Protein AF-0000000074167768 (afdb_homodimer)

Structure (mmCIF, N/CA/C/O backbone):
data_AF-0000000074167768-model_v1
#
loop_
_entity.id
_entity.type
_entity.pdbx_description
1 polymer 'Regulatory protein, putative'
#
loop_
_atom_site.group_PDB
_atom_site.id
_atom_site.type_symbol
_atom_site.label_atom_id
_atom_site.label_alt_id
_atom_site.label_comp_id
_atom_site.label_asym_id
_atom_site.label_entity_id
_atom_site.label_seq_id
_atom_site.pdbx_PDB_ins_code
_atom_site.Cartn_x
_atom_site.Cartn_y
_atom_site.Cartn_z
_atom_site.occupancy
_atom_site.B_iso_or_equiv
_atom_site.auth_seq_id
_atom_site.auth_comp_id
_atom_site.auth_asym_id
_atom_site.auth_atom_id
_atom_site.pdbx_PDB_model_num
ATOM 1 N N . MET A 1 1 ? -26.641 1.072 -14.016 1 40.47 1 MET A N 1
ATOM 2 C CA . MET A 1 1 ? -26.359 2.484 -14.25 1 40.47 1 MET A CA 1
ATOM 3 C C . MET A 1 1 ? -24.891 2.795 -13.969 1 40.47 1 MET A C 1
ATOM 5 O O . MET A 1 1 ? -24.328 2.309 -12.984 1 40.47 1 MET A O 1
ATOM 9 N N . SER A 1 2 ? -24.219 3.377 -14.977 1 53.69 2 SER A N 1
ATOM 10 C CA . SER A 1 2 ? -22.797 3.627 -14.891 1 53.69 2 SER A CA 1
ATOM 11 C C . SER A 1 2 ? -22.438 4.355 -13.602 1 53.69 2 SER A C 1
ATOM 13 O O . SER A 1 2 ? -23.109 5.305 -13.203 1 53.69 2 SER A O 1
ATOM 15 N N . THR A 1 3 ? -21.703 3.693 -12.633 1 65.12 3 THR A N 1
ATOM 16 C CA . THR A 1 3 ? -21.25 4.301 -11.383 1 65.12 3 THR A CA 1
ATOM 17 C C . THR A 1 3 ? -20.828 5.75 -11.609 1 65.12 3 THR A C 1
ATOM 19 O O . THR A 1 3 ? -20.922 6.578 -10.695 1 65.12 3 THR A O 1
ATOM 22 N N . ILE A 1 4 ? -20.641 6.055 -12.922 1 70.81 4 ILE A N 1
ATOM 23 C CA . ILE A 1 4 ? -20.234 7.422 -13.227 1 70.81 4 ILE A CA 1
ATOM 24 C C . ILE A 1 4 ? -21.438 8.359 -13.062 1 70.81 4 ILE A C 1
ATOM 26 O O . ILE A 1 4 ? -21.281 9.523 -12.688 1 70.81 4 ILE A O 1
ATOM 30 N N . LYS A 1 5 ? -22.641 7.715 -13.266 1 67 5 LYS A N 1
ATOM 31 C CA . LYS A 1 5 ? -23.875 8.484 -13.227 1 67 5 LYS A CA 1
ATOM 32 C C . LYS A 1 5 ? -24.234 8.891 -11.797 1 67 5 LYS A C 1
ATOM 34 O O . LYS A 1 5 ? -25 9.82 -11.578 1 67 5 LYS A O 1
ATOM 39 N N . ASN A 1 6 ? -23.484 8.266 -10.844 1 78.25 6 ASN A N 1
ATOM 40 C CA . ASN A 1 6 ? -23.781 8.562 -9.445 1 78.25 6 ASN A CA 1
ATOM 41 C C . ASN A 1 6 ? -22.938 9.719 -8.922 1 78.25 6 ASN A C 1
ATOM 43 O O . ASN A 1 6 ? -23.094 10.141 -7.773 1 78.25 6 ASN A O 1
ATOM 47 N N . ILE A 1 7 ? -22.172 10.406 -9.805 1 85.44 7 ILE A N 1
ATOM 48 C CA . ILE A 1 7 ? -21.344 11.539 -9.414 1 85.44 7 ILE A CA 1
ATOM 49 C C . ILE A 1 7 ? -22.062 12.844 -9.75 1 85.44 7 ILE A C 1
ATOM 51 O O . ILE A 1 7 ? -22.422 13.086 -10.906 1 85.44 7 ILE A O 1
ATOM 55 N N . ASP A 1 8 ? -22.281 13.656 -8.664 1 85.94 8 ASP A N 1
ATOM 56 C CA . ASP A 1 8 ? -23.016 14.914 -8.805 1 85.94 8 ASP A CA 1
ATOM 57 C C . ASP A 1 8 ? -22.078 16.047 -9.242 1 85.94 8 ASP A C 1
ATOM 59 O O . ASP A 1 8 ? -21.906 17.031 -8.523 1 85.94 8 ASP A O 1
ATOM 63 N N . GLY A 1 9 ? -21.312 15.938 -10.383 1 86.94 9 GLY A N 1
ATOM 64 C CA . GLY A 1 9 ? -20.484 17 -10.945 1 86.94 9 GLY A CA 1
ATOM 65 C C . GLY A 1 9 ? -19.047 16.969 -10.438 1 86.94 9 GLY A C 1
ATOM 66 O O . GLY A 1 9 ? -18.672 16.062 -9.68 1 86.94 9 GLY A O 1
ATOM 67 N N . PRO A 1 10 ? -18.219 17.953 -10.836 1 90.19 10 PRO A N 1
ATOM 68 C CA . PRO A 1 10 ? -16.797 18 -10.477 1 90.19 10 PRO A CA 1
ATOM 69 C C . PRO A 1 10 ? -16.578 18.281 -8.984 1 90.19 10 PRO A C 1
ATOM 71 O O . PRO A 1 10 ? -15.625 17.766 -8.398 1 90.19 10 PRO A O 1
ATOM 74 N N . LYS A 1 11 ? -17.438 19.047 -8.383 1 88.81 11 LYS A N 1
ATOM 75 C CA . LYS A 1 11 ? -17.297 19.359 -6.965 1 88.81 11 LYS A CA 1
ATOM 76 C C . LYS A 1 11 ? -17.5 18.125 -6.105 1 88.81 11 LYS A C 1
ATOM 78 O O . LYS A 1 11 ? -16.766 17.906 -5.133 1 88.81 11 LYS A O 1
ATOM 83 N N . ASP A 1 12 ? -18.469 17.375 -6.504 1 91.69 12 ASP A N 1
ATOM 84 C CA . ASP A 1 12 ? -18.719 16.141 -5.785 1 91.69 12 ASP A CA 1
ATOM 85 C C . ASP A 1 12 ? -17.547 15.172 -5.934 1 91.69 12 ASP A C 1
ATOM 87 O O . ASP A 1 12 ? -17.156 14.508 -4.969 1 91.69 12 ASP A O 1
ATOM 91 N N . PHE A 1 13 ? -17.016 15.125 -7.172 1 94.38 13 PHE A N 1
ATOM 92 C CA . PHE A 1 13 ? -15.867 14.273 -7.434 1 94.38 13 PHE A CA 1
ATOM 93 C C . PHE A 1 13 ? -14.688 14.672 -6.555 1 94.38 13 PHE A C 1
ATOM 95 O O . PHE A 1 13 ? -14.078 13.82 -5.898 1 94.38 13 PHE A O 1
ATOM 102 N N . VAL A 1 14 ? -14.414 15.922 -6.508 1 92.88 14 VAL A N 1
ATOM 103 C CA . VAL A 1 14 ? -13.281 16.438 -5.746 1 92.88 14 VAL A CA 1
ATOM 104 C C . VAL A 1 14 ? -13.492 16.172 -4.258 1 92.88 14 VAL A C 1
ATOM 106 O O . VAL A 1 14 ? -12.555 15.805 -3.543 1 92.88 14 VAL A O 1
ATOM 109 N N . PHE A 1 15 ? -14.688 16.312 -3.809 1 90.56 15 PHE A N 1
ATOM 110 C CA . PHE A 1 15 ? -14.992 16.094 -2.398 1 90.56 15 PHE A CA 1
ATOM 111 C C . PHE A 1 15 ? -14.773 14.633 -2.025 1 90.56 15 PHE A C 1
ATOM 113 O O . PHE A 1 15 ? -14.273 14.328 -0.943 1 90.56 15 PHE A O 1
ATOM 120 N N . ARG A 1 16 ? -15.172 13.758 -2.869 1 93.88 16 ARG A N 1
ATOM 121 C CA . ARG A 1 16 ? -14.977 12.328 -2.623 1 93.88 16 ARG A CA 1
ATOM 122 C C . ARG A 1 16 ? -13.492 11.984 -2.549 1 93.88 16 ARG A C 1
ATOM 124 O O . ARG A 1 16 ? -13.07 11.195 -1.696 1 93.88 16 ARG A O 1
ATOM 131 N N . VAL A 1 17 ? -12.789 12.609 -3.443 1 95.75 17 VAL A N 1
ATOM 132 C CA . VAL A 1 17 ? -11.352 12.398 -3.455 1 95.75 17 VAL A CA 1
ATOM 133 C C . VAL A 1 17 ? -10.75 12.883 -2.139 1 95.75 17 VAL A C 1
ATOM 135 O O . VAL A 1 17 ? -10.008 12.148 -1.476 1 95.75 17 VAL A O 1
ATOM 138 N N . LEU A 1 18 ? -11.148 14.047 -1.717 1 93.19 18 LEU A N 1
ATOM 139 C CA . LEU A 1 18 ? -10.578 14.656 -0.52 1 93.19 18 LEU A CA 1
ATOM 140 C C . LEU A 1 18 ? -11 13.898 0.731 1 93.19 18 LEU A C 1
ATOM 142 O O . LEU A 1 18 ? -10.219 13.781 1.683 1 93.19 18 LEU A O 1
ATOM 146 N N . SER A 1 19 ? -12.156 13.352 0.722 1 92.44 19 SER A N 1
ATOM 147 C CA . SER A 1 19 ? -12.648 12.578 1.857 1 92.44 19 SER A CA 1
ATOM 148 C C . SER A 1 19 ? -11.836 11.297 2.041 1 92.44 19 SER A C 1
ATOM 150 O O . SER A 1 19 ? -11.555 10.891 3.172 1 92.44 19 SER A O 1
ATOM 152 N N . GLY A 1 20 ? -11.555 10.703 0.956 1 94.81 20 GLY A N 1
ATOM 153 C CA . GLY A 1 20 ? -10.688 9.531 1.007 1 94.81 20 GLY A CA 1
ATOM 154 C C . GLY A 1 20 ? -9.289 9.844 1.513 1 94.81 20 GLY A C 1
ATOM 155 O O . GLY A 1 20 ? -8.719 9.078 2.289 1 94.81 20 GLY A O 1
ATOM 156 N N . VAL A 1 21 ? -8.805 10.984 1.097 1 94.5 21 VAL A N 1
ATOM 157 C CA . VAL A 1 21 ? -7.469 11.414 1.486 1 94.5 21 VAL A CA 1
ATOM 158 C C . VAL A 1 21 ? -7.41 11.609 3 1 94.5 21 VAL A C 1
ATOM 160 O O . VAL A 1 21 ? -6.445 11.203 3.648 1 94.5 21 VAL A O 1
ATOM 163 N N . ALA A 1 22 ? -8.453 12.172 3.576 1 91.31 22 ALA A N 1
ATOM 164 C CA . ALA A 1 22 ? -8.492 12.492 5 1 91.31 22 ALA A CA 1
ATOM 165 C C . ALA A 1 22 ? -8.336 11.234 5.852 1 91.31 22 ALA A C 1
ATOM 167 O O . ALA A 1 22 ? -7.531 11.203 6.785 1 91.31 22 ALA A O 1
ATOM 168 N N . ILE A 1 23 ? -9 10.211 5.508 1 92.31 23 ILE A N 1
ATOM 169 C CA . ILE A 1 23 ? -8.969 8.969 6.273 1 92.31 23 ILE A CA 1
ATOM 170 C C . ILE A 1 23 ? -7.609 8.297 6.098 1 92.31 23 ILE A C 1
ATOM 172 O O . ILE A 1 23 ? -7.059 7.738 7.051 1 92.31 23 ILE A O 1
ATOM 176 N N . GLY A 1 24 ? -7.137 8.352 4.879 1 94 24 GLY A N 1
ATOM 177 C CA . GLY A 1 24 ? -5.836 7.762 4.602 1 94 24 GLY A CA 1
ATOM 178 C C . GLY A 1 24 ? -4.707 8.406 5.379 1 94 24 GLY A C 1
ATOM 179 O O . GLY A 1 24 ? -3.795 7.727 5.852 1 94 24 GLY A O 1
ATOM 180 N N . ILE A 1 25 ? -4.785 9.656 5.543 1 89.62 25 ILE A N 1
ATOM 181 C CA . ILE A 1 25 ? -3.771 10.406 6.273 1 89.62 25 ILE A CA 1
ATOM 182 C C . ILE A 1 25 ? -3.801 10.016 7.746 1 89.62 25 ILE A C 1
ATOM 184 O O . ILE A 1 25 ? -2.754 9.766 8.352 1 89.62 25 ILE A O 1
ATOM 188 N N . VAL A 1 26 ? -4.957 9.922 8.273 1 88.12 26 VAL A N 1
ATOM 189 C CA . VAL A 1 26 ? -5.094 9.562 9.68 1 88.12 26 VAL A CA 1
ATOM 190 C C . VAL A 1 26 ? -4.535 8.164 9.922 1 88.12 26 VAL A C 1
ATOM 192 O O . VAL A 1 26 ? -3.75 7.953 10.852 1 88.12 26 VAL A O 1
ATOM 195 N N . ALA A 1 27 ? -4.871 7.273 9.07 1 93.31 27 ALA A N 1
ATOM 196 C CA . ALA A 1 27 ? -4.477 5.875 9.234 1 93.31 27 ALA A CA 1
ATOM 197 C C . ALA A 1 27 ? -2.971 5.707 9.062 1 93.31 27 ALA A C 1
ATOM 199 O O . ALA A 1 27 ? -2.352 4.883 9.742 1 93.31 27 ALA A O 1
ATOM 200 N N . GLY A 1 28 ? -2.395 6.488 8.219 1 94.12 28 GLY A N 1
ATOM 201 C CA . GLY A 1 28 ? -1.005 6.254 7.855 1 94.12 28 GLY A CA 1
ATOM 202 C C . GLY A 1 28 ? -0.033 7.125 8.633 1 94.12 28 GLY A C 1
ATOM 203 O O . GLY A 1 28 ? 1.09 6.703 8.922 1 94.12 28 GLY A O 1
ATOM 204 N N . LEU A 1 29 ? -0.454 8.336 9.008 1 89.25 29 LEU A N 1
ATOM 205 C CA . LEU A 1 29 ? 0.521 9.289 9.523 1 89.25 29 LEU A CA 1
ATOM 206 C C . LEU A 1 29 ? 0.394 9.438 11.039 1 89.25 29 LEU A C 1
ATOM 208 O O . LEU A 1 29 ? 1.368 9.766 11.719 1 89.25 29 LEU A O 1
ATOM 212 N N . VAL A 1 30 ? -0.682 9.141 11.617 1 87.94 30 VAL A N 1
ATOM 213 C CA . VAL A 1 30 ? -0.955 9.422 13.023 1 87.94 30 VAL A CA 1
ATOM 214 C C . VAL A 1 30 ? -0.085 8.531 13.906 1 87.94 30 VAL A C 1
ATOM 216 O O . VAL A 1 30 ? 0.467 8.984 14.906 1 87.94 30 VAL A O 1
ATOM 219 N N . PRO A 1 31 ? 0.099 7.281 13.586 1 93.19 31 PRO A N 1
ATOM 220 C CA . PRO A 1 31 ? 0.912 6.426 14.453 1 93.19 31 PRO A CA 1
ATOM 221 C C . PRO A 1 31 ? 2.318 6.977 14.68 1 93.19 31 PRO A C 1
ATOM 223 O O . PRO A 1 31 ? 2.775 7.062 15.82 1 93.19 31 PRO A O 1
ATOM 226 N N . ASN A 1 32 ? 3.01 7.348 13.633 1 91.62 32 ASN A N 1
ATOM 227 C CA . ASN A 1 32 ? 4.363 7.871 13.773 1 91.62 32 ASN A CA 1
ATOM 228 C C . ASN A 1 32 ? 4.367 9.242 14.438 1 91.62 32 ASN A C 1
ATOM 230 O O . ASN A 1 32 ? 5.297 9.578 15.172 1 91.62 32 ASN A O 1
ATOM 234 N N . ALA A 1 33 ? 3.34 9.977 14.164 1 82.88 33 ALA A N 1
ATOM 235 C CA . ALA A 1 33 ? 3.24 11.305 14.758 1 82.88 33 ALA A CA 1
ATOM 236 C C . ALA A 1 33 ? 3.135 11.219 16.281 1 82.88 33 ALA A C 1
ATOM 238 O O . ALA A 1 33 ? 3.689 12.055 17 1 82.88 33 ALA A O 1
ATOM 239 N N . ILE A 1 34 ? 2.441 10.242 16.734 1 84.31 34 ILE A N 1
ATOM 240 C CA . ILE A 1 34 ? 2.199 10.094 18.156 1 84.31 34 ILE A CA 1
ATOM 241 C C . ILE A 1 34 ? 3.363 9.352 18.812 1 84.31 34 ILE A C 1
ATOM 243 O O . ILE A 1 34 ? 3.936 9.812 19.797 1 84.31 34 ILE A O 1
ATOM 247 N N . LEU A 1 35 ? 3.75 8.234 18.219 1 90.69 35 LEU A N 1
ATOM 248 C CA . LEU A 1 35 ? 4.637 7.305 18.906 1 90.69 35 LEU A CA 1
ATOM 249 C C . LEU A 1 35 ? 6.078 7.484 18.438 1 90.69 35 LEU A C 1
ATOM 251 O O . LEU A 1 35 ? 7.012 7.082 19.141 1 90.69 35 LEU A O 1
ATOM 255 N N . GLY A 1 36 ? 6.293 8.047 17.266 1 88.56 36 GLY A N 1
ATOM 256 C CA . GLY A 1 36 ? 7.621 8.156 16.688 1 88.56 36 GLY A CA 1
ATOM 257 C C . GLY A 1 36 ? 8.609 8.875 17.594 1 88.56 36 GLY A C 1
ATOM 258 O O . GLY A 1 36 ? 9.688 8.352 17.875 1 88.56 36 GLY A O 1
ATOM 259 N N . GLU A 1 37 ? 8.156 10.016 18.094 1 77.75 37 GLU A N 1
ATOM 260 C CA . GLU A 1 37 ? 9.047 10.805 18.938 1 77.75 37 GLU A CA 1
ATOM 261 C C . GLU A 1 37 ? 9.25 10.133 20.297 1 77.75 37 GLU A C 1
ATOM 263 O O . GLU A 1 37 ? 10.328 10.227 20.891 1 77.75 37 GLU A O 1
ATOM 268 N N . ILE A 1 38 ? 8.219 9.523 20.734 1 85.19 38 ILE A N 1
ATOM 269 C CA . ILE A 1 38 ? 8.305 8.805 22 1 85.19 38 ILE A CA 1
ATOM 270 C C . ILE A 1 38 ? 9.32 7.672 21.875 1 85.19 38 ILE A C 1
ATOM 272 O O . ILE A 1 38 ? 10.195 7.523 22.734 1 85.19 38 ILE A O 1
ATOM 276 N N . PHE A 1 39 ? 9.227 6.934 20.891 1 93.38 39 PHE A N 1
ATOM 277 C CA . PHE A 1 39 ? 10.133 5.805 20.688 1 93.38 39 PHE A CA 1
ATOM 278 C C . PHE A 1 39 ? 11.555 6.285 20.438 1 93.38 39 PHE A C 1
ATOM 280 O O . PHE A 1 39 ? 12.516 5.648 20.859 1 93.38 39 PHE A O 1
ATOM 287 N N . LYS A 1 40 ? 11.711 7.359 19.719 1 87.19 40 LYS A N 1
ATOM 288 C CA . LYS A 1 40 ? 13.031 7.934 19.484 1 87.19 40 LYS A CA 1
ATOM 289 C C . LYS A 1 40 ? 13.719 8.289 20.812 1 87.19 40 LYS A C 1
ATOM 291 O O . LYS A 1 40 ? 14.922 8.078 20.953 1 87.19 40 LYS A O 1
ATOM 296 N N . TYR A 1 41 ? 12.898 8.828 21.688 1 84.06 41 TYR A N 1
ATOM 297 C CA . TYR A 1 41 ? 13.445 9.188 22.984 1 84.06 41 TYR A CA 1
ATOM 298 C C . TYR A 1 41 ? 13.859 7.945 23.766 1 84.06 41 TYR A C 1
ATOM 300 O O . TYR A 1 41 ? 14.93 7.918 24.375 1 84.06 41 TYR A O 1
ATOM 308 N N . PHE A 1 42 ? 13.109 6.918 23.719 1 92.06 42 PHE A N 1
ATOM 309 C CA . PHE A 1 42 ? 13.328 5.746 24.547 1 92.06 42 PHE A CA 1
ATOM 310 C C . PHE A 1 42 ? 14.297 4.777 23.891 1 92.06 42 PHE A C 1
ATOM 312 O O . PHE A 1 42 ? 14.797 3.85 24.531 1 92.06 42 PHE A O 1
ATOM 319 N N . MET A 1 43 ? 14.5 5.043 22.625 1 90.75 43 MET A N 1
ATOM 320 C CA . MET A 1 43 ? 15.375 4.125 21.906 1 90.75 43 MET A CA 1
ATOM 321 C C . MET A 1 43 ? 16.766 4.078 22.531 1 90.75 43 MET A C 1
ATOM 323 O O . MET A 1 43 ? 17.484 3.092 22.359 1 90.75 43 MET A O 1
ATOM 327 N N . GLN A 1 44 ? 17.219 5.074 23.281 1 90.62 44 GLN A N 1
ATOM 328 C CA . GLN A 1 44 ? 18.516 5.117 23.953 1 90.62 44 GLN A CA 1
ATOM 329 C C . GLN A 1 44 ? 18.531 4.168 25.141 1 90.62 44 GLN A C 1
ATOM 331 O O . GLN A 1 44 ? 19.609 3.732 25.578 1 90.62 44 GLN A O 1
ATOM 336 N N . TYR A 1 45 ? 17.406 3.809 25.672 1 93.38 45 TYR A N 1
ATOM 337 C CA . TYR A 1 45 ? 17.344 2.996 26.875 1 93.38 45 TYR A CA 1
ATOM 338 C C . TYR A 1 45 ? 17.219 1.517 26.531 1 93.38 45 TYR A C 1
ATOM 340 O O . TYR A 1 45 ? 17.734 0.66 27.25 1 93.38 45 TYR A O 1
ATOM 348 N N . HIS A 1 46 ? 16.453 1.154 25.531 1 94.88 46 HIS A N 1
ATOM 349 C CA . HIS A 1 46 ? 16.25 -0.237 25.141 1 94.88 46 HIS A CA 1
ATOM 350 C C . HIS A 1 46 ? 16.109 -0.365 23.625 1 94.88 46 HIS A C 1
ATOM 352 O O . HIS A 1 46 ? 15.375 0.41 23 1 94.88 46 HIS A O 1
ATOM 358 N N . PRO A 1 47 ? 16.734 -1.359 23.031 1 93.31 47 PRO A N 1
ATOM 359 C CA . PRO A 1 47 ? 16.75 -1.522 21.578 1 93.31 47 PRO A CA 1
ATOM 360 C C . PRO A 1 47 ? 15.367 -1.824 21 1 93.31 47 PRO A C 1
ATOM 362 O O . PRO A 1 47 ? 15.133 -1.611 19.812 1 93.31 47 PRO A O 1
ATOM 365 N N . ILE A 1 48 ? 14.453 -2.346 21.75 1 94.56 48 ILE A N 1
ATOM 366 C CA . ILE A 1 48 ? 13.117 -2.682 21.266 1 94.56 48 ILE A CA 1
ATOM 367 C C . ILE A 1 48 ? 12.438 -1.433 20.703 1 94.56 48 ILE A C 1
ATOM 369 O O . ILE A 1 48 ? 11.648 -1.521 19.766 1 94.56 48 ILE A O 1
ATOM 373 N N . PHE A 1 49 ? 12.773 -0.248 21.188 1 95.19 49 PHE A N 1
ATOM 374 C CA . PHE A 1 49 ? 12.133 0.993 20.781 1 95.19 49 PHE A CA 1
ATOM 375 C C . PHE A 1 49 ? 12.617 1.419 19.406 1 95.19 49 PHE A C 1
ATOM 377 O O . PHE A 1 49 ? 11.93 2.158 18.688 1 95.19 49 PHE A O 1
ATOM 384 N N . LYS A 1 50 ? 13.82 0.986 19.016 1 94.56 50 LYS A N 1
ATOM 385 C CA . LYS A 1 50 ? 14.273 1.205 17.656 1 94.56 50 LYS A CA 1
ATOM 386 C C . LYS A 1 50 ? 13.406 0.434 16.656 1 94.56 50 LYS A C 1
ATOM 388 O O . LYS A 1 50 ? 13.047 0.956 15.602 1 94.56 50 LYS A O 1
ATOM 393 N N . THR A 1 51 ? 13.102 -0.811 17.062 1 95.19 51 THR A N 1
ATOM 394 C CA . THR A 1 51 ? 12.227 -1.63 16.234 1 95.19 51 THR A CA 1
ATOM 395 C C . THR A 1 51 ? 10.828 -1.021 16.156 1 95.19 51 THR A C 1
ATOM 397 O O . THR A 1 51 ? 10.234 -0.948 15.086 1 95.19 51 THR A O 1
ATOM 400 N N . LEU A 1 52 ? 10.391 -0.544 17.25 1 96.88 52 LEU A N 1
ATOM 401 C CA . LEU A 1 52 ? 9.062 0.057 17.297 1 96.88 52 LEU A CA 1
ATOM 402 C C . LEU A 1 52 ? 9.016 1.34 16.469 1 96.88 52 LEU A C 1
ATOM 404 O O . LEU A 1 52 ? 8.016 1.619 15.812 1 96.88 52 LEU A O 1
ATOM 408 N N . LEU A 1 53 ? 10.07 2.119 16.547 1 95.19 53 LEU A N 1
ATOM 409 C CA . LEU A 1 53 ? 10.172 3.32 15.727 1 95.19 53 LEU A CA 1
ATOM 410 C C . LEU A 1 53 ? 10.125 2.969 14.242 1 95.19 53 LEU A C 1
ATOM 412 O O . LEU A 1 53 ? 9.438 3.633 13.461 1 95.19 53 LEU A O 1
ATOM 416 N N . GLY A 1 54 ? 10.867 1.929 13.867 1 95.5 54 GLY A N 1
ATOM 417 C CA . GLY A 1 54 ? 10.844 1.463 12.492 1 95.5 54 GLY A CA 1
ATOM 418 C C . GLY A 1 54 ? 9.461 1.044 12.031 1 95.5 54 GLY A C 1
ATOM 419 O O . GLY A 1 54 ? 9.086 1.28 10.883 1 95.5 54 GLY A O 1
ATOM 420 N N . VAL A 1 55 ? 8.703 0.484 12.914 1 97.38 55 VAL A N 1
ATOM 421 C CA . VAL A 1 55 ? 7.363 0.002 12.602 1 97.38 55 VAL A CA 1
ATOM 422 C C . VAL A 1 55 ? 6.449 1.183 12.273 1 97.38 55 VAL A C 1
ATOM 424 O O . VAL A 1 55 ? 5.793 1.197 11.234 1 97.38 55 VAL A O 1
ATOM 427 N N . VAL A 1 56 ? 6.41 2.135 13.141 1 95.56 56 VAL A N 1
ATOM 428 C CA . VAL A 1 56 ? 5.48 3.244 12.953 1 95.56 56 VAL A CA 1
ATOM 429 C C . VAL A 1 56 ? 5.922 4.082 11.75 1 95.56 56 VAL A C 1
ATOM 431 O O . VAL A 1 56 ? 5.082 4.637 11.031 1 95.56 56 VAL A O 1
ATOM 434 N N . GLN A 1 57 ? 7.219 4.164 11.469 1 94.25 57 GLN A N 1
ATOM 435 C CA . GLN A 1 57 ? 7.711 4.848 10.273 1 94.25 57 GLN A CA 1
ATOM 436 C C . GLN A 1 57 ? 7.297 4.105 9.008 1 94.25 57 GLN A C 1
ATOM 438 O O . GLN A 1 57 ? 6.883 4.723 8.023 1 94.25 57 GLN A O 1
ATOM 443 N N . ALA A 1 58 ? 7.434 2.824 9.047 1 96.81 58 ALA A N 1
ATOM 444 C CA . ALA A 1 58 ? 7.125 2.008 7.879 1 96.81 58 ALA A CA 1
ATOM 445 C C . ALA A 1 58 ? 5.637 2.062 7.551 1 96.81 58 ALA A C 1
ATOM 447 O O . ALA A 1 58 ? 5.246 1.962 6.383 1 96.81 58 ALA A O 1
ATOM 448 N N . ILE A 1 59 ? 4.785 2.238 8.516 1 97.44 59 ILE A N 1
ATOM 449 C CA . ILE A 1 59 ? 3.352 2.389 8.297 1 97.44 59 ILE A CA 1
ATOM 450 C C . ILE A 1 59 ? 3.094 3.564 7.355 1 97.44 59 ILE A C 1
ATOM 452 O O . ILE A 1 59 ? 2.242 3.484 6.469 1 97.44 59 ILE A O 1
ATOM 456 N N . GLN A 1 60 ? 3.863 4.598 7.418 1 95.06 60 GLN A N 1
ATOM 457 C CA . GLN A 1 60 ? 3.678 5.812 6.629 1 95.06 60 GLN A CA 1
ATOM 458 C C . GLN A 1 60 ? 3.928 5.547 5.145 1 95.06 60 GLN A C 1
ATOM 460 O O . GLN A 1 60 ? 3.369 6.23 4.285 1 95.06 60 GLN A O 1
ATOM 465 N N . PHE A 1 61 ? 4.762 4.559 4.883 1 96.69 61 PHE A N 1
ATOM 466 C CA . PHE A 1 61 ? 5.133 4.281 3.502 1 96.69 61 PHE A CA 1
ATOM 467 C C . PHE A 1 61 ? 3.934 3.775 2.709 1 96.69 61 PHE A C 1
ATOM 469 O O . PHE A 1 61 ? 3.967 3.738 1.478 1 96.69 61 PHE A O 1
ATOM 476 N N . THR A 1 62 ? 2.859 3.426 3.402 1 97.88 62 THR A N 1
ATOM 477 C CA . THR A 1 62 ? 1.682 2.879 2.738 1 97.88 62 THR A CA 1
ATOM 478 C C . THR A 1 62 ? 0.68 3.984 2.416 1 97.88 62 THR A C 1
ATOM 480 O O . THR A 1 62 ? -0.328 3.74 1.751 1 97.88 62 THR A O 1
ATOM 483 N N . VAL A 1 63 ? 0.938 5.195 2.791 1 97 63 VAL A N 1
ATOM 484 C CA . VAL A 1 63 ? -0.019 6.297 2.754 1 97 63 VAL A CA 1
ATOM 485 C C . VAL A 1 63 ? -0.535 6.484 1.33 1 97 63 VAL A C 1
ATOM 487 O O . VAL A 1 63 ? -1.745 6.562 1.106 1 97 63 VAL A O 1
ATOM 490 N N . PRO A 1 64 ? 0.358 6.5 0.324 1 97.88 64 PRO A N 1
ATOM 491 C CA . PRO A 1 64 ? -0.178 6.707 -1.023 1 97.88 64 PRO A CA 1
ATOM 492 C C . PRO A 1 64 ? -1.123 5.59 -1.462 1 97.88 64 PRO A C 1
ATOM 494 O O . PRO A 1 64 ? -2.137 5.855 -2.111 1 97.88 64 PRO A O 1
ATOM 497 N N . ALA A 1 65 ? -0.807 4.371 -1.099 1 98.56 65 ALA A N 1
ATOM 498 C CA . ALA A 1 65 ? -1.687 3.252 -1.43 1 98.56 65 ALA A CA 1
ATOM 499 C C . ALA A 1 65 ? -3 3.34 -0.657 1 98.56 65 ALA A C 1
ATOM 501 O O . ALA A 1 65 ? -4.07 3.059 -1.203 1 98.56 65 ALA A O 1
ATOM 502 N N . LEU A 1 66 ? -2.902 3.688 0.62 1 98.44 66 LEU A N 1
ATOM 503 C CA . LEU A 1 66 ? -4.098 3.828 1.444 1 98.44 66 LEU A CA 1
ATOM 504 C C . LEU A 1 66 ? -5.031 4.891 0.873 1 98.44 66 LEU A C 1
ATOM 506 O O . LEU A 1 66 ? -6.242 4.672 0.775 1 98.44 66 LEU A O 1
ATOM 510 N N . ILE A 1 67 ? -4.445 6.012 0.53 1 97.5 67 ILE A N 1
ATOM 511 C CA . ILE A 1 67 ? -5.223 7.121 -0.012 1 97.5 67 ILE A CA 1
ATOM 512 C C . ILE A 1 67 ? -5.918 6.68 -1.297 1 97.5 67 ILE A C 1
ATOM 514 O O . ILE A 1 67 ? -7.113 6.93 -1.479 1 97.5 67 ILE A O 1
ATOM 518 N N . GLY A 1 68 ? -5.199 6.012 -2.176 1 98.62 68 GLY A N 1
ATOM 519 C CA . GLY A 1 68 ? -5.816 5.504 -3.393 1 98.62 68 GLY A CA 1
ATOM 520 C C . GLY A 1 68 ? -6.984 4.578 -3.125 1 98.62 68 GLY A C 1
ATOM 521 O O . GLY A 1 68 ? -8.039 4.707 -3.748 1 98.62 68 GLY A O 1
ATOM 522 N N . ALA A 1 69 ? -6.785 3.65 -2.229 1 98.56 69 ALA A N 1
ATOM 523 C CA . ALA A 1 69 ? -7.84 2.699 -1.886 1 98.56 69 ALA A CA 1
ATOM 524 C C . ALA A 1 69 ? -9.062 3.416 -1.32 1 98.56 69 ALA A C 1
ATOM 526 O O . ALA A 1 69 ? -10.195 3.119 -1.705 1 98.56 69 ALA A O 1
ATOM 527 N N . LEU A 1 70 ? -8.82 4.309 -0.424 1 98.06 70 LEU A N 1
ATOM 528 C CA . LEU A 1 70 ? -9.906 4.984 0.27 1 98.06 70 LEU A CA 1
ATOM 529 C C . LEU A 1 70 ? -10.648 5.93 -0.67 1 98.06 70 LEU A C 1
ATOM 531 O O . LEU A 1 70 ? -11.859 6.113 -0.544 1 98.06 70 LEU A O 1
ATOM 535 N N . ILE A 1 71 ? -9.922 6.578 -1.597 1 97.69 71 ILE A N 1
ATOM 536 C CA . ILE A 1 71 ? -10.586 7.367 -2.633 1 97.69 71 ILE A CA 1
ATOM 537 C C . ILE A 1 71 ? -11.508 6.469 -3.451 1 97.69 71 ILE A C 1
ATOM 539 O O . ILE A 1 71 ? -12.672 6.805 -3.668 1 97.69 71 ILE A O 1
ATOM 543 N N . ALA A 1 72 ? -11.008 5.316 -3.873 1 98.12 72 ALA A N 1
ATOM 544 C CA . ALA A 1 72 ? -11.805 4.391 -4.676 1 98.12 72 ALA A CA 1
ATOM 545 C C . ALA A 1 72 ? -13.047 3.934 -3.92 1 98.12 72 ALA A C 1
ATOM 547 O O . ALA A 1 72 ? -14.109 3.748 -4.512 1 98.12 72 ALA A O 1
ATOM 548 N N . MET A 1 73 ? -12.93 3.744 -2.658 1 97 73 MET A N 1
ATOM 549 C CA . MET A 1 73 ? -14.055 3.307 -1.835 1 97 73 MET A CA 1
ATOM 550 C C . MET A 1 73 ? -15.156 4.363 -1.816 1 97 73 MET A C 1
ATOM 552 O O . MET A 1 73 ? -16.344 4.027 -1.736 1 97 73 MET A O 1
ATOM 556 N N . LYS A 1 74 ? -14.789 5.613 -1.888 1 95.5 74 LYS A N 1
ATOM 557 C CA . LYS A 1 74 ? -15.766 6.699 -1.888 1 95.5 74 LYS A CA 1
ATOM 558 C C . LYS A 1 74 ? -16.594 6.699 -3.174 1 95.5 74 LYS A C 1
ATOM 560 O O . LYS A 1 74 ? -17.641 7.348 -3.248 1 95.5 74 LYS A O 1
ATOM 565 N N . PHE A 1 75 ? -16.156 5.988 -4.16 1 96.12 75 PHE A N 1
ATOM 566 C CA . PHE A 1 75 ? -16.891 5.863 -5.414 1 96.12 75 PHE A CA 1
ATOM 567 C C . PHE A 1 75 ? -17.578 4.508 -5.508 1 96.12 75 PHE A C 1
ATOM 569 O O . PHE A 1 75 ? -18.016 4.105 -6.586 1 96.12 75 PHE A O 1
ATOM 576 N N . ASN A 1 76 ? -17.562 3.721 -4.418 1 94.12 76 ASN A N 1
ATOM 577 C CA . ASN A 1 76 ? -18.219 2.426 -4.297 1 94.12 76 ASN A CA 1
ATOM 578 C C . ASN A 1 76 ? -17.719 1.436 -5.34 1 94.12 76 ASN A C 1
ATOM 580 O O . ASN A 1 76 ? -18.516 0.782 -6.023 1 94.12 76 ASN A O 1
ATOM 584 N N . MET A 1 77 ? -16.484 1.441 -5.473 1 95.5 77 MET A N 1
ATOM 585 C CA . MET A 1 77 ? -15.883 0.551 -6.465 1 95.5 77 MET A CA 1
ATOM 586 C C . MET A 1 77 ? -15.734 -0.859 -5.906 1 95.5 77 MET A C 1
ATOM 588 O O . MET A 1 77 ? -15.82 -1.065 -4.691 1 95.5 77 MET A O 1
ATOM 592 N N . THR A 1 78 ? -15.539 -1.803 -6.797 1 94.75 78 THR A N 1
ATOM 593 C CA . THR A 1 78 ? -15.328 -3.193 -6.41 1 94.75 78 THR A CA 1
ATOM 594 C C . THR A 1 78 ? -13.969 -3.371 -5.746 1 94.75 78 THR A C 1
ATOM 596 O O . THR A 1 78 ? -13.078 -2.533 -5.906 1 94.75 78 THR A O 1
ATOM 599 N N . PRO A 1 79 ? -13.812 -4.508 -5.039 1 96.25 79 PRO A N 1
ATOM 600 C CA . PRO A 1 79 ? -12.539 -4.77 -4.367 1 96.25 79 PRO A CA 1
ATOM 601 C C . PRO A 1 79 ? -11.352 -4.773 -5.332 1 96.25 79 PRO A C 1
ATOM 603 O O . PRO A 1 79 ? -10.297 -4.215 -5.023 1 96.25 79 PRO A O 1
ATOM 606 N N . LEU A 1 80 ? -11.547 -5.332 -6.445 1 95.62 80 LEU A N 1
ATOM 607 C CA . LEU A 1 80 ? -10.484 -5.359 -7.441 1 95.62 80 LEU A CA 1
ATOM 608 C C . LEU A 1 80 ? -10.141 -3.949 -7.914 1 95.62 80 LEU A C 1
ATOM 610 O O . LEU A 1 80 ? -8.961 -3.594 -8.016 1 95.62 80 LEU A O 1
ATOM 614 N N . ALA A 1 81 ? -11.148 -3.201 -8.195 1 97.25 81 ALA A N 1
ATOM 615 C CA . ALA A 1 81 ? -10.945 -1.824 -8.641 1 97.25 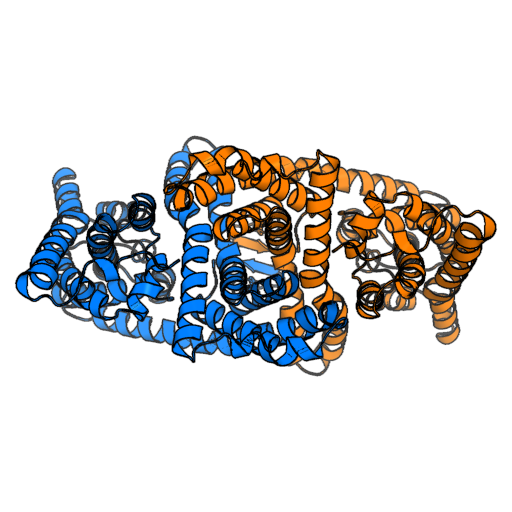81 ALA A CA 1
ATOM 616 C C . ALA A 1 81 ? -10.258 -0.993 -7.566 1 97.25 81 ALA A C 1
ATOM 618 O O . ALA A 1 81 ? -9.398 -0.162 -7.867 1 97.25 81 ALA A O 1
ATOM 619 N N . ILE A 1 82 ? -10.625 -1.207 -6.332 1 98.25 82 ILE A N 1
ATOM 620 C CA . ILE A 1 82 ? -10.016 -0.51 -5.203 1 98.25 82 ILE A CA 1
ATOM 621 C C . ILE A 1 82 ? -8.523 -0.825 -5.145 1 98.25 82 ILE A C 1
ATOM 623 O O . ILE A 1 82 ? -7.695 0.076 -4.977 1 98.25 82 ILE A O 1
ATOM 627 N N . ALA A 1 83 ? -8.227 -2.059 -5.344 1 98.31 83 ALA A N 1
ATOM 628 C CA . ALA A 1 83 ? -6.828 -2.484 -5.32 1 98.31 83 ALA A CA 1
ATOM 629 C C . ALA A 1 83 ? -6.039 -1.847 -6.461 1 98.31 83 ALA A C 1
ATOM 631 O O . ALA A 1 83 ? -4.883 -1.463 -6.285 1 98.31 83 ALA A O 1
ATOM 632 N N . VAL A 1 84 ? -6.648 -1.727 -7.586 1 98.44 84 VAL A N 1
ATOM 633 C CA . VAL A 1 84 ? -6 -1.17 -8.766 1 98.44 84 VAL A CA 1
ATOM 634 C C . VAL A 1 84 ? -5.715 0.314 -8.547 1 98.44 84 VAL A C 1
ATOM 636 O O . VAL A 1 84 ? -4.617 0.79 -8.852 1 98.44 84 VAL A O 1
ATOM 639 N N . VAL A 1 85 ? -6.676 1.028 -8.023 1 98.75 85 VAL A N 1
ATOM 640 C CA . VAL A 1 85 ? -6.492 2.451 -7.762 1 98.75 85 VAL A CA 1
ATOM 641 C C . VAL A 1 85 ? -5.402 2.646 -6.711 1 98.75 85 VAL A C 1
ATOM 643 O O . VAL A 1 85 ? -4.578 3.559 -6.82 1 98.75 85 VAL A O 1
ATOM 646 N N . ALA A 1 86 ? -5.395 1.801 -5.703 1 98.81 86 ALA A N 1
ATOM 647 C CA . ALA A 1 86 ? -4.391 1.857 -4.641 1 98.81 86 ALA A CA 1
ATOM 648 C C . ALA A 1 86 ? -2.984 1.688 -5.207 1 98.81 86 ALA A C 1
ATOM 650 O O . ALA A 1 86 ? -2.084 2.467 -4.887 1 98.81 86 ALA A O 1
ATOM 651 N N . SER A 1 87 ? -2.82 0.726 -6.039 1 98.56 87 SER A N 1
ATOM 652 C CA . SER A 1 87 ? -1.498 0.441 -6.59 1 98.56 87 SER A CA 1
ATOM 653 C C . SER A 1 87 ? -1.035 1.558 -7.52 1 98.56 87 SER A C 1
ATOM 655 O O . SER A 1 87 ? 0.128 1.964 -7.48 1 98.56 87 SER A O 1
ATOM 657 N N . ALA A 1 88 ? -1.929 1.997 -8.352 1 98.69 88 ALA A N 1
ATOM 658 C CA . ALA A 1 88 ? -1.589 3.086 -9.266 1 98.69 88 ALA A CA 1
ATOM 659 C C . ALA A 1 88 ? -1.166 4.332 -8.5 1 98.69 88 ALA A C 1
ATOM 661 O O . ALA A 1 88 ? -0.2 5.004 -8.875 1 98.69 88 ALA A O 1
ATOM 662 N N . SER A 1 89 ? -1.919 4.621 -7.477 1 98.69 89 SER A N 1
ATOM 663 C CA . SER A 1 89 ? -1.632 5.801 -6.664 1 98.69 89 SER A CA 1
ATOM 664 C C . SER A 1 89 ? -0.259 5.699 -6.008 1 98.69 89 SER A C 1
ATOM 666 O O . SER A 1 89 ? 0.469 6.691 -5.922 1 98.69 89 SER A O 1
ATOM 668 N N . TYR A 1 90 ? 0.088 4.531 -5.5 1 98.62 90 TYR A N 1
ATOM 669 C CA . TYR A 1 90 ? 1.394 4.316 -4.887 1 98.62 90 TYR A CA 1
ATOM 670 C C . TYR A 1 90 ? 2.516 4.586 -5.883 1 98.62 90 TYR A C 1
ATOM 672 O O . TYR A 1 90 ? 3.461 5.32 -5.582 1 98.62 90 TYR A O 1
ATOM 680 N N . VAL A 1 91 ? 2.357 4.043 -7.051 1 98.5 91 VAL A N 1
ATOM 681 C CA . VAL A 1 91 ? 3.383 4.195 -8.078 1 98.5 91 VAL A CA 1
ATOM 682 C C . VAL A 1 91 ? 3.473 5.656 -8.508 1 98.5 91 VAL A C 1
ATOM 684 O O . VAL A 1 91 ? 4.566 6.211 -8.625 1 98.5 91 VAL A O 1
ATOM 687 N N . GLY A 1 92 ? 2.385 6.262 -8.703 1 97.94 92 GLY A N 1
ATOM 688 C CA . GLY A 1 92 ? 2.342 7.641 -9.156 1 97.94 92 GLY A CA 1
ATOM 689 C C . GLY A 1 92 ? 2.855 8.625 -8.125 1 97.94 92 GLY A C 1
ATOM 690 O O . GLY A 1 92 ? 3.279 9.727 -8.469 1 97.94 92 GLY A O 1
ATOM 691 N N . SER A 1 93 ? 2.795 8.273 -6.875 1 97.06 93 SER A N 1
ATOM 692 C CA . SER A 1 93 ? 3.223 9.164 -5.805 1 97.06 93 SER A CA 1
ATOM 693 C C . SER A 1 93 ? 4.734 9.375 -5.832 1 97.06 93 SER A C 1
ATOM 695 O O . SER A 1 93 ? 5.238 10.359 -5.281 1 97.06 93 SER A O 1
ATOM 697 N N . GLY A 1 94 ? 5.449 8.398 -6.406 1 96.19 94 GLY A N 1
ATOM 698 C CA . GLY A 1 94 ? 6.902 8.461 -6.395 1 96.19 94 GLY A CA 1
ATOM 699 C C . GLY A 1 94 ? 7.508 7.988 -5.086 1 96.19 94 GLY A C 1
ATOM 700 O O . GLY A 1 94 ? 8.688 8.234 -4.816 1 96.19 94 GLY A O 1
ATOM 701 N N . ALA A 1 95 ? 6.723 7.328 -4.301 1 95.5 95 ALA A N 1
ATOM 702 C CA . ALA A 1 95 ? 7.215 6.816 -3.025 1 95.5 95 ALA A CA 1
ATOM 703 C C . ALA A 1 95 ? 8.297 5.762 -3.238 1 95.5 95 ALA A C 1
ATOM 705 O O . ALA A 1 95 ? 9.195 5.609 -2.41 1 95.5 95 ALA A O 1
ATOM 706 N N . ALA A 1 96 ? 8.156 4.992 -4.258 1 95.81 96 ALA A N 1
ATOM 707 C CA . ALA A 1 96 ? 9.18 4.035 -4.664 1 95.81 96 ALA A CA 1
ATOM 708 C C . ALA A 1 96 ? 10.039 4.598 -5.797 1 95.81 96 ALA A C 1
ATOM 710 O O . ALA A 1 96 ? 9.516 4.996 -6.84 1 95.81 96 ALA A O 1
ATOM 711 N N . GLN A 1 97 ? 11.312 4.641 -5.582 1 94.44 97 GLN A N 1
ATOM 712 C CA . GLN A 1 97 ? 12.242 5.168 -6.578 1 94.44 97 GLN A CA 1
ATOM 713 C C . GLN A 1 97 ? 13.398 4.203 -6.824 1 94.44 97 GLN A C 1
ATOM 715 O O . GLN A 1 97 ? 13.898 3.574 -5.891 1 94.44 97 GLN A O 1
ATOM 720 N N . PHE A 1 98 ? 13.742 4.129 -8.055 1 93.06 98 PHE A N 1
ATOM 721 C CA . PHE A 1 98 ? 14.875 3.279 -8.414 1 93.06 98 PHE A CA 1
ATOM 722 C C . PHE A 1 98 ? 16.172 4.082 -8.43 1 93.06 98 PHE A C 1
ATOM 724 O O . PHE A 1 98 ? 16.344 4.969 -9.273 1 93.06 98 PHE A O 1
ATOM 731 N N . LYS A 1 99 ? 17.016 3.857 -7.461 1 89.5 99 LYS A N 1
ATOM 732 C CA . LYS A 1 99 ? 18.297 4.559 -7.336 1 89.5 99 LYS A CA 1
ATOM 733 C C . LYS A 1 99 ? 19.438 3.572 -7.164 1 89.5 99 LYS A C 1
ATOM 735 O O . LYS A 1 99 ? 19.406 2.715 -6.281 1 89.5 99 LYS A O 1
ATOM 740 N N . GLN A 1 100 ? 20.484 3.627 -7.98 1 88.25 100 GLN A N 1
ATOM 741 C CA . GLN A 1 100 ? 21.703 2.83 -7.895 1 88.25 100 GLN A CA 1
ATOM 742 C C . GLN A 1 100 ? 21.391 1.338 -7.934 1 88.25 100 GLN A C 1
ATOM 744 O O . GLN A 1 100 ? 21.891 0.571 -7.105 1 88.25 100 GLN A O 1
ATOM 749 N N . GLY A 1 101 ? 20.438 0.917 -8.641 1 86.62 101 GLY A N 1
ATOM 750 C CA . GLY A 1 101 ? 20.172 -0.488 -8.906 1 86.62 101 GLY A CA 1
ATOM 751 C C . GLY A 1 101 ? 19.234 -1.12 -7.879 1 86.62 101 GLY A C 1
ATOM 752 O O . GLY A 1 101 ? 19 -2.328 -7.914 1 86.62 101 GLY A O 1
ATOM 753 N N . THR A 1 102 ? 18.766 -0.296 -6.965 1 90.31 102 THR A N 1
ATOM 754 C CA . THR A 1 102 ? 17.859 -0.814 -5.949 1 90.31 102 THR A CA 1
ATOM 755 C C . THR A 1 102 ? 16.641 0.092 -5.801 1 90.31 102 THR A C 1
ATOM 757 O O . THR A 1 102 ? 16.703 1.291 -6.082 1 90.31 102 THR A O 1
ATOM 760 N N . TRP A 1 103 ? 15.531 -0.508 -5.488 1 95 103 TRP A N 1
ATOM 761 C CA . TRP A 1 103 ? 14.336 0.27 -5.188 1 95 103 TRP A CA 1
ATOM 762 C C . TRP A 1 103 ? 14.375 0.8 -3.758 1 95 103 TRP A C 1
ATOM 764 O O . TRP A 1 103 ? 14.5 0.026 -2.805 1 95 103 TRP A O 1
ATOM 774 N N . VAL A 1 104 ? 14.352 2.084 -3.619 1 95.5 104 VAL A N 1
ATOM 775 C CA . VAL A 1 104 ? 14.391 2.725 -2.311 1 95.5 104 VAL A CA 1
ATOM 776 C C . VAL A 1 104 ? 13.062 3.41 -2.025 1 95.5 104 VAL A C 1
ATOM 778 O O . VAL A 1 104 ? 12.305 3.729 -2.951 1 95.5 104 VAL A O 1
ATOM 781 N N . ILE A 1 105 ? 12.758 3.582 -0.763 1 95.75 105 ILE A N 1
ATOM 782 C CA . ILE A 1 105 ? 11.531 4.246 -0.345 1 95.75 105 ILE A CA 1
ATOM 783 C C . ILE A 1 105 ? 11.82 5.719 -0.048 1 95.75 105 ILE A C 1
ATOM 785 O O . ILE A 1 105 ? 12.688 6.035 0.763 1 95.75 105 ILE A O 1
ATOM 789 N N . ALA A 1 106 ? 11.125 6.602 -0.708 1 90.69 106 ALA A N 1
ATOM 790 C CA . ALA A 1 106 ? 11.266 8.047 -0.531 1 90.69 106 ALA A CA 1
ATOM 791 C C . ALA A 1 106 ? 10.086 8.617 0.252 1 90.69 106 ALA A C 1
ATOM 793 O O . ALA A 1 106 ? 9.359 9.477 -0.247 1 90.69 106 ALA A O 1
ATOM 794 N N . GLY A 1 107 ? 9.906 8.133 1.474 1 89.56 107 GLY A N 1
ATOM 795 C CA . GLY A 1 107 ? 8.836 8.641 2.322 1 89.56 107 GLY A CA 1
ATOM 796 C C . GLY A 1 107 ? 7.449 8.289 1.804 1 89.56 107 GLY A C 1
ATOM 797 O O . GLY A 1 107 ? 7.176 7.137 1.477 1 89.56 107 GLY A O 1
ATOM 798 N N . ILE A 1 108 ? 6.586 9.305 1.833 1 91.69 108 ILE A N 1
ATOM 799 C CA . ILE A 1 108 ? 5.207 9.047 1.428 1 91.69 108 ILE A CA 1
ATOM 800 C C . ILE A 1 108 ? 5.004 9.508 -0.014 1 91.69 108 ILE A C 1
ATOM 802 O O . ILE A 1 108 ? 3.881 9.484 -0.524 1 91.69 108 ILE A O 1
ATOM 806 N N . GLY A 1 109 ? 6.035 9.914 -0.693 1 92.19 109 GLY A N 1
ATOM 807 C CA . GLY A 1 109 ? 5.895 10.438 -2.043 1 92.19 109 GLY A CA 1
ATOM 808 C C . GLY A 1 109 ? 5.176 11.766 -2.092 1 92.19 109 GLY A C 1
ATOM 809 O O . GLY A 1 109 ? 5.199 12.531 -1.123 1 92.19 109 GLY A O 1
ATOM 810 N N . ASP A 1 110 ? 4.672 12.102 -3.244 1 93.25 110 ASP A N 1
ATOM 811 C CA . ASP A 1 110 ? 3.977 13.367 -3.467 1 93.25 110 ASP A CA 1
ATOM 812 C C . ASP A 1 110 ? 2.465 13.188 -3.359 1 93.25 110 ASP A C 1
ATOM 814 O O . ASP A 1 110 ? 1.855 12.5 -4.188 1 93.25 110 ASP A O 1
ATOM 818 N N . LEU A 1 111 ? 1.917 13.867 -2.352 1 93.38 111 LEU A N 1
ATOM 819 C CA . LEU A 1 111 ? 0.501 13.68 -2.053 1 93.38 111 LEU A CA 1
ATOM 820 C C . LEU A 1 111 ? -0.368 14.234 -3.178 1 93.38 111 LEU A C 1
ATOM 822 O O . LEU A 1 111 ? -1.434 13.688 -3.471 1 93.38 111 LEU A O 1
ATOM 826 N N . ILE A 1 112 ? 0.022 15.336 -3.762 1 93.75 112 ILE A N 1
ATOM 827 C CA . ILE A 1 112 ? -0.728 15.906 -4.875 1 93.75 112 ILE A CA 1
ATOM 828 C C . ILE A 1 112 ? -0.792 14.906 -6.023 1 93.75 112 ILE A C 1
ATOM 830 O O . ILE A 1 112 ? -1.865 14.656 -6.582 1 93.75 112 ILE A O 1
ATOM 834 N N . ASN A 1 113 ? 0.342 14.391 -6.324 1 96.75 113 ASN A N 1
ATOM 835 C CA . ASN A 1 113 ? 0.396 13.453 -7.445 1 96.75 113 ASN A CA 1
ATOM 836 C C . ASN A 1 113 ? -0.32 12.148 -7.113 1 96.75 113 ASN A C 1
ATOM 838 O O . ASN A 1 113 ? -0.842 11.484 -8.008 1 96.75 113 ASN A O 1
ATOM 842 N N . THR A 1 114 ? -0.278 11.742 -5.828 1 97.44 114 THR A N 1
ATOM 843 C CA . THR A 1 114 ? -1.063 10.602 -5.371 1 97.44 114 THR A CA 1
ATOM 844 C C . THR A 1 114 ? -2.545 10.812 -5.68 1 97.44 114 THR A C 1
ATOM 846 O O . THR A 1 114 ? -3.193 9.93 -6.25 1 97.44 114 THR A O 1
ATOM 849 N N . MET A 1 115 ? -3.064 11.969 -5.336 1 96.75 115 MET A N 1
ATOM 850 C CA . MET A 1 115 ? -4.477 12.273 -5.547 1 96.75 115 MET A CA 1
ATOM 851 C C . MET A 1 115 ? -4.801 12.352 -7.035 1 96.75 115 MET A C 1
ATOM 853 O O . MET A 1 115 ? -5.852 11.883 -7.469 1 96.75 115 MET A O 1
ATOM 857 N N . LEU A 1 116 ? -3.908 12.961 -7.738 1 97.44 116 LEU A N 1
ATOM 858 C CA . LEU A 1 116 ? -4.102 13.078 -9.18 1 97.44 116 LEU A CA 1
ATOM 859 C C . LEU A 1 116 ? -4.156 11.703 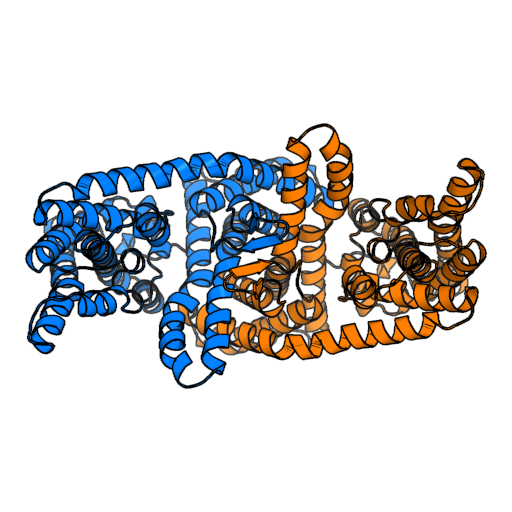-9.836 1 97.44 116 LEU A C 1
ATOM 861 O O . LEU A 1 116 ? -5.062 11.422 -10.625 1 97.44 116 LEU A O 1
ATOM 865 N N . THR A 1 117 ? -3.209 10.867 -9.57 1 98.56 117 THR A N 1
ATOM 866 C CA . THR A 1 117 ? -3.141 9.523 -10.148 1 98.56 117 THR A CA 1
ATOM 867 C C . THR A 1 117 ? -4.355 8.695 -9.734 1 98.56 117 THR A C 1
ATOM 869 O O . THR A 1 117 ? -4.922 7.973 -10.555 1 98.56 117 THR A O 1
ATOM 872 N N . ALA A 1 118 ? -4.719 8.766 -8.453 1 98.62 118 ALA A N 1
ATOM 873 C CA . ALA A 1 118 ? -5.91 8.07 -7.988 1 98.62 118 ALA A CA 1
ATOM 874 C C . ALA A 1 118 ? -7.148 8.516 -8.758 1 98.62 118 ALA A C 1
ATOM 876 O O . ALA A 1 118 ? -7.973 7.695 -9.164 1 98.62 118 ALA A O 1
ATOM 877 N N . SER A 1 119 ? -7.293 9.812 -8.945 1 98.25 119 SER A N 1
ATOM 878 C CA . SER A 1 119 ? -8.43 10.383 -9.664 1 98.25 119 SER A CA 1
ATOM 879 C C . SER A 1 119 ? -8.484 9.875 -11.102 1 98.25 119 SER A C 1
ATOM 881 O O . SER A 1 119 ? -9.562 9.531 -11.602 1 98.25 119 SER A O 1
ATOM 883 N N . ILE A 1 120 ? -7.355 9.859 -11.719 1 98.38 120 ILE A N 1
ATOM 884 C CA . ILE A 1 120 ? -7.285 9.383 -13.102 1 98.38 120 ILE A CA 1
ATOM 885 C C . ILE A 1 120 ? -7.688 7.91 -13.156 1 98.38 120 ILE A C 1
ATOM 887 O O . ILE A 1 120 ? -8.469 7.508 -14.023 1 98.38 120 ILE A O 1
ATOM 891 N N . ALA A 1 121 ? -7.141 7.09 -12.281 1 98.56 121 ALA A N 1
ATOM 892 C CA . ALA A 1 121 ? -7.477 5.668 -12.242 1 98.56 121 ALA A CA 1
ATOM 893 C C . ALA A 1 121 ? -8.977 5.465 -12.031 1 98.56 121 ALA A C 1
ATOM 895 O O . ALA A 1 121 ? -9.594 4.629 -12.688 1 98.56 121 ALA A O 1
ATOM 896 N N . VAL A 1 122 ? -9.547 6.223 -11.102 1 97.94 122 VAL A N 1
ATOM 897 C CA . VAL A 1 122 ? -10.977 6.137 -10.82 1 97.94 122 VAL A CA 1
ATOM 898 C C . VAL A 1 122 ? -11.773 6.477 -12.078 1 97.94 122 VAL A C 1
ATOM 900 O O . VAL A 1 122 ? -12.703 5.758 -12.445 1 97.94 122 VAL A O 1
ATOM 903 N N . LEU A 1 123 ? -11.414 7.555 -12.75 1 97.06 123 LEU A N 1
ATOM 904 C CA . LEU A 1 123 ? -12.117 7.992 -13.945 1 97.06 123 LEU A CA 1
ATOM 905 C C . LEU A 1 123 ? -12.023 6.941 -15.047 1 97.06 123 LEU A C 1
ATOM 907 O O . LEU A 1 123 ? -13.008 6.664 -15.734 1 97.06 123 LEU A O 1
ATOM 911 N N . LEU A 1 124 ? -10.867 6.363 -15.211 1 97.38 124 LEU A N 1
ATOM 912 C CA . LEU A 1 124 ? -10.68 5.344 -16.234 1 97.38 124 LEU A CA 1
ATOM 913 C C . LEU A 1 124 ? -11.531 4.113 -15.938 1 97.38 124 LEU A C 1
ATOM 915 O O . LEU A 1 124 ? -12.133 3.535 -16.844 1 97.38 124 LEU A O 1
ATOM 919 N N . ILE A 1 125 ? -11.539 3.686 -14.719 1 96.81 125 ILE A N 1
ATOM 920 C CA . ILE A 1 125 ? -12.32 2.516 -14.344 1 96.81 125 ILE A CA 1
ATOM 921 C C . ILE A 1 125 ? -13.805 2.803 -14.555 1 96.81 125 ILE A C 1
ATOM 923 O O . ILE A 1 125 ? -14.531 1.972 -15.109 1 96.81 125 ILE A O 1
ATOM 927 N N . LEU A 1 126 ? -14.266 3.975 -14.125 1 94.38 126 LEU A N 1
ATOM 928 C CA . LEU A 1 126 ? -15.672 4.34 -14.273 1 94.38 126 LEU A CA 1
ATOM 929 C C . LEU A 1 126 ? -16.062 4.383 -15.742 1 94.38 126 LEU A C 1
ATOM 931 O O . LEU A 1 126 ? -17.203 4.059 -16.094 1 94.38 126 LEU A O 1
ATOM 935 N N . LEU A 1 127 ? -15.148 4.711 -16.609 1 93.38 127 LEU A N 1
ATOM 936 C CA . LEU A 1 127 ? -15.414 4.84 -18.031 1 93.38 127 LEU A CA 1
ATOM 937 C C . LEU A 1 127 ? -15.57 3.467 -18.688 1 93.38 127 LEU A C 1
ATOM 939 O O . LEU A 1 127 ? -16.344 3.309 -19.625 1 93.38 127 LEU A O 1
ATOM 943 N N . ILE A 1 128 ? -14.898 2.404 -18.109 1 93.69 128 ILE A N 1
ATOM 944 C CA . ILE A 1 128 ? -14.859 1.162 -18.875 1 93.69 128 ILE A CA 1
ATOM 945 C C . ILE A 1 128 ? -15.5 0.038 -18.062 1 93.69 128 ILE A C 1
ATOM 947 O O . ILE A 1 128 ? -15.617 -1.093 -18.547 1 93.69 128 ILE A O 1
ATOM 951 N N . GLU A 1 129 ? -15.844 0.229 -16.891 1 90.44 129 GLU A N 1
ATOM 952 C CA . GLU A 1 129 ? -16.281 -0.825 -15.984 1 90.44 129 GLU A CA 1
ATOM 953 C C . GLU A 1 129 ? -17.469 -1.594 -16.562 1 90.44 129 GLU A C 1
ATOM 955 O O . GLU A 1 129 ? -17.594 -2.803 -16.344 1 90.44 129 GLU A O 1
ATOM 960 N N . GLU A 1 130 ? -18.312 -0.966 -17.297 1 87.38 130 GLU A N 1
ATOM 961 C CA . GLU A 1 130 ? -19.484 -1.629 -17.859 1 87.38 130 GLU A CA 1
ATOM 962 C C . GLU A 1 130 ? -19.094 -2.484 -19.062 1 87.38 130 GLU A C 1
ATOM 964 O O . GLU A 1 130 ? -19.828 -3.414 -19.438 1 87.38 130 GLU A O 1
ATOM 969 N N . ARG A 1 131 ? -17.969 -2.271 -19.641 1 90.25 131 ARG A N 1
ATOM 970 C CA . ARG A 1 131 ? -17.609 -2.926 -20.891 1 90.25 131 ARG A CA 1
ATOM 971 C C . ARG A 1 131 ? -16.641 -4.086 -20.641 1 90.25 131 ARG A C 1
ATOM 973 O O . ARG A 1 131 ? -16.578 -5.02 -21.453 1 90.25 131 ARG A O 1
ATOM 980 N N . VAL A 1 132 ? -15.977 -4.105 -19.578 1 89.81 132 VAL A N 1
ATOM 981 C CA . VAL A 1 132 ? -14.859 -5.031 -19.391 1 89.81 132 VAL A CA 1
ATOM 982 C C . VAL A 1 132 ? -15.383 -6.379 -18.891 1 89.81 132 VAL A C 1
ATOM 984 O O . VAL A 1 132 ? -14.812 -7.426 -19.219 1 89.81 132 VAL A O 1
ATOM 987 N N . GLY A 1 133 ? -16.469 -6.48 -18.141 1 83.12 133 GLY A N 1
ATOM 988 C CA . GLY A 1 133 ? -17.062 -7.727 -17.672 1 83.12 133 GLY A CA 1
ATOM 989 C C . GLY A 1 133 ? -16.062 -8.617 -16.953 1 83.12 133 GLY A C 1
ATOM 990 O O . GLY A 1 133 ? -15.383 -8.18 -16.031 1 83.12 133 GLY A O 1
ATOM 991 N N . SER A 1 134 ? -15.945 -9.875 -17.594 1 81.25 134 SER A N 1
ATOM 992 C CA . SER A 1 134 ? -15.117 -10.891 -16.953 1 81.25 134 SER A CA 1
ATOM 993 C C . SER A 1 134 ? -13.633 -10.609 -17.172 1 81.25 134 SER A C 1
ATOM 995 O O . SER A 1 134 ? -12.781 -11.141 -16.453 1 81.25 134 SER A O 1
ATOM 997 N N . MET A 1 135 ? -13.297 -9.758 -18.031 1 90.12 135 MET A N 1
ATOM 998 C CA . MET A 1 135 ? -11.914 -9.43 -18.344 1 90.12 135 MET A CA 1
ATOM 999 C C . MET A 1 135 ? -11.359 -8.406 -17.344 1 90.12 135 MET A C 1
ATOM 1001 O O . MET A 1 135 ? -10.18 -8.055 -17.406 1 90.12 135 MET A O 1
ATOM 1005 N N . ALA A 1 136 ? -12.148 -8.008 -16.406 1 90.88 136 ALA A N 1
ATOM 1006 C CA . ALA A 1 136 ? -11.758 -6.992 -15.43 1 90.88 136 ALA A CA 1
ATOM 1007 C C . ALA A 1 136 ? -10.516 -7.418 -14.664 1 90.88 136 ALA A C 1
ATOM 1009 O O . ALA A 1 136 ? -9.664 -6.586 -14.336 1 90.88 136 ALA A O 1
ATOM 1010 N N . LEU A 1 137 ? -10.391 -8.68 -14.5 1 90.06 137 LEU A N 1
ATOM 1011 C CA . LEU A 1 137 ? -9.281 -9.219 -13.719 1 90.06 137 LEU A CA 1
ATOM 1012 C C . LEU A 1 137 ? -7.945 -8.914 -14.391 1 90.06 137 LEU A C 1
ATOM 1014 O O . LEU A 1 137 ? -6.922 -8.789 -13.719 1 90.06 137 LEU A O 1
ATOM 1018 N N . ILE A 1 138 ? -8.008 -8.742 -15.664 1 90.38 138 ILE A N 1
ATOM 1019 C CA . ILE A 1 138 ? -6.789 -8.508 -16.422 1 90.38 138 ILE A CA 1
ATOM 1020 C C . ILE A 1 138 ? -6.707 -7.031 -16.828 1 90.38 138 ILE A C 1
ATOM 1022 O O . ILE A 1 138 ? -5.664 -6.395 -16.656 1 90.38 138 ILE A O 1
ATOM 1026 N N . VAL A 1 139 ? -7.785 -6.504 -17.25 1 94.06 139 VAL A N 1
ATOM 1027 C CA . VAL A 1 139 ? -7.82 -5.168 -17.844 1 94.06 139 VAL A CA 1
ATOM 1028 C C . VAL A 1 139 ? -7.609 -4.117 -16.766 1 94.06 139 VAL A C 1
ATOM 1030 O O . VAL A 1 139 ? -6.855 -3.16 -16.953 1 94.06 139 VAL A O 1
ATOM 1033 N N . PHE A 1 140 ? -8.242 -4.281 -15.609 1 96.06 140 PHE A N 1
ATOM 1034 C CA . PHE A 1 140 ? -8.156 -3.27 -14.562 1 96.06 140 PHE A CA 1
ATOM 1035 C C . PHE A 1 140 ? -6.719 -3.119 -14.078 1 96.06 140 PHE A C 1
ATOM 1037 O O . PHE A 1 140 ? -6.133 -2.037 -14.172 1 96.06 140 PHE A O 1
ATOM 1044 N N . PRO A 1 141 ? -6.094 -4.152 -13.648 1 95.94 141 PRO A N 1
ATOM 1045 C CA . PRO A 1 141 ? -4.75 -3.967 -13.094 1 95.94 141 PRO A CA 1
ATOM 1046 C C . PRO A 1 141 ? -3.707 -3.664 -14.172 1 95.94 141 PRO A C 1
ATOM 1048 O O . PRO A 1 141 ? -2.797 -2.863 -13.945 1 95.94 141 PRO A O 1
ATOM 1051 N N . THR A 1 142 ? -3.832 -4.227 -15.336 1 94.94 142 THR A N 1
ATOM 1052 C CA . THR A 1 142 ? -2.773 -4.152 -16.328 1 94.94 142 THR A CA 1
ATOM 1053 C C . THR A 1 142 ? -2.932 -2.904 -17.203 1 94.94 142 THR A C 1
ATOM 1055 O O . THR A 1 142 ? -1.982 -2.139 -17.375 1 94.94 142 THR A O 1
ATOM 1058 N N . VAL A 1 143 ? -4.086 -2.682 -17.656 1 95.81 143 VAL A N 1
ATOM 1059 C CA . VAL A 1 143 ? -4.285 -1.557 -18.562 1 95.81 143 VAL A CA 1
ATOM 1060 C C . VAL A 1 143 ? -4.582 -0.291 -17.766 1 95.81 143 VAL A C 1
ATOM 1062 O O . VAL A 1 143 ? -3.85 0.698 -17.859 1 95.81 143 VAL A O 1
ATOM 1065 N N . VAL A 1 144 ? -5.617 -0.336 -16.922 1 97.38 144 VAL A N 1
ATOM 1066 C CA . VAL A 1 144 ? -6.016 0.852 -16.172 1 97.38 144 VAL A CA 1
ATOM 1067 C C . VAL A 1 144 ? -4.949 1.188 -15.141 1 97.38 144 VAL A C 1
ATOM 1069 O O . VAL A 1 144 ? -4.512 2.336 -15.039 1 97.38 144 VAL A O 1
ATOM 1072 N N . GLY A 1 145 ? -4.582 0.16 -14.336 1 97.81 145 GLY A N 1
ATOM 1073 C CA . GLY A 1 145 ? -3.537 0.379 -13.352 1 97.81 145 GLY A CA 1
ATOM 1074 C C . GLY A 1 145 ? -2.223 0.826 -13.961 1 97.81 145 GLY A C 1
ATOM 1075 O O . GLY A 1 145 ? -1.621 1.803 -13.508 1 97.81 145 GLY A O 1
ATOM 1076 N N . GLY A 1 146 ? -1.826 0.089 -15 1 97.56 146 GLY A N 1
ATOM 1077 C CA . GLY A 1 146 ? -0.593 0.44 -15.68 1 97.56 146 GLY A CA 1
ATOM 1078 C C . GLY A 1 146 ? -0.623 1.828 -16.297 1 97.56 146 GLY A C 1
ATOM 1079 O O . GLY A 1 146 ? 0.33 2.596 -16.156 1 97.56 146 GLY A O 1
ATOM 1080 N N . LEU A 1 147 ? -1.676 2.139 -16.938 1 97.88 147 LEU A N 1
ATOM 1081 C CA . LEU A 1 147 ? -1.798 3.426 -17.625 1 97.88 147 LEU A CA 1
ATOM 1082 C C . LEU A 1 147 ? -1.868 4.566 -16.609 1 97.88 147 LEU A C 1
ATOM 1084 O O . LEU A 1 147 ? -1.199 5.59 -16.766 1 97.88 147 LEU A O 1
ATOM 1088 N N . ALA A 1 148 ? -2.74 4.441 -15.617 1 98.5 148 ALA A N 1
ATOM 1089 C CA . ALA A 1 148 ? -2.867 5.48 -14.602 1 98.5 148 ALA A CA 1
ATOM 1090 C C . ALA A 1 148 ? -1.54 5.711 -13.883 1 98.5 148 ALA A C 1
ATOM 1092 O O . ALA A 1 148 ? -1.145 6.855 -13.648 1 98.5 148 ALA A O 1
ATOM 1093 N N . ALA A 1 149 ? -0.894 4.613 -13.508 1 98.56 149 ALA A N 1
ATOM 1094 C CA . ALA A 1 149 ? 0.405 4.711 -12.852 1 98.56 149 ALA A CA 1
ATOM 1095 C C . ALA A 1 149 ? 1.427 5.406 -13.742 1 98.56 149 ALA A C 1
ATOM 1097 O O . ALA A 1 149 ? 2.23 6.215 -13.273 1 98.56 149 ALA A O 1
ATOM 1098 N N . THR A 1 150 ? 1.413 5.07 -15.023 1 98.31 150 THR A N 1
ATOM 1099 C CA . THR A 1 150 ? 2.332 5.68 -15.977 1 98.31 150 THR A CA 1
ATOM 1100 C C . THR A 1 150 ? 2.084 7.18 -16.078 1 98.31 150 THR A C 1
ATOM 1102 O O . THR A 1 150 ? 3.027 7.973 -16.062 1 98.31 150 THR A O 1
ATOM 1105 N N . ILE A 1 151 ? 0.864 7.562 -16.141 1 98.25 151 ILE A N 1
ATOM 1106 C CA . ILE A 1 151 ? 0.522 8.984 -16.188 1 98.25 151 ILE A CA 1
ATOM 1107 C C . ILE A 1 151 ? 1.004 9.664 -14.906 1 98.25 151 ILE A C 1
ATOM 1109 O O . ILE A 1 151 ? 1.523 10.781 -14.945 1 98.25 151 ILE A O 1
ATOM 1113 N N . GLY A 1 152 ? 0.832 8.992 -13.781 1 97.88 152 GLY A N 1
ATOM 1114 C CA . GLY A 1 152 ? 1.328 9.516 -12.516 1 97.88 152 GLY A CA 1
ATOM 1115 C C . GLY A 1 152 ? 2.826 9.75 -12.516 1 97.88 152 GLY A C 1
ATOM 1116 O O . GLY A 1 152 ? 3.297 10.789 -12.047 1 97.88 152 GLY A O 1
ATOM 1117 N N . VAL A 1 153 ? 3.549 8.789 -13.07 1 97.25 153 VAL A N 1
ATOM 1118 C CA . VAL A 1 153 ? 5.004 8.891 -13.102 1 97.25 153 VAL A CA 1
ATOM 1119 C C . VAL A 1 153 ? 5.422 10.062 -13.984 1 97.25 153 VAL A C 1
ATOM 1121 O O . VAL A 1 153 ? 6.371 10.781 -13.664 1 97.25 153 VAL A O 1
ATOM 1124 N N . PHE A 1 154 ? 4.707 10.352 -15.016 1 97.19 154 PHE A N 1
ATOM 1125 C CA . PHE A 1 154 ? 5.062 11.414 -15.953 1 97.19 154 PHE A CA 1
ATOM 1126 C C . PHE A 1 154 ? 4.629 12.773 -15.422 1 97.19 154 PHE A C 1
ATOM 1128 O O . PHE A 1 154 ? 5.234 13.797 -15.75 1 97.19 154 PHE A O 1
ATOM 1135 N N . THR A 1 155 ? 3.646 12.844 -14.586 1 97.19 155 THR A N 1
ATOM 1136 C CA . THR A 1 155 ? 3.166 14.117 -14.062 1 97.19 155 THR A CA 1
ATOM 1137 C C . THR A 1 155 ? 3.961 14.523 -12.82 1 97.19 155 THR A C 1
ATOM 1139 O O . THR A 1 155 ? 3.979 15.695 -12.445 1 97.19 155 THR A O 1
ATOM 1142 N N . LEU A 1 156 ? 4.625 13.594 -12.203 1 95.81 156 LEU A N 1
ATOM 1143 C CA . LEU A 1 156 ? 5.293 13.789 -10.914 1 95.81 156 LEU A CA 1
ATOM 1144 C C . LEU A 1 156 ? 6.293 14.93 -10.992 1 95.81 156 LEU A C 1
ATOM 1146 O O . LEU A 1 156 ? 6.305 15.812 -10.125 1 95.81 156 LEU A O 1
ATOM 1150 N N . PRO A 1 157 ? 7.176 15.039 -12.086 1 94.25 157 PRO A N 1
ATOM 1151 C CA . PRO A 1 157 ? 8.148 16.125 -12.141 1 94.25 157 PRO A CA 1
ATOM 1152 C C . PRO A 1 157 ? 7.48 17.5 -12.227 1 94.25 157 PRO A C 1
ATOM 1154 O O . PRO A 1 157 ? 8.008 18.484 -11.688 1 94.25 157 PRO A O 1
ATOM 1157 N N . TYR A 1 158 ? 6.387 17.562 -12.828 1 93.75 158 TYR A N 1
ATOM 1158 C CA . TYR A 1 158 ? 5.676 18.828 -12.961 1 93.75 158 TYR A CA 1
ATOM 1159 C C . TYR A 1 158 ? 5.047 19.234 -11.633 1 93.75 158 TYR A C 1
ATOM 1161 O O . TYR A 1 158 ? 5.016 20.422 -11.289 1 93.75 158 TYR A O 1
ATOM 1169 N N . VAL A 1 159 ? 4.535 18.281 -10.922 1 91.94 159 VAL A N 1
ATOM 1170 C CA . VAL A 1 159 ? 3.961 18.562 -9.609 1 91.94 159 VAL A CA 1
ATOM 1171 C C . VAL A 1 159 ? 5.059 19.016 -8.648 1 91.94 159 VAL A C 1
ATOM 1173 O O . VAL A 1 159 ? 4.844 19.906 -7.82 1 91.94 159 VAL A O 1
ATOM 1176 N N . ARG A 1 160 ? 6.195 18.406 -8.742 1 88.88 160 ARG A N 1
ATOM 1177 C CA . ARG A 1 160 ? 7.328 18.766 -7.895 1 88.88 160 ARG A CA 1
ATOM 1178 C C . ARG A 1 160 ? 7.773 20.203 -8.148 1 88.88 160 ARG A C 1
ATOM 1180 O O . ARG A 1 160 ? 8.289 20.859 -7.246 1 88.88 160 ARG A O 1
ATOM 1187 N N . LEU A 1 161 ? 7.52 20.703 -9.367 1 90 161 LEU A N 1
ATOM 1188 C CA . LEU A 1 161 ? 7.859 22.078 -9.688 1 90 161 LEU A CA 1
ATOM 1189 C C . LEU A 1 161 ? 7.016 23.047 -8.859 1 90 161 LEU A C 1
ATOM 1191 O O . LEU A 1 161 ? 7.48 24.141 -8.5 1 90 161 LEU A O 1
ATOM 1195 N N . ILE A 1 162 ? 5.848 22.625 -8.578 1 88 162 ILE A N 1
ATOM 1196 C CA . ILE A 1 162 ? 4.98 23.469 -7.758 1 88 162 ILE A CA 1
ATOM 1197 C C . ILE A 1 162 ? 5.57 23.594 -6.355 1 88 162 ILE A C 1
ATOM 1199 O O . ILE A 1 162 ? 5.648 24.703 -5.809 1 88 162 ILE A O 1
ATOM 1203 N N . THR A 1 163 ? 6.02 22.547 -5.824 1 85.81 163 THR A N 1
ATOM 1204 C CA . THR A 1 163 ? 6.605 22.516 -4.492 1 85.81 163 THR A CA 1
ATOM 1205 C C . THR A 1 163 ? 7.891 23.344 -4.449 1 85.81 163 THR A C 1
ATOM 1207 O O . THR A 1 163 ? 8.117 24.109 -3.504 1 85.81 163 THR A O 1
ATOM 1210 N N . THR A 1 164 ? 8.648 23.172 -5.473 1 86.69 164 THR A N 1
ATOM 1211 C CA . THR A 1 164 ? 9.898 23.922 -5.555 1 86.69 164 THR A CA 1
ATOM 1212 C C . THR A 1 164 ? 9.617 25.406 -5.699 1 86.69 164 THR A C 1
ATOM 1214 O O . THR A 1 164 ? 10.352 26.234 -5.148 1 86.69 164 THR A O 1
ATOM 1217 N N . GLY A 1 165 ? 8.664 25.719 -6.469 1 90.25 165 GLY A N 1
ATOM 1218 C CA . GLY A 1 165 ? 8.281 27.109 -6.613 1 90.25 165 GLY A CA 1
ATOM 1219 C C . GLY A 1 165 ? 7.883 27.766 -5.297 1 90.25 165 GLY A C 1
ATOM 1220 O O . GLY A 1 165 ? 8.305 28.875 -4.996 1 90.25 165 GLY A O 1
ATOM 1221 N N . ILE A 1 166 ? 7.102 27.094 -4.508 1 90.62 166 ILE A N 1
ATOM 1222 C CA . ILE A 1 166 ? 6.691 27.578 -3.201 1 90.62 166 ILE A CA 1
ATOM 1223 C C . ILE A 1 166 ? 7.91 27.719 -2.293 1 90.62 166 ILE A C 1
ATOM 1225 O O . ILE A 1 166 ? 8.047 28.719 -1.576 1 90.62 166 ILE A O 1
ATOM 1229 N N . GLY A 1 167 ? 8.711 26.688 -2.367 1 88.56 167 GLY A N 1
ATOM 1230 C CA . GLY A 1 167 ? 9.945 26.75 -1.6 1 88.56 167 GLY A CA 1
ATOM 1231 C C . GLY A 1 167 ? 10.781 27.969 -1.936 1 88.56 167 GLY A C 1
ATOM 1232 O O . GLY A 1 167 ? 11.289 28.656 -1.038 1 88.56 167 GLY A O 1
ATOM 1233 N N . ASN A 1 168 ? 10.914 28.25 -3.178 1 90.62 168 ASN A N 1
ATOM 1234 C CA . ASN A 1 168 ? 11.68 29.422 -3.621 1 90.62 168 ASN A CA 1
ATOM 1235 C C . ASN A 1 168 ? 11.039 30.719 -3.148 1 90.62 168 ASN A C 1
ATOM 1237 O O . ASN A 1 168 ? 11.742 31.672 -2.801 1 90.62 168 ASN A O 1
ATOM 1241 N N . MET A 1 169 ? 9.797 30.766 -3.189 1 92.25 169 MET A N 1
ATOM 1242 C CA . MET A 1 169 ? 9.086 31.938 -2.676 1 92.25 169 MET A CA 1
ATOM 1243 C C . MET A 1 169 ? 9.383 32.156 -1.194 1 92.25 169 MET A C 1
ATOM 1245 O O . MET A 1 169 ? 9.68 33.25 -0.768 1 92.25 169 MET A O 1
ATOM 1249 N N . VAL A 1 170 ? 9.32 31.125 -0.461 1 93.12 170 VAL A N 1
ATOM 1250 C CA . VAL A 1 170 ? 9.602 31.203 0.968 1 93.12 170 VAL A CA 1
ATOM 1251 C C . VAL A 1 170 ? 11.047 31.656 1.184 1 93.12 170 VAL A C 1
ATOM 1253 O O . VAL A 1 170 ? 11.328 32.469 2.068 1 93.12 170 VAL A O 1
ATOM 1256 N N . ASN A 1 171 ? 11.906 31.078 0.357 1 90.62 171 ASN A N 1
ATOM 1257 C CA . ASN A 1 171 ? 13.32 31.438 0.451 1 90.62 171 ASN A CA 1
ATOM 1258 C C . ASN A 1 171 ? 13.539 32.938 0.232 1 90.62 171 ASN A C 1
ATOM 1260 O O . ASN A 1 171 ? 14.438 33.531 0.823 1 90.62 171 ASN A O 1
ATOM 1264 N N . SER A 1 172 ? 12.789 33.531 -0.566 1 92.94 172 SER A N 1
ATOM 1265 C CA . SER A 1 172 ? 12.898 34.969 -0.826 1 92.94 172 SER A CA 1
ATOM 1266 C C . SER A 1 172 ? 12.492 35.781 0.397 1 92.94 172 SER A C 1
ATOM 1268 O O . SER A 1 172 ? 12.945 36.906 0.571 1 92.94 172 SER A O 1
ATOM 1270 N N . PHE A 1 173 ? 11.648 35.281 1.223 1 94.69 173 PHE A N 1
ATOM 1271 C CA . PHE A 1 173 ? 11.227 36 2.426 1 94.69 173 PHE A CA 1
ATOM 1272 C C . PHE A 1 173 ? 12.367 36.094 3.432 1 94.69 173 PHE A C 1
ATOM 1274 O O . PHE A 1 173 ? 12.359 36.938 4.316 1 94.69 173 PHE A O 1
ATOM 1281 N N . THR A 1 174 ? 13.281 35.156 3.328 1 92.06 174 THR A N 1
ATOM 1282 C CA . THR A 1 174 ? 14.375 35.094 4.293 1 92.06 174 THR A CA 1
ATOM 1283 C C . THR A 1 174 ? 15.281 36.312 4.16 1 92.06 174 THR A C 1
ATOM 1285 O O . THR A 1 174 ? 16.078 36.625 5.059 1 92.06 174 THR A O 1
ATOM 1288 N N . GLU A 1 175 ? 15.117 37.031 3.094 1 92.25 175 GLU A N 1
ATOM 1289 C CA . GLU A 1 175 ? 15.922 38.219 2.848 1 92.25 175 GLU A CA 1
ATOM 1290 C C . GLU A 1 175 ? 15.305 39.438 3.506 1 92.25 175 GLU A C 1
ATOM 1292 O O . GLU A 1 175 ? 15.953 40.5 3.621 1 92.25 175 GLU A O 1
ATOM 1297 N N . LEU A 1 176 ? 14.211 39.375 4.051 1 93.62 176 LEU A N 1
ATOM 1298 C CA . LEU A 1 176 ? 13.508 40.5 4.66 1 93.62 176 LEU A CA 1
ATOM 1299 C C . LEU A 1 176 ? 13.922 40.656 6.113 1 93.62 176 LEU A C 1
ATOM 1301 O O . LEU A 1 176 ? 14.688 39.875 6.652 1 93.62 176 LEU A O 1
ATOM 1305 N N . GLN A 1 177 ? 13.383 41.781 6.637 1 93.75 177 GLN A N 1
ATOM 1306 C CA . GLN A 1 177 ? 13.586 42 8.07 1 93.75 177 GLN A CA 1
ATOM 1307 C C . GLN A 1 177 ? 12.953 40.875 8.891 1 93.75 177 GLN A C 1
ATOM 1309 O O . GLN A 1 177 ? 11.891 40.375 8.531 1 93.75 177 GLN A O 1
ATOM 1314 N N . PRO A 1 178 ? 13.57 40.531 10 1 93.06 178 PRO A N 1
ATOM 1315 C CA . PRO A 1 178 ? 13.211 39.344 10.758 1 93.06 178 PRO A CA 1
ATOM 1316 C C . PRO A 1 178 ? 11.727 39.281 11.109 1 93.06 178 PRO A C 1
ATOM 1318 O O . PRO A 1 178 ? 11.094 38.25 10.984 1 93.06 178 PRO A O 1
ATOM 1321 N N . VAL A 1 179 ? 11.203 40.312 11.562 1 95.56 179 VAL A N 1
ATOM 1322 C CA . VAL A 1 179 ? 9.812 40.312 12.008 1 95.56 179 VAL A CA 1
ATOM 1323 C C . VAL A 1 179 ? 8.883 40.094 10.82 1 95.56 179 VAL A C 1
ATOM 1325 O O . VAL A 1 179 ? 7.938 39.312 10.883 1 95.56 179 VAL A O 1
ATOM 1328 N N . PHE A 1 180 ? 9.102 40.781 9.711 1 96.5 180 PHE A N 1
ATOM 1329 C CA . PHE A 1 180 ? 8.305 40.625 8.5 1 96.5 180 PHE A CA 1
ATOM 1330 C C . PHE A 1 180 ? 8.508 39.25 7.891 1 96.5 180 PHE A C 1
ATOM 1332 O O . PHE A 1 180 ? 7.562 38.625 7.402 1 96.5 180 PHE A O 1
ATOM 1339 N N . MET A 1 181 ? 9.75 38.875 7.918 1 96.88 181 MET A N 1
ATOM 1340 C CA . MET A 1 181 ? 10.086 37.531 7.445 1 96.88 181 MET A CA 1
ATOM 1341 C C . MET A 1 181 ? 9.297 36.469 8.211 1 96.88 181 MET A C 1
ATOM 1343 O O . MET A 1 181 ? 8.688 35.594 7.602 1 96.88 181 MET A O 1
ATOM 1347 N N . SER A 1 182 ? 9.289 36.625 9.5 1 97.88 182 SER A N 1
ATOM 1348 C CA . SER A 1 182 ? 8.641 35.656 10.367 1 97.88 182 SER A CA 1
ATOM 1349 C C . SER A 1 182 ? 7.133 35.625 10.133 1 97.88 182 SER A C 1
ATOM 1351 O O . SER A 1 182 ? 6.516 34.562 10.133 1 97.88 182 SER A O 1
ATOM 1353 N N . MET A 1 183 ? 6.594 36.781 9.945 1 98.25 183 MET A N 1
ATOM 1354 C CA . MET A 1 183 ? 5.16 36.875 9.688 1 98.25 183 MET A CA 1
ATOM 1355 C C . MET A 1 183 ? 4.785 36.156 8.406 1 98.25 183 MET A C 1
ATOM 1357 O O . MET A 1 183 ? 3.893 35.312 8.406 1 98.25 183 MET A O 1
ATOM 1361 N N . LEU A 1 184 ? 5.492 36.406 7.363 1 98.19 184 LEU A N 1
ATOM 1362 C CA . LEU A 1 184 ? 5.156 35.875 6.047 1 98.19 184 LEU A CA 1
ATOM 1363 C C . LEU A 1 184 ? 5.422 34.375 5.988 1 98.19 184 LEU A C 1
ATOM 1365 O O . LEU A 1 184 ? 4.605 33.594 5.453 1 98.19 184 LEU A O 1
ATOM 1369 N N . ILE A 1 185 ? 6.535 33.938 6.531 1 97.94 185 ILE A N 1
ATOM 1370 C CA . ILE A 1 185 ? 6.879 32.531 6.512 1 97.94 185 ILE A CA 1
ATOM 1371 C C . ILE A 1 185 ? 5.859 31.75 7.336 1 97.94 185 ILE A C 1
ATOM 1373 O O . ILE A 1 185 ? 5.418 30.672 6.922 1 97.94 185 ILE A O 1
ATOM 1377 N N . SER A 1 186 ? 5.484 32.312 8.461 1 98.5 186 SER A N 1
ATOM 1378 C CA . SER A 1 186 ? 4.477 31.641 9.281 1 98.5 186 SER A CA 1
ATOM 1379 C C . SER A 1 186 ? 3.154 31.516 8.531 1 98.5 186 SER A C 1
ATOM 1381 O O . SER A 1 186 ? 2.492 30.469 8.609 1 98.5 186 SER A O 1
ATOM 1383 N N . MET A 1 187 ? 2.781 32.5 7.812 1 98.31 187 MET A N 1
ATOM 1384 C CA . MET A 1 187 ? 1.537 32.469 7.051 1 98.31 187 MET A CA 1
ATOM 1385 C C . MET A 1 187 ? 1.596 31.391 5.965 1 98.31 187 MET A C 1
ATOM 1387 O O . MET A 1 187 ? 0.651 30.625 5.797 1 98.31 187 MET A O 1
ATOM 1391 N N . VAL A 1 188 ? 2.67 31.344 5.305 1 97.81 188 VAL A N 1
ATOM 1392 C CA . VAL A 1 188 ? 2.805 30.391 4.207 1 97.81 188 VAL A CA 1
ATOM 1393 C C . VAL A 1 188 ? 2.795 28.969 4.758 1 97.81 188 VAL A C 1
ATOM 1395 O O . VAL A 1 188 ? 2.104 28.094 4.227 1 97.81 188 VAL A O 1
ATOM 1398 N N . PHE A 1 189 ? 3.498 28.688 5.836 1 97.88 189 PHE A N 1
ATOM 1399 C CA . PHE A 1 189 ? 3.594 27.328 6.387 1 97.88 189 PHE A CA 1
ATOM 1400 C C . PHE A 1 189 ? 2.291 26.938 7.066 1 97.88 189 PHE A C 1
ATOM 1402 O O . PHE A 1 189 ? 1.983 25.75 7.176 1 97.88 189 PHE A O 1
ATOM 1409 N N . SER A 1 190 ? 1.549 27.969 7.512 1 98.12 190 SER A N 1
ATOM 1410 C CA . SER A 1 190 ? 0.223 27.656 8.039 1 98.12 190 SER A CA 1
ATOM 1411 C C . SER A 1 190 ? -0.69 27.109 6.949 1 98.12 190 SER A C 1
ATOM 1413 O O . SER A 1 190 ? -1.543 26.266 7.215 1 98.12 190 SER A O 1
ATOM 1415 N N . PHE A 1 191 ? -0.481 27.594 5.762 1 97 191 PHE A N 1
ATOM 1416 C CA . PHE A 1 191 ? -1.238 27.109 4.613 1 97 191 PHE A CA 1
ATOM 1417 C C . PHE A 1 191 ? -0.724 25.75 4.16 1 97 191 PHE A C 1
ATOM 1419 O O . PHE A 1 191 ? -1.512 24.844 3.883 1 97 191 PHE A O 1
ATOM 1426 N N . ILE A 1 192 ? 0.541 25.562 4.094 1 95.25 192 ILE A N 1
ATOM 1427 C CA . ILE A 1 192 ? 1.159 24.344 3.568 1 95.25 192 ILE A CA 1
ATOM 1428 C C . ILE A 1 192 ? 0.768 23.156 4.434 1 95.25 192 ILE A C 1
ATOM 1430 O O . ILE A 1 192 ? 0.449 22.078 3.912 1 95.25 192 ILE A O 1
ATOM 1434 N N . ILE A 1 193 ? 0.659 23.297 5.703 1 95.69 193 ILE A N 1
ATOM 1435 C CA . ILE A 1 193 ? 0.462 22.172 6.617 1 95.69 193 ILE A CA 1
ATOM 1436 C C . ILE A 1 193 ? -0.932 21.594 6.414 1 95.69 193 ILE A C 1
ATOM 1438 O O . ILE A 1 193 ? -1.141 20.391 6.621 1 95.69 193 ILE A O 1
ATOM 1442 N N . ILE A 1 194 ? -1.897 22.359 6.035 1 95.31 194 ILE A N 1
ATOM 1443 C CA . ILE A 1 194 ? -3.252 21.859 5.84 1 95.31 194 ILE A CA 1
ATOM 1444 C C . ILE A 1 194 ? -3.482 21.562 4.363 1 95.31 194 ILE A C 1
ATOM 1446 O O . ILE A 1 194 ? -4.562 21.109 3.977 1 95.31 194 ILE A O 1
ATOM 1450 N N . SER A 1 195 ? -2.516 21.797 3.469 1 92.75 195 SER A N 1
ATOM 1451 C CA . SER A 1 195 ? -2.553 21.5 2.041 1 92.75 195 SER A CA 1
ATOM 1452 C C . SER A 1 195 ? -1.903 20.156 1.74 1 92.75 195 SER A C 1
ATOM 1454 O O . SER A 1 195 ? -1.382 19.5 2.643 1 92.75 195 SER A O 1
ATOM 1456 N N . PRO A 1 196 ? -1.96 19.703 0.537 1 91.56 196 PRO A N 1
ATOM 1457 C CA . PRO A 1 196 ? -1.336 18.422 0.184 1 91.56 196 PRO A CA 1
ATOM 1458 C C . PRO A 1 196 ? 0.18 18.531 0.034 1 91.56 196 PRO A C 1
ATOM 1460 O O . PRO A 1 196 ? 0.838 17.547 -0.321 1 91.56 196 PRO A O 1
ATOM 1463 N N . LEU A 1 197 ? 0.743 19.625 0.356 1 91.12 197 LEU A N 1
ATOM 1464 C CA . LEU A 1 197 ? 2.184 19.844 0.282 1 91.12 197 LEU A CA 1
ATOM 1465 C C . LEU A 1 197 ? 2.865 19.406 1.578 1 91.12 197 LEU A C 1
ATOM 1467 O O . LEU A 1 197 ? 2.252 19.453 2.648 1 91.12 197 LEU A O 1
ATOM 1471 N N . SER A 1 198 ? 4.078 18.984 1.445 1 88.19 198 SER A N 1
ATOM 1472 C CA . SER A 1 198 ? 4.844 18.594 2.625 1 88.19 198 SER A CA 1
ATOM 1473 C C . SER A 1 198 ? 5.637 19.766 3.186 1 88.19 198 SER A C 1
ATOM 1475 O O . SER A 1 198 ? 6.551 20.281 2.535 1 88.19 198 SER A O 1
ATOM 1477 N N . THR A 1 199 ? 5.324 20.047 4.379 1 92.25 199 THR A N 1
ATOM 1478 C CA . THR A 1 199 ? 6.047 21.125 5.055 1 92.25 199 THR A CA 1
ATOM 1479 C C . THR A 1 199 ? 7.504 20.734 5.289 1 92.25 199 THR A C 1
ATOM 1481 O O . THR A 1 199 ? 8.406 21.547 5.086 1 92.25 199 THR A O 1
ATOM 1484 N N . VAL A 1 200 ? 7.73 19.5 5.641 1 87.06 200 VAL A N 1
ATOM 1485 C CA . VAL A 1 200 ? 9.07 19 5.934 1 87.06 200 VAL A CA 1
ATOM 1486 C C . VAL A 1 200 ? 9.906 18.984 4.652 1 87.06 200 VAL A C 1
ATOM 1488 O O . VAL A 1 200 ? 11.055 19.438 4.641 1 87.06 200 VAL A O 1
ATOM 1491 N N . ALA A 1 201 ? 9.328 18.516 3.623 1 85.38 201 ALA A N 1
ATOM 1492 C CA . ALA A 1 201 ? 10.031 18.422 2.35 1 85.38 201 ALA A CA 1
ATOM 1493 C C . ALA A 1 201 ? 10.461 19.812 1.856 1 85.38 201 ALA A C 1
ATOM 1495 O O . ALA A 1 201 ? 11.586 19.984 1.393 1 85.38 201 ALA A O 1
ATOM 1496 N N . ILE A 1 202 ? 9.602 20.734 1.982 1 90.44 202 ILE A N 1
ATOM 1497 C CA . ILE A 1 202 ? 9.883 22.094 1.514 1 90.44 202 ILE A CA 1
ATOM 1498 C C . ILE A 1 202 ? 10.961 22.734 2.389 1 90.44 202 ILE A C 1
ATOM 1500 O O . ILE A 1 202 ? 11.914 23.328 1.877 1 90.44 202 ILE A O 1
ATOM 1504 N N . ALA A 1 203 ? 10.844 22.562 3.656 1 92.31 203 ALA A N 1
ATOM 1505 C CA . ALA A 1 203 ? 11.812 23.141 4.582 1 92.31 203 ALA A CA 1
ATOM 1506 C C . ALA A 1 203 ? 13.211 22.578 4.328 1 92.31 203 ALA A C 1
ATOM 1508 O O . ALA A 1 203 ? 14.195 23.328 4.312 1 92.31 203 ALA A O 1
ATOM 1509 N N . ILE A 1 204 ? 13.32 21.359 4.09 1 86.19 204 ILE A N 1
ATOM 1510 C CA . ILE A 1 204 ? 14.602 20.703 3.842 1 86.19 204 ILE A CA 1
ATOM 1511 C C . ILE A 1 204 ? 15.133 21.109 2.469 1 86.19 204 ILE A C 1
ATOM 1513 O O . ILE A 1 204 ? 16.312 21.406 2.314 1 86.19 204 ILE A O 1
ATOM 1517 N N . ALA A 1 205 ? 14.32 21.156 1.519 1 85.06 205 ALA A N 1
ATOM 1518 C CA . ALA A 1 205 ? 14.719 21.469 0.147 1 85.06 205 ALA A CA 1
ATOM 1519 C C . ALA A 1 205 ? 15.344 22.859 0.055 1 85.06 205 ALA A C 1
ATOM 1521 O O . ALA A 1 205 ? 16.312 23.062 -0.688 1 85.06 205 ALA A O 1
ATOM 1522 N N . ILE A 1 206 ? 14.852 23.734 0.804 1 89.12 206 ILE A N 1
ATOM 1523 C CA . ILE A 1 206 ? 15.336 25.109 0.688 1 89.12 206 ILE A CA 1
ATOM 1524 C C . ILE A 1 206 ? 16.328 25.391 1.814 1 89.12 206 ILE A C 1
ATOM 1526 O O . ILE A 1 206 ? 16.875 26.5 1.896 1 89.12 206 ILE A O 1
ATOM 1530 N N . GLY A 1 207 ? 16.531 24.438 2.652 1 88.75 207 GLY A N 1
ATOM 1531 C CA . GLY A 1 207 ? 17.5 24.578 3.723 1 88.75 207 GLY A CA 1
ATOM 1532 C C . GLY A 1 207 ? 17.141 25.656 4.727 1 88.75 207 GLY A C 1
ATOM 1533 O O . GLY A 1 207 ? 17.984 26.469 5.098 1 88.75 207 GLY A O 1
ATOM 1534 N N . LEU A 1 208 ? 15.891 25.688 5.125 1 91.44 208 LEU A N 1
ATOM 1535 C CA . LEU A 1 208 ? 15.445 26.703 6.078 1 91.44 208 LEU A CA 1
ATOM 1536 C C . LEU A 1 208 ? 16.188 26.562 7.402 1 91.44 208 LEU A C 1
ATOM 1538 O O . LEU A 1 208 ? 16.375 25.453 7.898 1 91.44 208 LEU A O 1
ATOM 1542 N N . SER A 1 209 ? 16.688 27.719 7.879 1 91.94 209 SER A N 1
ATOM 1543 C CA . SER A 1 209 ? 17.422 27.656 9.141 1 91.94 209 SER A CA 1
ATOM 1544 C C . SER A 1 209 ? 17.203 28.938 9.953 1 91.94 209 SER A C 1
ATOM 1546 O O . SER A 1 209 ? 16.609 29.891 9.469 1 91.94 209 SER A O 1
ATOM 1548 N N . GLY A 1 210 ? 17.578 28.781 11.258 1 93.25 210 GLY A N 1
ATOM 1549 C CA . GLY A 1 210 ? 17.516 29.953 12.133 1 93.25 210 GLY A CA 1
ATOM 1550 C C . GLY A 1 210 ? 16.109 30.406 12.406 1 93.25 210 GLY A C 1
ATOM 1551 O O . GLY A 1 210 ? 15.219 29.594 12.672 1 93.25 210 GLY A O 1
ATOM 1552 N N . ILE A 1 211 ? 15.922 31.672 12.336 1 94.94 211 ILE A N 1
ATOM 1553 C CA . ILE A 1 211 ? 14.648 32.281 12.672 1 94.94 211 ILE A CA 1
ATOM 1554 C C . ILE A 1 211 ? 13.602 31.906 11.625 1 94.94 211 ILE A C 1
ATOM 1556 O O . ILE A 1 211 ? 12.422 31.719 11.953 1 94.94 211 ILE A O 1
ATOM 1560 N N . ALA A 1 212 ? 14.062 31.75 10.414 1 96.06 212 ALA A N 1
ATOM 1561 C CA . ALA A 1 212 ? 13.148 31.344 9.344 1 96.06 212 ALA A CA 1
ATOM 1562 C C . ALA A 1 212 ? 12.531 29.969 9.641 1 96.06 212 ALA A C 1
ATOM 1564 O O . ALA A 1 212 ? 11.328 29.781 9.477 1 96.06 212 ALA A O 1
ATOM 1565 N N . ALA A 1 213 ? 13.344 29.047 10.102 1 95.81 213 ALA A N 1
ATOM 1566 C CA . ALA A 1 213 ? 12.867 27.719 10.445 1 95.81 213 ALA A CA 1
ATOM 1567 C C . ALA A 1 213 ? 11.914 27.766 11.641 1 95.81 213 ALA A C 1
ATOM 1569 O O . ALA A 1 213 ? 10.906 27.047 11.664 1 95.81 213 ALA A O 1
ATOM 1570 N N . GLY A 1 214 ? 12.297 28.531 12.57 1 96.31 214 GLY A N 1
ATOM 1571 C CA . GLY A 1 214 ? 11.414 28.703 13.719 1 96.31 214 GLY A CA 1
ATOM 1572 C C . GLY A 1 214 ? 10.07 29.297 13.344 1 96.31 214 GLY A C 1
ATOM 1573 O O . GLY A 1 214 ? 9.039 28.891 13.875 1 96.31 214 GLY A O 1
ATOM 1574 N N . SER A 1 215 ? 10.07 30.234 12.453 1 97.38 215 SER A N 1
ATOM 1575 C CA . SER A 1 215 ? 8.852 30.906 12.008 1 97.38 215 SER A CA 1
ATOM 1576 C C . SER A 1 215 ? 7.938 29.922 11.266 1 97.38 215 SER A C 1
ATOM 1578 O O . SER A 1 215 ? 6.711 30 11.383 1 97.38 215 SER A O 1
ATOM 1580 N N . ALA A 1 216 ? 8.555 29.078 10.484 1 97.75 216 ALA A N 1
ATOM 1581 C CA . ALA A 1 216 ? 7.777 28.047 9.797 1 97.75 216 ALA A CA 1
ATOM 1582 C C . ALA A 1 216 ? 7.043 27.156 10.789 1 97.75 216 ALA A C 1
ATOM 1584 O O . ALA A 1 216 ? 5.848 26.891 10.633 1 97.75 216 ALA A O 1
ATOM 1585 N N . SER A 1 217 ? 7.699 26.781 11.773 1 97.44 217 SER A N 1
ATOM 1586 C CA . SER A 1 217 ? 7.125 25.938 12.82 1 97.44 217 SER A CA 1
ATOM 1587 C C . SER A 1 217 ? 5.996 26.656 13.547 1 97.44 217 SER A C 1
ATOM 1589 O O . SER A 1 217 ? 5.004 26.047 13.938 1 97.44 217 SER A O 1
ATOM 1591 N N . ILE A 1 218 ? 6.219 27.922 13.773 1 98.06 218 ILE A N 1
ATOM 1592 C CA . ILE A 1 218 ? 5.219 28.734 14.461 1 98.06 218 ILE A CA 1
ATOM 1593 C C . ILE A 1 218 ? 3.953 28.812 13.609 1 98.06 218 ILE A C 1
ATOM 1595 O O . ILE A 1 218 ? 2.84 28.812 14.133 1 98.06 218 ILE A O 1
ATOM 1599 N N . GLY A 1 219 ? 4.098 28.953 12.336 1 98.44 219 GLY A N 1
ATOM 1600 C CA . GLY A 1 219 ? 2.951 28.938 11.438 1 98.44 219 GLY A CA 1
ATOM 1601 C C . GLY A 1 219 ? 2.121 27.672 11.547 1 98.44 219 GLY A C 1
ATOM 1602 O O . GLY A 1 219 ? 0.89 27.734 11.555 1 98.44 219 GLY A O 1
ATOM 1603 N N . ILE A 1 220 ? 2.766 26.578 11.602 1 97.94 220 ILE A N 1
ATOM 1604 C CA . ILE A 1 220 ? 2.107 25.281 11.734 1 97.94 220 ILE A CA 1
ATOM 1605 C C . ILE A 1 220 ? 1.382 25.203 13.078 1 97.94 220 ILE A C 1
ATOM 1607 O O . ILE A 1 220 ? 0.239 24.75 13.148 1 97.94 220 ILE A O 1
ATOM 1611 N N . ALA A 1 221 ? 2.037 25.672 14.102 1 98 221 ALA A N 1
ATOM 1612 C CA . ALA A 1 221 ? 1.425 25.719 15.43 1 98 221 ALA A CA 1
ATOM 1613 C C . ALA A 1 221 ? 0.159 26.562 15.422 1 98 221 ALA A C 1
ATOM 1615 O O . ALA A 1 221 ? -0.818 26.234 16.109 1 98 221 ALA A O 1
ATOM 1616 N N . ALA A 1 222 ? 0.226 27.625 14.711 1 98.38 222 ALA A N 1
ATOM 1617 C CA . ALA A 1 222 ? -0.939 28.5 14.602 1 98.38 222 ALA A CA 1
ATOM 1618 C C . ALA A 1 222 ? -2.117 27.766 13.969 1 98.38 222 ALA A C 1
ATOM 1620 O O . ALA A 1 222 ? -3.254 27.891 14.43 1 98.38 222 ALA A O 1
ATOM 1621 N N . THR A 1 223 ? -1.842 27.062 12.906 1 98.38 223 THR A N 1
ATOM 1622 C CA . THR A 1 223 ? -2.889 26.281 12.258 1 98.38 223 THR A CA 1
ATOM 1623 C C . THR A 1 223 ? -3.445 25.234 13.219 1 98.38 223 THR A C 1
ATOM 1625 O O . THR A 1 223 ? -4.66 25.031 13.289 1 98.38 223 THR A O 1
ATOM 1628 N N . GLU A 1 224 ? -2.607 24.594 13.906 1 97.56 224 GLU A N 1
ATOM 1629 C CA . GLU A 1 224 ? -3.031 23.594 14.875 1 97.56 224 GLU A CA 1
ATOM 1630 C C . GLU A 1 224 ? -3.93 24.203 15.945 1 97.56 224 GLU A C 1
ATOM 1632 O O . GLU A 1 224 ? -4.957 23.625 16.312 1 97.56 224 GLU A O 1
ATOM 1637 N N . ALA A 1 225 ? -3.551 25.328 16.422 1 97.94 225 ALA A N 1
ATOM 1638 C CA . ALA A 1 225 ? -4.328 26.016 17.453 1 97.94 225 ALA A CA 1
ATOM 1639 C C . ALA A 1 225 ? -5.738 26.328 16.969 1 97.94 225 ALA A C 1
ATOM 1641 O O . ALA A 1 225 ? -6.719 26.047 17.656 1 97.94 225 ALA A O 1
ATOM 1642 N N . VAL A 1 226 ? -5.848 26.859 15.766 1 97.94 226 VAL A N 1
ATOM 1643 C CA . VAL A 1 226 ? -7.137 27.234 15.203 1 97.94 226 VAL A CA 1
ATOM 1644 C C . VAL A 1 226 ? -8 25.984 15.008 1 97.94 226 VAL A C 1
ATOM 1646 O O . VAL A 1 226 ? -9.18 25.984 15.367 1 97.94 226 VAL A O 1
ATOM 1649 N N . LEU A 1 227 ? -7.406 24.969 14.492 1 97.44 227 LEU A N 1
ATOM 1650 C CA . LEU A 1 227 ? -8.156 23.75 14.203 1 97.44 227 LEU A CA 1
ATOM 1651 C C . LEU A 1 227 ? -8.555 23.047 15.492 1 97.44 227 LEU A C 1
ATOM 1653 O O . LEU A 1 227 ? -9.641 22.453 15.57 1 97.44 227 LEU A O 1
ATOM 1657 N N . LEU A 1 228 ? -7.707 23.078 16.453 1 97.19 228 LEU A N 1
ATOM 1658 C CA . LEU A 1 228 ? -8.023 22.453 17.719 1 97.19 228 LEU A CA 1
ATOM 1659 C C . LEU A 1 228 ? -9.219 23.141 18.391 1 97.19 228 LEU A C 1
ATOM 1661 O O . LEU A 1 228 ? -10.125 22.469 18.875 1 97.19 228 LEU A O 1
ATOM 1665 N N . ILE A 1 229 ? -9.234 24.391 18.391 1 96.31 229 ILE A N 1
ATOM 1666 C CA . ILE A 1 229 ? -10.336 25.141 18.969 1 96.31 229 ILE A CA 1
ATOM 1667 C C . ILE A 1 229 ? -11.617 24.891 18.188 1 96.31 229 ILE A C 1
ATOM 1669 O O . ILE A 1 229 ? -12.672 24.641 18.766 1 96.31 229 ILE A O 1
ATOM 1673 N N . GLY A 1 230 ? -11.531 24.906 16.938 1 95.5 230 GLY A N 1
ATOM 1674 C CA . GLY A 1 230 ? -12.695 24.734 16.078 1 95.5 230 GLY A CA 1
ATOM 1675 C C . GLY A 1 230 ? -13.258 23.328 16.141 1 95.5 230 GLY A C 1
ATOM 1676 O O . GLY A 1 230 ? -14.469 23.141 16.281 1 95.5 230 GLY A O 1
ATOM 1677 N N . THR A 1 231 ? -12.406 22.344 16.031 1 95.69 231 THR A N 1
ATOM 1678 C CA . THR A 1 231 ? -12.859 20.969 15.93 1 95.69 231 THR A CA 1
ATOM 1679 C C . THR A 1 231 ? -13.328 20.453 17.281 1 95.69 231 THR A C 1
ATOM 1681 O O . THR A 1 231 ? -14.172 19.562 17.359 1 95.69 231 THR A O 1
ATOM 1684 N N . SER A 1 232 ? -12.867 20.984 18.391 1 95.25 232 SER A N 1
ATOM 1685 C CA . SER A 1 232 ? -13.211 20.516 19.734 1 95.25 232 SER A CA 1
ATOM 1686 C C . SER A 1 232 ? -14.672 20.812 20.062 1 95.25 232 SER A C 1
ATOM 1688 O O . SER A 1 232 ? -15.266 20.172 20.922 1 95.25 232 SER A O 1
ATOM 1690 N N . LYS A 1 233 ? -15.289 21.609 19.312 1 93.12 233 LYS A N 1
ATOM 1691 C CA . LYS A 1 233 ? -16.656 22.062 19.609 1 93.12 233 LYS A CA 1
ATOM 1692 C C . LYS A 1 233 ? -17.688 21.219 18.859 1 93.12 233 LYS A C 1
ATOM 1694 O O . LYS A 1 233 ? -18.844 21.125 19.266 1 93.12 233 LYS A O 1
ATOM 1699 N N . VAL A 1 234 ? -17.234 20.562 17.844 1 95 234 VAL A N 1
ATOM 1700 C CA . VAL A 1 234 ? -18.25 20 16.969 1 95 234 VAL A CA 1
ATOM 1701 C C . VAL A 1 234 ? -17.938 18.531 16.672 1 95 234 VAL A C 1
ATOM 1703 O O . VAL A 1 234 ? -18.734 17.844 16.031 1 95 234 VAL A O 1
ATOM 1706 N N . ASN A 1 235 ? -16.797 18.062 17.125 1 95.38 235 ASN A N 1
ATOM 1707 C CA . ASN A 1 235 ? -16.406 16.688 16.859 1 95.38 235 ASN A CA 1
ATOM 1708 C C . ASN A 1 235 ? -16.172 15.906 18.141 1 95.38 235 ASN A C 1
ATOM 1710 O O . ASN A 1 235 ? -16.062 16.5 19.219 1 95.38 235 ASN A O 1
ATOM 1714 N N . HIS A 1 236 ? -16.172 14.609 18.031 1 92.75 236 HIS A N 1
ATOM 1715 C CA . HIS A 1 236 ? -15.734 13.781 19.141 1 92.75 236 HIS A CA 1
ATOM 1716 C C . HIS A 1 236 ? -14.25 13.992 19.422 1 92.75 236 HIS A C 1
ATOM 1718 O O . HIS A 1 236 ? -13.508 14.453 18.562 1 92.75 236 HIS A O 1
ATOM 1724 N N . VAL A 1 237 ? -13.859 13.672 20.531 1 92.62 237 VAL A N 1
ATOM 1725 C CA . VAL A 1 237 ? -12.547 14 21.078 1 92.62 237 VAL A CA 1
ATOM 1726 C C . VAL A 1 237 ? -11.453 13.375 20.219 1 92.62 237 VAL A C 1
ATOM 1728 O O . VAL A 1 237 ? -10.328 13.883 20.172 1 92.62 237 VAL A O 1
ATOM 1731 N N . GLY A 1 238 ? -11.742 12.367 19.469 1 89.5 238 GLY A N 1
ATOM 1732 C CA . GLY A 1 238 ? -10.758 11.719 18.609 1 89.5 238 GLY A CA 1
ATOM 1733 C C . GLY A 1 238 ? -10.195 12.625 17.531 1 89.5 238 GLY A C 1
ATOM 1734 O O . GLY A 1 238 ? -9.023 12.516 17.172 1 89.5 238 GLY A O 1
ATOM 1735 N N . ILE A 1 239 ? -11.023 13.531 17.094 1 92.44 239 ILE A N 1
ATOM 1736 C CA . ILE A 1 239 ? -10.648 14.383 15.977 1 92.44 239 ILE A CA 1
ATOM 1737 C C . ILE A 1 239 ? -9.664 15.453 16.453 1 92.44 239 ILE A C 1
ATOM 1739 O O . ILE A 1 239 ? -8.555 15.57 15.93 1 92.44 239 ILE A O 1
ATOM 1743 N N . PRO A 1 240 ? -10.031 16.188 17.516 1 94.94 240 PRO A N 1
ATOM 1744 C CA . PRO A 1 24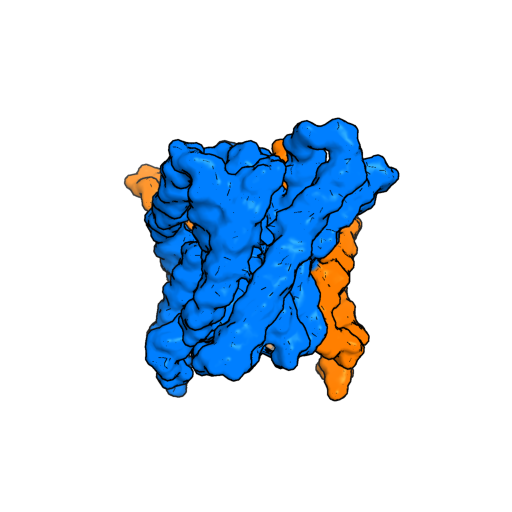0 ? -9.062 17.172 17.984 1 94.94 240 PRO A CA 1
ATOM 1745 C C . PRO A 1 240 ? -7.766 16.531 18.5 1 94.94 240 PRO A C 1
ATOM 1747 O O . PRO A 1 240 ? -6.688 17.109 18.328 1 94.94 240 PRO A O 1
ATOM 1750 N N . LEU A 1 241 ? -7.805 15.422 19 1 92.31 241 LEU A N 1
ATOM 1751 C CA . LEU A 1 241 ? -6.598 14.742 19.469 1 92.31 241 LEU A CA 1
ATOM 1752 C C . LEU A 1 241 ? -5.707 14.359 18.297 1 92.31 241 LEU A C 1
ATOM 1754 O O . LEU A 1 241 ? -4.48 14.445 18.375 1 92.31 241 LEU A O 1
ATOM 1758 N N . SER A 1 242 ? -6.336 13.891 17.25 1 90.44 242 SER A N 1
ATOM 1759 C CA . SER A 1 242 ? -5.574 13.555 16.047 1 90.44 242 SER A CA 1
ATOM 1760 C C . SER A 1 242 ? -4.863 14.773 15.484 1 90.44 242 SER A C 1
ATOM 1762 O O . SER A 1 242 ? -3.715 14.68 15.047 1 90.44 242 SER A O 1
ATOM 1764 N N . ILE A 1 243 ? -5.512 15.867 15.555 1 93.62 243 ILE A N 1
ATOM 1765 C CA . ILE A 1 243 ? -4.941 17.125 15.07 1 93.62 243 ILE A CA 1
ATOM 1766 C C . ILE A 1 243 ? -3.777 17.531 15.969 1 93.62 243 ILE A C 1
ATOM 1768 O O . ILE A 1 243 ? -2.725 17.953 15.484 1 93.62 243 ILE A O 1
ATOM 1772 N N . PHE A 1 244 ? -3.963 17.391 17.25 1 93 244 PHE A N 1
ATOM 1773 C CA . PHE A 1 244 ? -2.932 17.734 18.219 1 93 244 PHE A CA 1
ATOM 1774 C C . PHE A 1 244 ? -1.65 16.953 17.953 1 93 244 PHE A C 1
ATOM 1776 O O . PHE A 1 244 ? -0.55 17.5 18.078 1 93 244 PHE A O 1
ATOM 1783 N N . PHE A 1 245 ? -1.815 15.781 17.453 1 88.5 245 PHE A N 1
ATOM 1784 C CA . PHE A 1 245 ? -0.648 14.93 17.266 1 88.5 245 PHE A CA 1
ATOM 1785 C C . PHE A 1 245 ? -0.176 14.961 15.82 1 88.5 245 PHE A C 1
ATOM 1787 O O . PHE A 1 245 ? 0.742 14.227 15.445 1 88.5 245 PHE A O 1
ATOM 1794 N N . GLY A 1 246 ? -0.787 15.742 15.016 1 87.25 246 GLY A N 1
ATOM 1795 C CA . GLY A 1 246 ? -0.215 15.93 13.695 1 87.25 246 GLY A CA 1
ATOM 1796 C C . GLY A 1 246 ? -1.186 15.609 12.57 1 87.25 246 GLY A C 1
ATOM 1797 O O . GLY A 1 246 ? -0.823 15.664 11.391 1 87.25 246 GLY A O 1
ATOM 1798 N N . GLY A 1 247 ? -2.357 15.242 12.852 1 89.75 247 GLY A N 1
ATOM 1799 C CA . GLY A 1 247 ? -3.354 14.938 11.836 1 89.75 247 GLY A CA 1
ATOM 1800 C C . GLY A 1 247 ? -4.008 16.172 11.25 1 89.75 247 GLY A C 1
ATOM 1801 O O . GLY A 1 247 ? -5.227 16.203 11.055 1 89.75 247 GLY A O 1
ATOM 1802 N N . VAL A 1 248 ? -3.195 17.172 11.016 1 93.75 248 VAL A N 1
ATOM 1803 C CA . VAL A 1 248 ? -3.727 18.453 10.562 1 93.75 248 VAL A CA 1
ATOM 1804 C C . VAL A 1 248 ? -4.281 18.312 9.148 1 93.75 248 VAL A C 1
ATOM 1806 O O . VAL A 1 248 ? -5.316 18.891 8.82 1 93.75 248 VAL A O 1
ATOM 1809 N N . LYS A 1 249 ? -3.674 17.453 8.32 1 92.06 249 LYS A N 1
ATOM 1810 C CA . LYS A 1 249 ? -4.023 17.312 6.914 1 92.06 249 LYS A CA 1
ATOM 1811 C C . LYS A 1 249 ? -5.375 16.625 6.75 1 92.06 249 LYS A C 1
ATOM 1813 O O . LYS A 1 249 ? -5.98 16.672 5.68 1 92.06 249 LYS A O 1
ATOM 1818 N N . MET A 1 250 ? -5.816 15.984 7.824 1 91.94 250 MET A N 1
ATOM 1819 C CA . MET A 1 250 ? -7.117 15.336 7.723 1 91.94 250 MET A CA 1
ATOM 1820 C C . MET A 1 250 ? -8.227 16.359 7.547 1 91.94 250 MET A C 1
ATOM 1822 O O . MET A 1 250 ? -9.336 16.016 7.125 1 91.94 250 MET A O 1
ATOM 1826 N N . MET A 1 251 ? -7.895 17.688 7.816 1 94.5 251 MET A N 1
ATOM 1827 C CA . MET A 1 251 ? -8.883 18.75 7.691 1 94.5 251 MET A CA 1
ATOM 1828 C C . MET A 1 251 ? -8.781 19.438 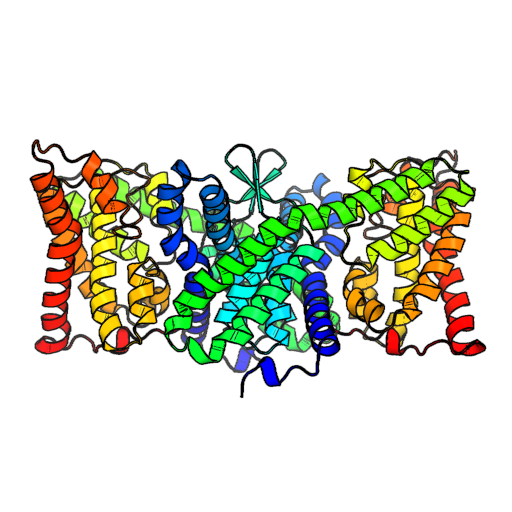6.328 1 94.5 251 MET A C 1
ATOM 1830 O O . MET A 1 251 ? -9.461 20.422 6.074 1 94.5 251 MET A O 1
ATOM 1834 N N . MET A 1 252 ? -8.016 18.844 5.441 1 93.94 252 MET A N 1
ATOM 1835 C CA . MET A 1 252 ? -7.848 19.391 4.098 1 93.94 252 MET A CA 1
ATOM 1836 C C . MET A 1 252 ? -9.188 19.484 3.379 1 93.94 252 MET A C 1
ATOM 1838 O O . MET A 1 252 ? -9.484 20.484 2.736 1 93.94 252 MET A O 1
ATOM 1842 N N . PRO A 1 253 ? -10.102 18.516 3.516 1 93.5 253 PRO A N 1
ATOM 1843 C CA . PRO A 1 253 ? -11.406 18.641 2.867 1 93.5 253 PRO A CA 1
ATOM 1844 C C . PRO A 1 253 ? -12.195 19.844 3.361 1 93.5 253 PRO A C 1
ATOM 1846 O O . PRO A 1 253 ? -12.859 20.516 2.57 1 93.5 253 PRO A O 1
ATOM 1849 N N . ASN A 1 254 ? -12.055 20.156 4.613 1 95.25 254 ASN A N 1
ATOM 1850 C CA . ASN A 1 254 ? -12.742 21.312 5.188 1 95.25 254 ASN A CA 1
ATOM 1851 C C . ASN A 1 254 ? -12.219 22.625 4.602 1 95.25 254 ASN A C 1
ATOM 1853 O O . ASN A 1 254 ? -13 23.531 4.297 1 95.25 254 ASN A O 1
ATOM 1857 N N . MET A 1 255 ? -10.945 22.641 4.453 1 94.56 255 MET A N 1
ATOM 1858 C CA . MET A 1 255 ? -10.32 23.844 3.912 1 94.56 255 MET A CA 1
ATOM 1859 C C . MET A 1 255 ? -10.758 24.094 2.471 1 94.56 255 MET A C 1
ATOM 1861 O O . MET A 1 255 ? -11 25.234 2.068 1 94.56 255 MET A O 1
ATOM 1865 N N . VAL A 1 256 ? -10.875 23.047 1.73 1 92 256 VAL A N 1
ATOM 1866 C CA . VAL A 1 256 ? -11.266 23.156 0.329 1 92 256 VAL A CA 1
ATOM 1867 C C . VAL A 1 256 ? -12.758 23.469 0.23 1 92 256 VAL A C 1
ATOM 1869 O O . VAL A 1 256 ? -13.18 24.297 -0.58 1 92 256 VAL A O 1
ATOM 1872 N N . LYS A 1 257 ? -13.562 22.844 1.062 1 92.31 257 LYS A N 1
ATOM 1873 C CA . LYS A 1 257 ? -15.008 23.047 1.041 1 92.31 257 LYS A CA 1
ATOM 1874 C C . LYS A 1 257 ? -15.375 24.422 1.598 1 92.31 257 LYS A C 1
ATOM 1876 O O . LYS A 1 257 ? -16.297 25.078 1.108 1 92.31 257 LYS A O 1
ATOM 1881 N N . TYR A 1 258 ? -14.664 24.75 2.617 1 94.69 258 TYR A N 1
ATOM 1882 C CA . TYR A 1 258 ? -14.891 26.031 3.279 1 94.69 258 TYR A CA 1
ATOM 1883 C C . TYR A 1 258 ? -13.602 26.844 3.373 1 94.69 258 TYR A C 1
ATOM 1885 O O . TYR A 1 258 ? -13.031 26.984 4.457 1 94.69 258 TYR A O 1
ATOM 1893 N N . PRO A 1 259 ? -13.25 27.531 2.303 1 95.38 259 PRO A N 1
ATOM 1894 C CA . PRO A 1 259 ? -11.992 28.281 2.295 1 95.38 259 PRO A CA 1
ATOM 1895 C C . PRO A 1 259 ? -11.945 29.359 3.371 1 95.38 259 PRO A C 1
ATOM 1897 O O . PRO A 1 259 ? -10.859 29.812 3.748 1 95.38 259 PRO A O 1
ATOM 1900 N N . VAL A 1 260 ? -13.031 29.703 3.928 1 96.31 260 VAL A N 1
ATOM 1901 C CA . VAL A 1 260 ? -13.125 30.75 4.949 1 96.31 260 VAL A CA 1
ATOM 1902 C C . VAL A 1 260 ? -12.344 30.312 6.191 1 96.31 260 VAL A C 1
ATOM 1904 O O . VAL A 1 260 ? -11.914 31.156 6.98 1 96.31 260 VAL A O 1
ATOM 1907 N N . ILE A 1 261 ? -12.047 29.047 6.32 1 95.69 261 ILE A N 1
ATOM 1908 C CA . ILE A 1 261 ? -11.297 28.516 7.453 1 95.69 261 ILE A CA 1
ATOM 1909 C C . ILE A 1 261 ? -9.891 29.109 7.457 1 95.69 261 ILE A C 1
ATOM 1911 O O . ILE A 1 261 ? -9.266 29.234 8.516 1 95.69 261 ILE A O 1
ATOM 1915 N N . MET A 1 262 ? -9.492 29.578 6.289 1 97.44 262 MET A N 1
ATOM 1916 C CA . MET A 1 262 ? -8.125 30.078 6.148 1 97.44 262 MET A CA 1
ATOM 1917 C C . MET A 1 262 ? -7.988 31.484 6.75 1 97.44 262 MET A C 1
ATOM 1919 O O . MET A 1 262 ? -6.883 31.906 7.082 1 97.44 262 MET A O 1
ATOM 1923 N N . ILE A 1 263 ? -9.031 32.125 6.949 1 97.44 263 ILE A N 1
ATOM 1924 C CA . ILE A 1 263 ? -8.969 33.469 7.453 1 97.44 263 ILE A CA 1
ATOM 1925 C C . ILE A 1 263 ? -8.445 33.469 8.883 1 97.44 263 ILE A C 1
ATOM 1927 O O . ILE A 1 263 ? -7.43 34.125 9.188 1 97.44 263 ILE A O 1
ATOM 1931 N N . PRO A 1 264 ? -9.133 32.75 9.773 1 97.62 264 PRO A N 1
ATOM 1932 C CA . PRO A 1 264 ? -8.562 32.688 11.125 1 97.62 264 PRO A CA 1
ATOM 1933 C C . PRO A 1 264 ? -7.168 32.094 11.164 1 97.62 264 PRO A C 1
ATOM 1935 O O . PRO A 1 264 ? -6.336 32.469 11.984 1 97.62 264 PRO A O 1
ATOM 1938 N N . ILE A 1 265 ? -6.883 31.125 10.312 1 98.31 265 ILE A N 1
ATOM 1939 C CA . ILE A 1 265 ? -5.586 30.469 10.281 1 98.31 265 ILE A CA 1
ATOM 1940 C C . ILE A 1 265 ? -4.504 31.469 9.883 1 98.31 265 ILE A C 1
ATOM 1942 O O . ILE A 1 265 ? -3.486 31.594 10.57 1 98.31 265 ILE A O 1
ATOM 1946 N N . PHE A 1 266 ? -4.707 32.25 8.883 1 98.56 266 PHE A N 1
ATOM 1947 C CA . PHE A 1 266 ? -3.738 33.219 8.391 1 98.56 266 PHE A CA 1
ATOM 1948 C C . PHE A 1 266 ? -3.51 34.312 9.414 1 98.56 266 PHE A C 1
ATOM 1950 O O . PHE A 1 266 ? -2.369 34.719 9.656 1 98.56 266 PHE A O 1
ATOM 1957 N N . LEU A 1 267 ? -4.562 34.781 9.977 1 98.5 267 LEU A N 1
ATOM 1958 C CA . LEU A 1 267 ? -4.445 35.844 10.945 1 98.5 267 LEU A CA 1
ATOM 1959 C C . LEU A 1 267 ? -3.709 35.375 12.195 1 98.5 267 LEU A C 1
ATOM 1961 O O . LEU A 1 267 ? -2.857 36.125 12.719 1 98.5 267 LEU A O 1
ATOM 1965 N N . THR A 1 268 ? -4.055 34.219 12.648 1 98.75 268 THR A N 1
ATOM 1966 C CA . THR A 1 268 ? -3.357 33.688 13.805 1 98.75 268 THR A CA 1
ATOM 1967 C C . THR A 1 268 ? -1.881 33.438 13.484 1 98.75 268 THR A C 1
ATOM 1969 O O . THR A 1 268 ? -1.015 33.719 14.32 1 98.75 268 THR A O 1
ATOM 1972 N N . ALA A 1 269 ? -1.622 32.938 12.289 1 98.75 269 ALA A N 1
ATOM 1973 C CA . ALA A 1 269 ? -0.244 32.688 11.867 1 98.75 269 ALA A CA 1
ATOM 1974 C C . ALA A 1 269 ? 0.542 34 11.766 1 98.75 269 ALA A C 1
ATOM 1976 O O . ALA A 1 269 ? 1.709 34.062 12.164 1 98.75 269 ALA A O 1
ATOM 1977 N N . ALA A 1 270 ? -0.071 35.031 11.242 1 98.62 270 ALA A N 1
ATOM 1978 C CA . ALA A 1 270 ? 0.584 36.312 11.102 1 98.62 270 ALA A CA 1
ATOM 1979 C C . ALA A 1 270 ? 0.981 36.875 12.453 1 98.62 270 ALA A C 1
ATOM 1981 O O . ALA A 1 270 ? 2.133 37.281 12.656 1 98.62 270 ALA A O 1
ATOM 1982 N N . ILE A 1 271 ? 0.077 36.875 13.359 1 98.62 271 ILE A N 1
ATOM 1983 C CA . ILE A 1 271 ? 0.313 37.469 14.672 1 98.62 271 ILE A CA 1
ATOM 1984 C C . ILE A 1 271 ? 1.313 36.625 15.453 1 98.62 271 ILE A C 1
ATOM 1986 O O . ILE A 1 271 ? 2.217 37.156 16.094 1 98.62 271 ILE A O 1
ATOM 1990 N N . SER A 1 272 ? 1.151 35.312 15.383 1 98.62 272 SER A N 1
ATOM 1991 C CA . SER A 1 272 ? 2.094 34.438 16.047 1 98.62 272 SER A CA 1
ATOM 1992 C C . SER A 1 272 ? 3.49 34.562 15.445 1 98.62 272 SER A C 1
ATOM 1994 O O . SER A 1 272 ? 4.488 34.469 16.172 1 98.62 272 SER A O 1
ATOM 1996 N N . GLY A 1 273 ? 3.492 34.688 14.102 1 98.31 273 GLY A N 1
ATOM 1997 C CA . GLY A 1 273 ? 4.766 34.875 13.43 1 98.31 273 GLY A CA 1
ATOM 1998 C C . GLY A 1 273 ? 5.488 36.125 13.875 1 98.31 273 GLY A C 1
ATOM 1999 O O . GLY A 1 273 ? 6.703 36.125 14.086 1 98.31 273 GLY A O 1
ATOM 2000 N N . ILE A 1 274 ? 4.805 37.219 14.047 1 98.06 274 ILE A N 1
ATOM 2001 C CA . ILE A 1 274 ? 5.371 38.469 14.523 1 98.06 274 ILE A CA 1
ATOM 2002 C C . ILE A 1 274 ? 5.934 38.281 15.93 1 98.06 274 ILE A C 1
ATOM 2004 O O . ILE A 1 274 ? 7.066 38.688 16.203 1 98.06 274 ILE A O 1
ATOM 2008 N N . ALA A 1 275 ? 5.176 37.656 16.781 1 97.62 275 ALA A N 1
ATOM 2009 C CA . ALA A 1 275 ? 5.621 37.406 18.141 1 97.62 275 ALA A CA 1
ATOM 2010 C C . ALA A 1 275 ? 6.891 36.562 18.172 1 97.62 275 ALA A C 1
ATOM 2012 O O . ALA A 1 275 ? 7.82 36.875 18.922 1 97.62 275 ALA A O 1
ATOM 2013 N N . SER A 1 276 ? 6.883 35.531 17.359 1 96.25 276 SER A N 1
ATOM 2014 C CA . SER A 1 276 ? 8.039 34.656 17.328 1 96.25 276 SER A CA 1
ATOM 2015 C C . SER A 1 276 ? 9.273 35.375 16.781 1 96.25 276 SER A C 1
ATOM 2017 O O . SER A 1 276 ? 10.391 35.094 17.203 1 96.25 276 SER A O 1
ATOM 2019 N N . GLY A 1 277 ? 9.039 36.188 15.758 1 95.44 277 GLY A N 1
ATOM 2020 C CA . GLY A 1 277 ? 10.141 36.969 15.227 1 95.44 277 GLY A CA 1
ATOM 2021 C C . GLY A 1 277 ? 10.766 37.906 16.25 1 95.44 277 GLY A C 1
ATOM 2022 O O . GLY A 1 277 ? 11.984 38.094 16.266 1 95.44 277 GLY A O 1
ATOM 2023 N N . ILE A 1 278 ? 9.977 38.5 17.078 1 96.06 278 ILE A N 1
ATOM 2024 C CA . ILE A 1 278 ? 10.438 39.375 18.141 1 96.06 278 ILE A CA 1
ATOM 2025 C C . ILE A 1 278 ? 11.211 38.594 19.188 1 96.06 278 ILE A C 1
ATOM 2027 O O . ILE A 1 278 ? 12.266 39.031 19.656 1 96.06 278 ILE A O 1
ATOM 2031 N N . ILE A 1 279 ? 10.711 37.438 19.5 1 95.38 279 ILE A N 1
ATOM 2032 C CA . ILE A 1 279 ? 11.328 36.594 20.531 1 95.38 279 ILE A CA 1
ATOM 2033 C C . ILE A 1 279 ? 12.602 35.969 19.984 1 95.38 279 ILE A C 1
ATOM 2035 O O . ILE A 1 279 ? 13.547 35.719 20.734 1 95.38 279 ILE A O 1
ATOM 2039 N N . GLY A 1 280 ? 12.609 35.719 18.719 1 94.75 280 GLY A N 1
ATOM 2040 C CA . GLY A 1 280 ? 13.773 35.125 18.078 1 94.75 280 GLY A CA 1
ATOM 2041 C C . GLY A 1 280 ? 13.758 33.594 18.125 1 94.75 280 GLY A C 1
ATOM 2042 O O . GLY A 1 280 ? 14.789 32.969 18.375 1 94.75 280 GLY A O 1
ATOM 2043 N N . ILE A 1 281 ? 12.633 33.062 17.969 1 95.5 281 ILE A N 1
ATOM 2044 C CA . ILE A 1 281 ? 12.523 31.594 17.938 1 95.5 281 ILE A CA 1
ATOM 2045 C C . ILE A 1 281 ? 13.234 31.062 16.703 1 95.5 281 ILE A C 1
ATOM 2047 O O . ILE A 1 281 ? 12.953 31.484 15.57 1 95.5 281 ILE A O 1
ATOM 2051 N N . SER A 1 282 ? 14.156 30.172 16.922 1 94.75 282 SER A N 1
ATOM 2052 C CA . SER A 1 282 ? 14.938 29.578 15.836 1 94.75 282 SER A CA 1
ATOM 2053 C C . SER A 1 282 ? 14.75 28.078 15.758 1 94.75 282 SER A C 1
ATOM 2055 O O . SER A 1 282 ? 14.18 27.469 16.672 1 94.75 282 SER A O 1
ATOM 2057 N N . GLY A 1 283 ? 15.164 27.531 14.609 1 93.81 283 GLY A N 1
ATOM 2058 C CA . GLY A 1 283 ? 15.078 26.094 14.391 1 93.81 283 GLY A CA 1
ATOM 2059 C C . GLY A 1 283 ? 15.977 25.609 13.273 1 93.81 283 GLY A C 1
ATOM 2060 O O . GLY A 1 283 ? 16.969 26.266 12.93 1 93.81 283 GLY A O 1
ATOM 2061 N N . THR A 1 284 ? 15.727 24.375 12.891 1 91.94 284 THR A N 1
ATOM 2062 C CA . THR A 1 284 ? 16.469 23.734 11.797 1 91.94 284 THR A CA 1
ATOM 2063 C C . THR A 1 284 ? 15.523 23.328 10.672 1 91.94 284 THR A C 1
ATOM 2065 O O . THR A 1 284 ? 14.305 23.406 10.82 1 91.94 284 THR A O 1
ATOM 2068 N N . LYS A 1 285 ? 16.156 23.016 9.562 1 90.38 285 LYS A N 1
ATOM 2069 C CA . LYS A 1 285 ? 15.352 22.578 8.422 1 90.38 285 LYS A CA 1
ATOM 2070 C C . LYS A 1 285 ? 14.523 21.344 8.781 1 90.38 285 LYS A C 1
ATOM 2072 O O . LYS A 1 285 ? 13.414 21.156 8.273 1 90.38 285 LYS A O 1
ATOM 2077 N N . GLU A 1 286 ? 14.961 20.5 9.766 1 83 286 GLU A N 1
ATOM 2078 C CA . GLU A 1 286 ? 14.281 19.281 10.188 1 83 286 GLU A CA 1
ATOM 2079 C C . GLU A 1 286 ? 13.109 19.594 11.117 1 83 286 GLU A C 1
ATOM 2081 O O . GLU A 1 286 ? 12.109 18.875 11.117 1 83 286 GLU A O 1
ATOM 2086 N N . SER A 1 287 ? 13.195 20.641 11.844 1 89.12 287 SER A N 1
ATOM 2087 C CA . SER A 1 287 ? 12.172 20.953 12.836 1 89.12 287 SER A CA 1
ATOM 2088 C C . SER A 1 287 ? 11.133 21.922 12.281 1 89.12 287 SER A C 1
ATOM 2090 O O . SER A 1 287 ? 10.023 22.016 12.812 1 89.12 287 SER A O 1
ATOM 2092 N N . ALA A 1 288 ? 11.43 22.578 11.188 1 92.75 288 ALA A N 1
ATOM 2093 C CA . ALA A 1 288 ? 10.625 23.656 10.633 1 92.75 288 ALA A CA 1
ATOM 2094 C C . ALA A 1 288 ? 9.242 23.156 10.219 1 92.75 288 ALA A C 1
ATOM 2096 O O . ALA A 1 288 ? 8.266 23.891 10.266 1 92.75 288 ALA A O 1
ATOM 2097 N N . GLY A 1 289 ? 9.156 21.938 9.945 1 90.56 289 GLY A N 1
ATOM 2098 C CA . GLY A 1 289 ? 7.941 21.422 9.336 1 90.56 289 GLY A CA 1
ATOM 2099 C C . GLY A 1 289 ? 7 20.781 10.328 1 90.56 289 GLY A C 1
ATOM 2100 O O . GLY A 1 289 ? 6.039 20.109 9.945 1 90.56 289 GLY A O 1
ATOM 2101 N N . PHE A 1 290 ? 7.117 20.984 11.641 1 89 290 PHE A N 1
ATOM 2102 C CA . PHE A 1 290 ? 6.375 20.141 12.562 1 89 290 PHE A CA 1
ATOM 2103 C C . PHE A 1 290 ? 5.5 20.984 13.492 1 89 290 PHE A C 1
ATOM 2105 O O . PHE A 1 290 ? 4.535 20.469 14.07 1 89 290 PHE A O 1
ATOM 2112 N N . GLY A 1 291 ? 5.762 22.266 13.68 1 93.25 291 GLY A N 1
ATOM 2113 C CA . GLY A 1 291 ? 5.047 22.984 14.734 1 93.25 291 GLY A CA 1
ATOM 2114 C C . GLY A 1 291 ? 5.254 22.375 16.109 1 93.25 291 GLY A C 1
ATOM 2115 O O . GLY A 1 291 ? 6.387 22.094 16.5 1 93.25 291 GLY A O 1
ATOM 2116 N N . PHE A 1 292 ? 4.188 22.188 16.844 1 91.12 292 PHE A N 1
ATOM 2117 C CA . PHE A 1 292 ? 4.387 21.547 18.141 1 91.12 292 PHE A CA 1
ATOM 2118 C C . PHE A 1 292 ? 4.047 20.062 18.094 1 91.12 292 PHE A C 1
ATOM 2120 O O . PHE A 1 292 ? 3.803 19.438 19.125 1 91.12 292 PHE A O 1
ATOM 2127 N N . ILE A 1 293 ? 3.906 19.5 16.906 1 88.12 293 ILE A N 1
ATOM 2128 C CA . ILE A 1 293 ? 3.701 18.078 16.719 1 88.12 293 ILE A CA 1
ATOM 2129 C C . ILE A 1 293 ? 4.883 17.297 17.297 1 88.12 293 ILE A C 1
ATOM 2131 O O . ILE A 1 293 ? 6.035 17.562 16.938 1 88.12 293 ILE A O 1
ATOM 2135 N N . GLY A 1 294 ? 4.566 16.422 18.234 1 83.31 294 GLY A N 1
ATOM 2136 C CA . GLY A 1 294 ? 5.637 15.695 18.891 1 83.31 294 GLY A CA 1
ATOM 2137 C C . GLY A 1 294 ? 6.578 16.594 19.672 1 83.31 294 GLY A C 1
ATOM 2138 O O . GLY A 1 294 ? 7.668 16.156 20.062 1 83.31 294 GLY A O 1
ATOM 2139 N N . MET A 1 295 ? 6.273 17.797 19.734 1 89.12 295 MET A N 1
ATOM 2140 C CA . MET A 1 295 ? 7.059 18.828 20.422 1 89.12 295 MET A CA 1
ATOM 2141 C C . MET A 1 295 ? 8.398 19.047 19.719 1 89.12 295 MET A C 1
ATOM 2143 O O . MET A 1 295 ? 9.367 19.453 20.344 1 89.12 295 MET A O 1
ATOM 2147 N N . VAL A 1 296 ? 8.414 18.766 18.484 1 87.12 296 VAL A N 1
ATOM 2148 C CA . VAL A 1 296 ? 9.648 18.875 17.703 1 87.12 296 VAL A CA 1
ATOM 2149 C C . VAL A 1 296 ? 10.062 20.344 17.609 1 87.12 296 VAL A C 1
ATOM 2151 O O . VAL A 1 296 ? 11.234 20.688 17.812 1 87.12 296 VAL A O 1
ATOM 2154 N N . GLY A 1 297 ? 9.109 21.125 17.344 1 91.69 297 GLY A N 1
ATOM 2155 C CA . GLY A 1 297 ? 9.383 22.562 17.266 1 91.69 297 GLY A CA 1
ATOM 2156 C C . GLY A 1 297 ? 9.914 23.141 18.547 1 91.69 297 GLY A C 1
ATOM 2157 O O . GLY A 1 297 ? 11.031 23.656 18.594 1 91.69 297 GLY A O 1
ATOM 2158 N N . PRO A 1 298 ? 9.18 22.922 19.594 1 93.69 298 PRO A N 1
ATOM 2159 C CA . PRO A 1 298 ? 9.594 23.469 20.891 1 93.69 298 PRO A CA 1
ATOM 2160 C C . PRO A 1 298 ? 10.938 22.906 21.359 1 93.69 298 PRO A C 1
ATOM 2162 O O . PRO A 1 298 ? 11.781 23.656 21.875 1 93.69 298 PRO A O 1
ATOM 2165 N N . ILE A 1 299 ? 11.172 21.703 21.188 1 88.25 299 ILE A N 1
ATOM 2166 C CA . ILE A 1 299 ? 12.406 21.062 21.625 1 88.25 299 ILE A CA 1
ATOM 2167 C C . ILE A 1 299 ? 13.594 21.625 20.859 1 88.25 299 ILE A C 1
ATOM 2169 O O . ILE A 1 299 ? 14.633 21.922 21.438 1 88.25 299 ILE A O 1
ATOM 2173 N N . ASN A 1 300 ? 13.461 21.734 19.625 1 88.06 300 ASN A N 1
ATOM 2174 C CA . ASN A 1 300 ? 14.547 22.266 18.812 1 88.06 300 ASN A CA 1
ATOM 2175 C C . ASN A 1 300 ? 14.781 23.75 19.094 1 88.06 300 ASN A C 1
ATOM 2177 O O . ASN A 1 300 ? 15.922 24.219 19.062 1 88.06 300 ASN A O 1
ATOM 2181 N N . ALA A 1 301 ? 13.703 24.438 19.234 1 92.56 301 ALA A N 1
ATOM 2182 C CA . ALA A 1 301 ? 13.828 25.859 19.562 1 92.56 301 ALA A CA 1
ATOM 2183 C C . ALA A 1 301 ? 14.625 26.062 20.844 1 92.56 301 ALA A C 1
ATOM 2185 O O . ALA A 1 301 ? 15.391 27.031 20.969 1 92.56 301 ALA A O 1
ATOM 2186 N N . PHE A 1 302 ? 14.484 25.203 21.734 1 91.94 302 PHE A N 1
ATOM 2187 C CA . PHE A 1 302 ? 15.172 25.312 23.016 1 91.94 302 PHE A CA 1
ATOM 2188 C C . PHE A 1 302 ? 16.688 25.234 22.828 1 91.94 302 PHE A C 1
ATOM 2190 O O . PHE A 1 302 ? 17.438 25.922 23.516 1 91.94 302 PHE A O 1
ATOM 2197 N N . LYS A 1 303 ? 17.141 24.5 21.922 1 87.62 303 LYS A N 1
ATOM 2198 C CA . LYS A 1 303 ? 18.562 24.312 21.656 1 87.62 303 LYS A CA 1
ATOM 2199 C C . LYS A 1 303 ? 19.203 25.578 21.094 1 87.62 303 LYS A C 1
ATOM 2201 O O . LYS A 1 303 ? 20.406 25.781 21.234 1 87.62 303 LYS A O 1
ATOM 2206 N N . PHE A 1 304 ? 18.406 26.406 20.562 1 87.69 304 PHE A N 1
ATOM 2207 C CA . PHE A 1 304 ? 18.969 27.531 19.844 1 87.69 304 PHE A CA 1
ATOM 2208 C C . PHE A 1 304 ? 18.641 28.844 20.562 1 87.69 304 PHE A C 1
ATOM 2210 O O . PHE A 1 304 ? 19.016 29.922 20.094 1 87.69 304 PHE A O 1
ATOM 2217 N N . MET A 1 305 ? 17.953 28.688 21.641 1 87.31 305 MET A N 1
ATOM 2218 C CA . MET A 1 305 ? 17.672 29.906 22.391 1 87.31 305 MET A CA 1
ATOM 2219 C C . MET A 1 305 ? 18.938 30.469 23.031 1 87.31 305 MET A C 1
ATOM 2221 O O . MET A 1 305 ? 19.734 29.719 23.594 1 87.31 305 MET A O 1
ATOM 2225 N N . HIS A 1 306 ? 19.266 31.656 22.75 1 80.88 306 HIS A N 1
ATOM 2226 C CA . HIS A 1 306 ? 20.469 32.312 23.266 1 80.88 306 HIS A CA 1
ATOM 2227 C C . HIS A 1 306 ? 20.172 33.062 24.547 1 80.88 306 HIS A C 1
ATOM 2229 O O . HIS A 1 306 ? 20.625 34.188 24.719 1 80.88 306 HIS A O 1
ATOM 2235 N N . VAL A 1 307 ? 19.375 32.531 25.312 1 84.06 307 VAL A N 1
ATOM 2236 C CA . VAL A 1 307 ? 19.094 33.188 26.578 1 84.06 307 VAL A CA 1
ATOM 2237 C C . VAL A 1 307 ? 19.766 32.406 27.719 1 84.06 307 VAL A C 1
ATOM 2239 O O . VAL A 1 307 ? 19.828 31.188 27.688 1 84.06 307 VAL A O 1
ATOM 2242 N N . ASP A 1 308 ? 20.422 33.094 28.688 1 83.19 308 ASP A N 1
ATOM 2243 C CA . ASP A 1 308 ? 21.234 32.5 29.75 1 83.19 308 ASP A CA 1
ATOM 2244 C C . ASP A 1 308 ? 20.391 31.625 30.672 1 83.19 308 ASP A C 1
ATOM 2246 O O . ASP A 1 308 ? 20.844 30.578 31.125 1 83.19 308 ASP A O 1
ATOM 2250 N N . SER A 1 309 ? 19.141 31.969 30.844 1 90.81 309 SER A N 1
ATOM 2251 C CA . SER A 1 309 ? 18.297 31.234 31.781 1 90.81 309 SER A CA 1
ATOM 2252 C C . SER A 1 309 ? 17.438 30.188 31.047 1 90.81 309 SER A C 1
ATOM 2254 O O . SER A 1 309 ? 16.672 30.531 30.141 1 90.81 309 SER A O 1
ATOM 2256 N N . ALA A 1 310 ? 17.594 28.906 31.453 1 89.69 310 ALA A N 1
ATOM 2257 C CA . ALA A 1 310 ? 16.812 27.828 30.891 1 89.69 310 ALA A CA 1
ATOM 2258 C C . ALA A 1 310 ? 1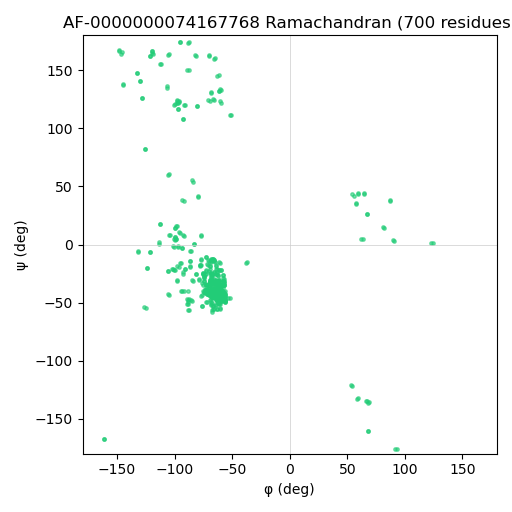5.312 28.062 31.125 1 89.69 310 ALA A C 1
ATOM 2260 O O . ALA A 1 310 ? 14.492 27.75 30.266 1 89.69 310 ALA A O 1
ATOM 2261 N N . TRP A 1 311 ? 15.016 28.578 32.188 1 92.69 311 TRP A N 1
ATOM 2262 C CA . TRP A 1 311 ? 13.625 28.828 32.531 1 92.69 311 TRP A CA 1
ATOM 2263 C C . TRP A 1 311 ? 13.023 29.906 31.641 1 92.69 311 TRP A C 1
ATOM 2265 O O . TRP A 1 311 ? 11.859 29.828 31.25 1 92.69 311 TRP A O 1
ATOM 2275 N N . LEU A 1 312 ? 13.836 30.906 31.406 1 92.88 312 LEU A N 1
ATOM 2276 C CA . LEU A 1 312 ? 13.359 31.969 30.531 1 92.88 312 LEU A CA 1
ATOM 2277 C C . LEU A 1 312 ? 13.18 31.469 29.094 1 92.88 312 LEU A C 1
ATOM 2279 O O . LEU A 1 312 ? 12.242 31.859 28.406 1 92.88 312 LEU A O 1
ATOM 2283 N N . SER A 1 313 ? 14.125 30.641 28.703 1 93.69 313 SER A N 1
ATOM 2284 C CA . SER A 1 313 ? 14.016 30.047 27.375 1 93.69 313 SER A CA 1
ATOM 2285 C C . SER A 1 313 ? 12.727 29.234 27.25 1 93.69 313 SER A C 1
ATOM 2287 O O . SER A 1 313 ? 12.016 29.344 26.25 1 93.69 313 SER A O 1
ATOM 2289 N N . LEU A 1 314 ? 12.453 28.438 28.234 1 94.38 314 LEU A N 1
ATOM 2290 C CA . LEU A 1 314 ? 11.25 27.609 28.234 1 94.38 314 LEU A CA 1
ATOM 2291 C C . LEU A 1 314 ? 9.992 28.469 28.219 1 94.38 314 LEU A C 1
ATOM 2293 O O . LEU A 1 314 ? 9.031 28.156 27.516 1 94.38 314 LEU A O 1
ATOM 2297 N N . LEU A 1 315 ? 10.039 29.469 29 1 95.56 315 LEU A N 1
ATOM 2298 C CA . LEU A 1 315 ? 8.891 30.359 29.062 1 95.56 315 LEU A CA 1
ATOM 2299 C C . LEU A 1 315 ? 8.633 31 27.703 1 95.56 315 LEU A C 1
ATOM 2301 O O . LEU A 1 315 ? 7.484 31.062 27.25 1 95.56 315 LEU A O 1
ATOM 2305 N N . LEU A 1 316 ? 9.656 31.5 27.047 1 95.81 316 LEU A N 1
ATOM 2306 C CA . LEU A 1 316 ? 9.516 32.156 25.766 1 95.81 316 LEU A CA 1
ATOM 2307 C C . LEU A 1 316 ? 9.008 31.188 24.703 1 95.81 316 LEU A C 1
ATOM 2309 O O . LEU A 1 316 ? 8.203 31.562 23.844 1 95.81 316 LEU A O 1
ATOM 2313 N N . ILE A 1 317 ? 9.5 29.984 24.797 1 96.06 317 ILE A N 1
ATOM 2314 C CA . ILE A 1 317 ? 9.086 28.953 23.859 1 96.06 317 ILE A CA 1
ATOM 2315 C C . ILE A 1 317 ? 7.605 28.625 24.062 1 96.06 317 ILE A C 1
ATOM 2317 O O . ILE A 1 317 ? 6.852 28.5 23.094 1 96.06 317 ILE A O 1
ATOM 2321 N N . VAL A 1 318 ? 7.195 28.484 25.297 1 97 318 VAL A N 1
ATOM 2322 C CA . VAL A 1 318 ? 5.801 28.203 25.609 1 97 318 VAL A CA 1
ATOM 2323 C C . VAL A 1 318 ? 4.91 29.344 25.141 1 97 318 VAL A C 1
ATOM 2325 O O . VAL A 1 318 ? 3.824 29.109 24.609 1 97 318 VAL A O 1
ATOM 2328 N N . ILE A 1 319 ? 5.355 30.531 25.312 1 97.31 319 ILE A N 1
ATOM 2329 C CA . ILE A 1 319 ? 4.605 31.703 24.875 1 97.31 319 ILE A CA 1
ATOM 2330 C C . ILE A 1 319 ? 4.461 31.688 23.359 1 97.31 319 ILE A C 1
ATOM 2332 O O . ILE A 1 319 ? 3.365 31.891 22.828 1 97.31 319 ILE A O 1
ATOM 2336 N N . ALA A 1 320 ? 5.531 31.406 22.672 1 97.31 320 ALA A N 1
ATOM 2337 C CA . ALA A 1 320 ? 5.555 31.5 21.219 1 97.31 320 ALA A CA 1
ATOM 2338 C C . ALA A 1 320 ? 4.766 30.359 20.578 1 97.31 320 ALA A C 1
ATOM 2340 O O . ALA A 1 320 ? 4.043 30.578 19.594 1 97.31 320 ALA A O 1
ATOM 2341 N N . PHE A 1 321 ? 4.859 29.141 21.141 1 97.69 321 PHE A N 1
ATOM 2342 C CA . PHE A 1 321 ? 4.277 27.969 20.484 1 97.69 321 PHE A CA 1
ATOM 2343 C C . PHE A 1 321 ? 2.859 27.719 20.984 1 97.69 321 PHE A C 1
ATOM 2345 O O . PHE A 1 321 ? 2.047 27.125 20.281 1 97.69 321 PHE A O 1
ATOM 2352 N N . PHE A 1 322 ? 2.508 28.188 22.188 1 97.81 322 PHE A N 1
ATOM 2353 C CA . PHE A 1 322 ? 1.238 27.766 22.781 1 97.81 322 PHE A CA 1
ATOM 2354 C C . PHE A 1 322 ? 0.406 28.984 23.172 1 97.81 322 PHE A C 1
ATOM 2356 O O . PHE A 1 322 ? -0.698 29.188 22.656 1 97.81 322 PHE A O 1
ATOM 2363 N N . VAL A 1 323 ? 0.913 29.844 23.906 1 98.31 323 VAL A N 1
ATOM 2364 C CA . VAL A 1 323 ? 0.126 30.922 24.484 1 98.31 323 VAL A CA 1
ATOM 2365 C C . VAL A 1 323 ? -0.358 31.859 23.375 1 98.31 323 VAL A C 1
ATOM 2367 O O . VAL A 1 323 ? -1.56 32.094 23.234 1 98.31 323 VAL A O 1
ATOM 2370 N N . VAL A 1 324 ? 0.561 32.375 22.594 1 98.44 324 VAL A N 1
ATOM 2371 C CA . VAL A 1 324 ? 0.203 33.375 21.578 1 98.44 324 VAL A CA 1
ATOM 2372 C C . VAL A 1 324 ? -0.714 32.719 20.547 1 98.44 324 VAL A C 1
ATOM 2374 O O . VAL A 1 324 ? -1.806 33.25 20.281 1 98.44 324 VAL A O 1
ATOM 2377 N N . PRO A 1 325 ? -0.319 31.578 19.969 1 98.5 325 PRO A N 1
ATOM 2378 C CA . PRO A 1 325 ? -1.186 31 18.938 1 98.5 325 PRO A CA 1
ATOM 2379 C C . PRO A 1 325 ? -2.576 30.656 19.469 1 98.5 325 PRO A C 1
ATOM 2381 O O . PRO A 1 325 ? -3.58 30.953 18.828 1 98.5 325 PRO A O 1
ATOM 2384 N N . PHE A 1 326 ? -2.711 30.109 20.625 1 98.5 326 PHE A N 1
ATOM 2385 C CA . PHE A 1 326 ? -4.004 29.688 21.156 1 98.5 326 PHE A CA 1
ATOM 2386 C C . PHE A 1 326 ? -4.836 30.891 21.578 1 98.5 326 PHE A C 1
ATOM 2388 O O . PHE A 1 326 ? -6.055 30.906 21.391 1 98.5 326 PHE A O 1
ATOM 2395 N N . LEU A 1 327 ? -4.195 31.812 22.188 1 98.56 327 LEU A N 1
ATOM 2396 C CA . LEU A 1 327 ? -4.91 33.031 22.594 1 98.56 327 LEU A CA 1
ATOM 2397 C C . LEU A 1 327 ? -5.445 33.781 21.391 1 98.56 327 LEU A C 1
ATOM 2399 O O . LEU A 1 327 ? -6.605 34.219 21.391 1 98.56 327 LEU A O 1
ATOM 2403 N N . VAL A 1 328 ? -4.594 34 20.438 1 98.38 328 VAL A N 1
ATOM 2404 C CA . VAL A 1 328 ? -5 34.719 19.25 1 98.38 328 VAL A CA 1
ATOM 2405 C C . VAL A 1 328 ? -6.105 33.938 18.531 1 98.38 328 VAL A C 1
ATOM 2407 O O . VAL A 1 328 ? -7.102 34.531 18.094 1 98.38 328 VAL A O 1
ATOM 2410 N N . ALA A 1 329 ? -5.871 32.656 18.375 1 98.06 329 ALA A N 1
ATOM 2411 C CA . ALA A 1 329 ? -6.879 31.812 17.734 1 98.06 329 ALA A CA 1
ATOM 2412 C C . ALA A 1 329 ? -8.219 31.906 18.453 1 98.06 329 ALA A C 1
ATOM 2414 O O . ALA A 1 329 ? -9.273 31.969 17.812 1 98.06 329 ALA A O 1
ATOM 2415 N N . TRP A 1 330 ? -8.195 31.891 19.734 1 97.38 330 TRP A N 1
ATOM 2416 C CA . TRP A 1 330 ? -9.398 31.953 20.547 1 97.38 330 TRP A CA 1
ATOM 2417 C C . TRP A 1 330 ? -10.094 33.312 20.375 1 97.38 330 TRP A C 1
ATOM 2419 O O . TRP A 1 330 ? -11.312 33.375 20.203 1 97.38 330 TRP A O 1
ATOM 2429 N N . ILE A 1 331 ? -9.375 34.344 20.406 1 97.81 331 ILE A N 1
ATOM 2430 C CA . ILE A 1 331 ? -9.914 35.688 20.25 1 97.81 331 ILE A CA 1
ATOM 2431 C C . ILE A 1 331 ? -10.547 35.844 18.859 1 97.81 331 ILE A C 1
ATOM 2433 O O . ILE A 1 331 ? -11.648 36.375 18.719 1 97.81 331 ILE A O 1
ATOM 2437 N N . LEU A 1 332 ? -9.797 35.375 17.906 1 96.75 332 LEU A N 1
ATOM 2438 C CA . LEU A 1 332 ? -10.297 35.469 16.547 1 96.75 332 LEU A CA 1
ATOM 2439 C C . LEU A 1 332 ? -11.547 34.625 16.359 1 96.75 332 LEU A C 1
ATOM 2441 O O . LEU A 1 332 ? -12.438 35 15.586 1 96.75 332 LEU A O 1
ATOM 2445 N N . ASP A 1 333 ? -11.562 33.469 16.938 1 94.69 333 ASP A N 1
ATOM 2446 C CA . ASP A 1 333 ? -12.766 32.656 16.875 1 94.69 333 ASP A CA 1
ATOM 2447 C C . ASP A 1 333 ? -13.977 33.406 17.422 1 94.69 333 ASP A C 1
ATOM 2449 O O . ASP A 1 333 ? -15.062 33.344 16.844 1 94.69 333 ASP A O 1
ATOM 2453 N N . LEU A 1 334 ? -13.852 34.094 18.484 1 94 334 LEU A N 1
ATOM 2454 C CA . LEU A 1 334 ? -14.922 34.875 19.094 1 94 334 LEU A CA 1
ATOM 2455 C C . LEU A 1 334 ? -15.352 36.031 18.172 1 94 334 LEU A C 1
ATOM 2457 O O . LEU A 1 334 ? -16.547 36.25 18 1 94 334 LEU A O 1
ATOM 2461 N N . ILE A 1 335 ? -14.391 36.625 17.594 1 95.81 335 ILE A N 1
ATOM 2462 C CA . ILE A 1 335 ? -14.672 37.781 16.75 1 95.81 335 ILE A CA 1
ATOM 2463 C C . ILE A 1 335 ? -15.328 37.312 15.453 1 95.81 335 ILE A C 1
ATOM 2465 O O . ILE A 1 335 ? -16.391 37.812 15.078 1 95.81 335 ILE A O 1
ATOM 2469 N N . LEU A 1 336 ? -14.727 36.344 14.836 1 95.12 336 LEU A N 1
ATOM 2470 C CA . LEU A 1 336 ? -15.156 35.969 13.5 1 95.12 336 LEU A CA 1
ATOM 2471 C C . LEU A 1 336 ? -16.453 35.156 13.562 1 95.12 336 LEU A C 1
ATOM 2473 O O . LEU A 1 336 ? -17.281 35.25 12.648 1 95.12 336 LEU A O 1
ATOM 2477 N N . ARG A 1 337 ? -16.641 34.406 14.539 1 90.62 337 ARG A N 1
ATOM 2478 C CA . ARG A 1 337 ? -17.828 33.562 14.633 1 90.62 337 ARG A CA 1
ATOM 2479 C C . ARG A 1 337 ? -18.984 34.312 15.305 1 90.62 337 ARG A C 1
ATOM 2481 O O . ARG A 1 337 ? -20.109 34.25 14.828 1 90.62 337 ARG A O 1
ATOM 2488 N N . ARG A 1 338 ? -18.703 34.906 16.422 1 89.56 338 ARG A N 1
ATOM 2489 C CA . ARG A 1 338 ? -19.781 35.469 17.25 1 89.56 338 ARG A CA 1
ATOM 2490 C C . ARG A 1 338 ? -20.094 36.906 16.859 1 89.56 338 ARG A C 1
ATOM 2492 O O . ARG A 1 338 ? -21.266 37.312 16.875 1 89.56 338 ARG A O 1
ATOM 2499 N N . LEU A 1 339 ? -19.094 37.656 16.578 1 90.62 339 LEU A N 1
ATOM 2500 C CA . LEU A 1 339 ? -19.328 39.094 16.328 1 90.62 339 LEU A CA 1
ATOM 2501 C C . LEU A 1 339 ? -19.641 39.344 14.859 1 90.62 339 LEU A C 1
ATOM 2503 O O . LEU A 1 339 ? -20.641 39.969 14.531 1 90.62 339 LEU A O 1
ATOM 2507 N N . ILE A 1 340 ? -18.766 38.812 13.953 1 92.38 340 ILE A N 1
ATOM 2508 C CA . ILE A 1 340 ? -18.875 39.062 12.523 1 92.38 340 ILE A CA 1
ATOM 2509 C C . ILE A 1 340 ? -19.734 38 11.859 1 92.38 340 ILE A C 1
ATOM 2511 O O . ILE A 1 340 ? -20.297 38.25 10.781 1 92.38 340 ILE A O 1
ATOM 2515 N N . HIS A 1 341 ? -19.906 36.844 12.453 1 91.38 341 HIS A N 1
ATOM 2516 C CA . HIS A 1 341 ? -20.672 35.719 11.922 1 91.38 341 HIS A CA 1
ATOM 2517 C C . HIS A 1 341 ? -20.188 35.344 10.523 1 91.38 341 HIS A C 1
ATOM 2519 O O . HIS A 1 341 ? -20.984 35.188 9.602 1 91.38 341 HIS A O 1
ATOM 2525 N N . LEU A 1 342 ? -18.922 35.344 10.445 1 92.44 342 LEU A N 1
ATOM 2526 C CA . LEU A 1 342 ? -18.312 34.969 9.172 1 92.44 342 LEU A CA 1
ATOM 2527 C C . LEU A 1 342 ? -18.547 33.5 8.852 1 92.44 342 LEU A C 1
ATOM 2529 O O . LEU A 1 342 ? -18.703 33.125 7.68 1 92.44 342 LEU A O 1
ATOM 2533 N N . TYR A 1 343 ? -18.469 32.656 9.836 1 91.88 343 TYR A N 1
ATOM 2534 C CA . TYR A 1 343 ? -18.734 31.219 9.672 1 91.88 343 TYR A CA 1
ATOM 2535 C C . TYR A 1 343 ? -19.328 30.625 10.938 1 91.88 343 TYR A C 1
ATOM 2537 O O . TYR A 1 343 ? -19.375 31.281 11.977 1 91.88 343 TYR A O 1
ATOM 2545 N N . GLU A 1 344 ? -19.859 29.344 10.758 1 91.88 344 GLU A N 1
ATOM 2546 C CA . GLU A 1 344 ? -20.344 28.531 11.875 1 91.88 344 GLU A CA 1
ATOM 2547 C C . GLU A 1 344 ? -19.359 27.406 12.188 1 91.88 344 GLU A C 1
ATOM 2549 O O . GLU A 1 344 ? -18.562 27.016 11.336 1 91.88 344 GLU A O 1
ATOM 2554 N N . ASN A 1 345 ? -19.516 26.859 13.344 1 91.25 345 ASN A N 1
ATOM 2555 C CA . ASN A 1 345 ? -18.578 25.844 13.805 1 91.25 345 ASN A CA 1
ATOM 2556 C C . ASN A 1 345 ? -18.672 24.578 12.969 1 91.25 345 ASN A C 1
ATOM 2558 O O . ASN A 1 345 ? -17.75 23.766 12.961 1 91.25 345 ASN A O 1
ATOM 2562 N N . ASP A 1 346 ? -19.656 24.469 12.219 1 93.62 346 ASP A N 1
ATOM 2563 C CA . ASP A 1 346 ? -19.891 23.25 11.453 1 93.62 346 ASP A CA 1
ATOM 2564 C C . ASP A 1 346 ? -18.844 23.094 10.352 1 93.62 346 ASP A C 1
ATOM 2566 O O . ASP A 1 346 ? -18.641 21.984 9.836 1 93.62 346 ASP A O 1
ATOM 2570 N N . ILE A 1 347 ? -18.203 24.172 10.039 1 94.69 347 ILE A N 1
ATOM 2571 C CA . ILE A 1 347 ? -17.203 24.109 8.969 1 94.69 347 ILE A CA 1
ATOM 2572 C C . ILE A 1 347 ? -15.992 23.312 9.438 1 94.69 347 ILE A C 1
ATOM 2574 O O . ILE A 1 347 ? -15.164 22.891 8.625 1 94.69 347 ILE A O 1
ATOM 2578 N N . PHE A 1 348 ? -15.93 23.078 10.805 1 96.06 348 PHE A N 1
ATOM 2579 C CA . PHE A 1 348 ? -14.805 22.344 11.375 1 96.06 348 PHE A CA 1
ATOM 2580 C C . PHE A 1 348 ? -15.164 20.891 11.609 1 96.06 348 PHE A C 1
ATOM 2582 O O . PHE A 1 348 ? -14.375 20.125 12.18 1 96.06 348 PHE A O 1
ATOM 2589 N N . LYS A 1 349 ? -16.375 20.469 11.195 1 95.62 349 LYS A N 1
ATOM 2590 C CA . LYS A 1 349 ? -16.781 19.078 11.328 1 95.62 349 LYS A CA 1
ATOM 2591 C C . LYS A 1 349 ? -15.969 18.172 10.391 1 95.62 349 LYS A C 1
ATOM 2593 O O . LYS A 1 349 ? -15.828 18.484 9.203 1 95.62 349 LYS A O 1
ATOM 2598 N N . PHE A 1 350 ? -15.477 17.141 11.008 1 92.69 350 PHE A N 1
ATOM 2599 C CA . PHE A 1 350 ? -14.648 16.203 10.25 1 92.69 350 PHE A CA 1
ATOM 2600 C C . PHE A 1 350 ? -15.43 15.602 9.086 1 92.69 350 PHE A C 1
ATOM 2602 O O . PHE A 1 350 ? -16.547 15.125 9.273 1 92.69 350 PHE A O 1
ATOM 2609 N N . MET A 1 351 ? -14.789 15.602 7.918 1 88.12 351 MET A N 1
ATOM 2610 C CA . MET A 1 351 ? -15.508 15.219 6.707 1 88.12 351 MET A CA 1
ATOM 2611 C C . MET A 1 351 ? -14.977 13.898 6.148 1 88.12 351 MET A C 1
ATOM 2613 O O . MET A 1 351 ? -15.188 13.594 4.977 1 88.12 351 MET A O 1
ATOM 2617 N N . GLY A 1 352 ? -14.266 13.156 6.953 1 81.25 352 GLY A N 1
ATOM 2618 C CA . GLY A 1 352 ? -13.82 11.844 6.5 1 81.25 352 GLY A CA 1
ATOM 2619 C C . GLY A 1 352 ? -14.883 10.773 6.652 1 81.25 352 GLY A C 1
ATOM 2620 O O . GLY A 1 352 ? -15.875 10.969 7.359 1 81.25 352 GLY A O 1
ATOM 2621 N N . MET B 1 1 ? -24.297 -6.102 16.812 1 40.06 1 MET B N 1
ATOM 2622 C CA . MET B 1 1 ? -23.719 -7.438 16.984 1 40.06 1 MET B CA 1
ATOM 2623 C C . MET B 1 1 ? -22.266 -7.473 16.531 1 40.06 1 MET B C 1
ATOM 2625 O O . MET B 1 1 ? -21.922 -6.891 15.5 1 40.06 1 MET B O 1
ATOM 2629 N N . SER B 1 2 ? -21.375 -7.922 17.453 1 54.44 2 SER B N 1
ATOM 2630 C CA . SER B 1 2 ? -19.938 -7.887 17.203 1 54.44 2 SER B CA 1
ATOM 2631 C C . SER B 1 2 ? -19.594 -8.539 15.867 1 54.44 2 SER B C 1
ATOM 2633 O O . SER B 1 2 ? -20.109 -9.609 15.547 1 54.44 2 SER B O 1
ATOM 2635 N N . THR B 1 3 ? -19.125 -7.766 14.844 1 65.38 3 THR B N 1
ATOM 2636 C CA . THR B 1 3 ? -18.719 -8.289 13.539 1 65.38 3 THR B CA 1
ATOM 2637 C C . THR B 1 3 ? -18.016 -9.633 13.695 1 65.38 3 THR B C 1
ATOM 2639 O O . THR B 1 3 ? -18.047 -10.461 12.781 1 65.38 3 THR B O 1
ATOM 2642 N N . ILE B 1 4 ? -17.625 -9.906 14.969 1 70.81 4 ILE B N 1
ATOM 2643 C CA . ILE B 1 4 ? -16.953 -11.172 15.211 1 70.81 4 ILE B CA 1
ATOM 2644 C C . ILE B 1 4 ? -17.969 -12.312 15.172 1 70.81 4 ILE B C 1
ATOM 2646 O O . ILE B 1 4 ? -17.641 -13.43 14.758 1 70.81 4 ILE B O 1
ATOM 2650 N N . LYS B 1 5 ? -19.219 -11.883 15.516 1 67.25 5 LYS B N 1
ATOM 2651 C CA . LYS B 1 5 ? -20.297 -12.875 15.602 1 67.25 5 LYS B CA 1
ATOM 2652 C C . LYS B 1 5 ? -20.719 -13.344 14.211 1 67.25 5 LYS B C 1
ATOM 2654 O O . LYS B 1 5 ? -21.328 -14.414 14.07 1 67.25 5 LYS B O 1
ATOM 2659 N N . ASN B 1 6 ? -20.203 -12.609 13.188 1 78.44 6 ASN B N 1
ATOM 2660 C CA . ASN B 1 6 ? -20.594 -12.961 11.82 1 78.44 6 ASN B CA 1
ATOM 2661 C C . ASN B 1 6 ? -19.609 -13.938 11.195 1 78.44 6 ASN B C 1
ATOM 2663 O O . ASN B 1 6 ? -19.797 -14.383 10.062 1 78.44 6 ASN B O 1
ATOM 2667 N N . ILE B 1 7 ? -18.656 -14.477 11.984 1 85.56 7 ILE B N 1
ATOM 2668 C CA . ILE B 1 7 ? -17.672 -15.445 11.492 1 85.56 7 ILE B CA 1
ATOM 2669 C C . ILE B 1 7 ? -18.094 -16.859 11.891 1 85.56 7 ILE B C 1
ATOM 2671 O O . ILE B 1 7 ? -18.266 -17.141 13.078 1 85.56 7 ILE B O 1
ATOM 2675 N N . ASP B 1 8 ? -18.297 -17.703 10.828 1 85.88 8 ASP B N 1
ATOM 2676 C CA . ASP B 1 8 ? -18.766 -19.078 11.031 1 85.88 8 ASP B CA 1
ATOM 2677 C C . ASP B 1 8 ? -17.594 -20.016 11.359 1 85.88 8 ASP B C 1
ATOM 2679 O O . ASP B 1 8 ? -17.344 -20.969 10.633 1 85.88 8 ASP B O 1
ATOM 2683 N N . GLY B 1 9 ? -16.719 -19.734 12.391 1 86.94 9 GLY B N 1
ATOM 2684 C CA . GLY B 1 9 ? -15.656 -20.609 12.852 1 86.94 9 GLY B CA 1
ATOM 2685 C C . GLY B 1 9 ? -14.32 -20.328 12.195 1 86.94 9 GLY B C 1
ATOM 2686 O O . GLY B 1 9 ? -14.195 -19.391 11.406 1 86.94 9 GLY B O 1
ATOM 2687 N N . PRO B 1 10 ? -13.281 -21.141 12.492 1 90.25 10 PRO B N 1
ATOM 2688 C CA . PRO B 1 10 ? -11.922 -20.938 11.984 1 90.25 10 PRO B CA 1
ATOM 2689 C C . PRO B 1 10 ? -11.812 -21.172 10.484 1 90.25 10 PRO B C 1
ATOM 2691 O O . PRO B 1 10 ? -11.039 -20.484 9.797 1 90.25 10 PRO B O 1
ATOM 2694 N N . LYS B 1 11 ? -12.578 -22.094 9.969 1 88.75 11 LYS B N 1
ATOM 2695 C CA . LYS B 1 11 ? -12.531 -22.391 8.539 1 88.75 11 LYS B CA 1
ATOM 2696 C C . LYS B 1 11 ? -13.047 -21.203 7.719 1 88.75 11 LYS B C 1
ATOM 2698 O O . LYS B 1 11 ? -12.477 -20.875 6.676 1 88.75 11 LYS B O 1
ATOM 2703 N N . ASP B 1 12 ? -14.094 -20.656 8.219 1 91.81 12 ASP B N 1
ATOM 2704 C CA . ASP B 1 12 ? -14.648 -19.484 7.547 1 91.81 12 ASP B CA 1
ATOM 2705 C C . ASP B 1 12 ? -13.664 -18.328 7.574 1 91.81 12 ASP B C 1
ATOM 2707 O O . ASP B 1 12 ? -13.508 -17.609 6.582 1 91.81 12 ASP B O 1
ATOM 2711 N N . PHE B 1 13 ? -13.023 -18.172 8.75 1 94.44 13 PHE B N 1
ATOM 2712 C CA . PHE B 1 13 ? -12.031 -17.109 8.898 1 94.44 13 PHE B CA 1
ATOM 2713 C C . PHE B 1 13 ? -10.898 -17.297 7.895 1 94.44 13 PHE B C 1
ATOM 2715 O O . PHE B 1 13 ? -10.531 -16.359 7.184 1 94.44 13 PHE B O 1
ATOM 2722 N N . VAL B 1 14 ? -10.406 -18.469 7.797 1 92.88 14 VAL B N 1
ATOM 2723 C CA . VAL B 1 14 ? -9.281 -18.766 6.914 1 92.88 14 VAL B CA 1
ATOM 2724 C C . VAL B 1 14 ? -9.703 -18.562 5.461 1 92.88 14 VAL B C 1
ATOM 2726 O O . VAL B 1 14 ? -8.93 -18.047 4.652 1 92.88 14 VAL B O 1
ATOM 2729 N N . PHE B 1 15 ? -10.898 -18.938 5.145 1 90.56 15 PHE B N 1
ATOM 2730 C CA . PHE B 1 15 ? -11.383 -18.781 3.775 1 90.56 15 PHE B CA 1
ATOM 2731 C C . PHE B 1 15 ? -11.492 -17.312 3.398 1 90.56 15 PHE B C 1
ATOM 2733 O O . PHE B 1 15 ? -11.172 -16.938 2.27 1 90.56 15 PHE B O 1
ATOM 2740 N N . ARG B 1 16 ? -11.945 -16.516 4.289 1 93.81 16 ARG B N 1
ATOM 2741 C CA . ARG B 1 16 ? -12.047 -15.078 4.035 1 93.81 16 ARG B CA 1
ATOM 2742 C C . ARG B 1 16 ? -10.672 -14.469 3.809 1 93.81 16 ARG B C 1
ATOM 2744 O O . ARG B 1 16 ? -10.5 -13.625 2.922 1 93.81 16 ARG B O 1
ATOM 2751 N N . VAL B 1 17 ? -9.766 -14.945 4.613 1 95.69 17 VAL B N 1
ATOM 2752 C CA . VAL B 1 17 ? -8.398 -14.469 4.469 1 95.69 17 VAL B CA 1
ATOM 2753 C C . VAL B 1 17 ? -7.855 -14.852 3.092 1 95.69 17 VAL B C 1
ATOM 2755 O O . VAL B 1 17 ? -7.348 -14 2.361 1 95.69 17 VAL B O 1
ATOM 2758 N N . LEU B 1 18 ? -8.07 -16.078 2.703 1 93.19 18 LEU B N 1
ATOM 2759 C CA . LEU B 1 18 ? -7.531 -16.578 1.448 1 93.19 18 LEU B CA 1
ATOM 2760 C C . LEU B 1 18 ? -8.211 -15.922 0.255 1 93.19 18 LEU B C 1
ATOM 2762 O O . LEU B 1 18 ? -7.578 -15.68 -0.773 1 93.19 18 LEU B O 1
ATOM 2766 N N . SER B 1 19 ? -9.445 -15.602 0.395 1 92.38 19 SER B N 1
ATOM 2767 C CA . SER B 1 19 ? -10.188 -14.938 -0.675 1 92.38 19 SER B CA 1
ATOM 2768 C C . SER B 1 19 ? -9.648 -13.539 -0.931 1 92.38 19 SER B C 1
ATOM 2770 O O . SER B 1 19 ? -9.57 -13.094 -2.08 1 92.38 19 SER B O 1
ATOM 2772 N N . GLY B 1 20 ? -9.359 -12.883 0.129 1 94.81 20 GLY B N 1
ATOM 2773 C CA . GLY B 1 20 ? -8.742 -11.578 -0.002 1 94.81 20 GLY B CA 1
ATOM 2774 C C . GLY B 1 20 ? -7.371 -11.633 -0.657 1 94.81 20 GLY B C 1
ATOM 2775 O O . GLY B 1 20 ? -7.039 -10.781 -1.482 1 94.81 20 GLY B O 1
ATOM 2776 N N . VAL B 1 21 ? -6.648 -12.656 -0.308 1 94.5 21 VAL B N 1
ATOM 2777 C CA . VAL B 1 21 ? -5.305 -12.836 -0.843 1 94.5 21 VAL B CA 1
ATOM 2778 C C . VAL B 1 21 ? -5.371 -13.039 -2.355 1 94.5 21 VAL B C 1
ATOM 2780 O O . VAL B 1 21 ? -4.57 -12.461 -3.1 1 94.5 21 VAL B O 1
ATOM 2783 N N . ALA B 1 22 ? -6.352 -13.781 -2.822 1 91.38 22 ALA B N 1
ATOM 2784 C CA . ALA B 1 22 ? -6.48 -14.117 -4.238 1 91.38 22 ALA B CA 1
ATOM 2785 C C . ALA B 1 22 ? -6.652 -12.859 -5.086 1 91.38 22 ALA B C 1
ATOM 2787 O O . ALA B 1 22 ? -5.973 -12.695 -6.102 1 91.38 22 ALA B O 1
ATOM 2788 N N . ILE B 1 23 ? -7.465 -11.977 -4.664 1 92.31 23 ILE B N 1
ATOM 2789 C CA . ILE B 1 23 ? -7.738 -10.758 -5.418 1 92.31 23 ILE B CA 1
ATOM 2790 C C . ILE B 1 23 ? -6.523 -9.836 -5.379 1 92.31 23 ILE B C 1
ATOM 2792 O O . ILE B 1 23 ? -6.184 -9.203 -6.379 1 92.31 23 ILE B O 1
ATOM 2796 N N . GLY B 1 24 ? -5.914 -9.797 -4.215 1 94.06 24 GLY B N 1
ATOM 2797 C CA . GLY B 1 24 ? -4.723 -8.969 -4.074 1 94.06 24 GLY B CA 1
ATOM 2798 C C . GLY B 1 24 ? -3.582 -9.406 -4.973 1 94.06 24 GLY B C 1
ATOM 2799 O O . GLY B 1 24 ? -2.867 -8.57 -5.527 1 94.06 24 GLY B O 1
ATOM 2800 N N . ILE B 1 25 ? -3.449 -10.648 -5.137 1 89.81 25 ILE B N 1
ATOM 2801 C CA . ILE B 1 25 ? -2.398 -11.211 -5.98 1 89.81 25 ILE B CA 1
ATOM 2802 C C . ILE B 1 25 ? -2.658 -10.844 -7.441 1 89.81 25 ILE B C 1
ATOM 2804 O O . ILE B 1 25 ? -1.746 -10.414 -8.148 1 89.81 25 ILE B O 1
ATOM 2808 N N . VAL B 1 26 ? -3.859 -10.961 -7.836 1 88.31 26 VAL B N 1
ATOM 2809 C CA . VAL B 1 26 ? -4.211 -10.656 -9.219 1 88.31 26 VAL B CA 1
ATOM 2810 C C . VAL B 1 26 ? -3.951 -9.18 -9.5 1 88.31 26 VAL B C 1
ATOM 2812 O O . VAL B 1 26 ? -3.326 -8.836 -10.508 1 88.31 26 VAL B O 1
ATOM 2815 N N . ALA B 1 27 ? -4.355 -8.359 -8.609 1 93.38 27 ALA B N 1
ATOM 2816 C CA . ALA B 1 27 ? -4.246 -6.91 -8.805 1 93.38 27 ALA B CA 1
ATOM 2817 C C . ALA B 1 27 ? -2.789 -6.465 -8.797 1 93.38 27 ALA B C 1
ATOM 2819 O O . ALA B 1 27 ? -2.412 -5.543 -9.523 1 93.38 27 ALA B O 1
ATOM 2820 N N . GLY B 1 28 ? -1.993 -7.117 -8.023 1 94.19 28 GLY B N 1
ATOM 2821 C CA . GLY B 1 28 ? -0.642 -6.625 -7.809 1 94.19 28 GLY B CA 1
ATOM 2822 C C . GLY B 1 28 ? 0.388 -7.305 -8.688 1 94.19 28 GLY B C 1
ATOM 2823 O O . GLY B 1 28 ? 1.374 -6.684 -9.094 1 94.19 28 GLY B O 1
ATOM 2824 N N . LEU B 1 29 ? 0.16 -8.562 -9.031 1 89.44 29 LEU B N 1
ATOM 2825 C CA . LEU B 1 29 ? 1.236 -9.328 -9.656 1 89.44 29 LEU B CA 1
ATOM 2826 C C . LEU B 1 29 ? 0.98 -9.508 -11.148 1 89.44 29 LEU B C 1
ATOM 2828 O O . LEU B 1 29 ? 1.921 -9.648 -11.93 1 89.44 29 LEU B O 1
ATOM 2832 N N . VAL B 1 30 ? -0.182 -9.43 -11.602 1 88.19 30 VAL B N 1
ATOM 2833 C CA . VAL B 1 30 ? -0.545 -9.766 -12.969 1 88.19 30 VAL B CA 1
ATOM 2834 C C . VAL B 1 30 ? 0.041 -8.734 -13.93 1 88.19 30 VAL B C 1
ATOM 2836 O O . VAL B 1 30 ? 0.558 -9.094 -14.992 1 88.19 30 VAL B O 1
ATOM 2839 N N . PRO B 1 31 ? 0.015 -7.469 -13.625 1 93.31 31 PRO B N 1
ATOM 2840 C CA . PRO B 1 31 ? 0.555 -6.484 -14.57 1 93.31 31 PRO B CA 1
ATOM 2841 C C . PRO B 1 31 ? 2.008 -6.766 -14.945 1 93.31 31 PRO B C 1
ATOM 2843 O O . PRO B 1 31 ? 2.35 -6.777 -16.125 1 93.31 31 PRO B O 1
ATOM 2846 N N . ASN B 1 32 ? 2.869 -6.996 -13.984 1 91.69 32 ASN B N 1
ATOM 2847 C CA . ASN B 1 32 ? 4.273 -7.262 -14.281 1 91.69 32 ASN B CA 1
ATOM 2848 C C . ASN B 1 32 ? 4.457 -8.617 -14.953 1 91.69 32 ASN B C 1
ATOM 2850 O O . ASN B 1 32 ? 5.348 -8.781 -15.789 1 91.69 32 ASN B O 1
ATOM 2854 N N . ALA B 1 33 ? 3.623 -9.516 -14.578 1 83.12 33 ALA B N 1
ATOM 2855 C CA . ALA B 1 33 ? 3.707 -10.852 -15.172 1 83.12 33 ALA B CA 1
ATOM 2856 C C . ALA B 1 33 ? 3.426 -10.797 -16.672 1 83.12 33 ALA B C 1
ATOM 2858 O O . ALA B 1 33 ? 4.047 -11.523 -17.453 1 83.12 33 ALA B O 1
ATOM 2859 N N . ILE B 1 34 ? 2.514 -9.969 -17.031 1 84.56 34 ILE B N 1
ATOM 2860 C CA . ILE B 1 34 ? 2.096 -9.891 -18.438 1 84.56 34 ILE B CA 1
ATOM 2861 C C . ILE B 1 34 ? 3.023 -8.945 -19.188 1 84.56 34 ILE B C 1
ATOM 2863 O O . ILE B 1 34 ? 3.557 -9.305 -20.25 1 84.56 34 ILE B O 1
ATOM 2867 N N . LEU B 1 35 ? 3.275 -7.777 -18.641 1 90.88 35 LEU B N 1
ATOM 2868 C CA . LEU B 1 35 ? 3.895 -6.703 -19.406 1 90.88 35 LEU B CA 1
ATOM 2869 C C . LEU B 1 35 ? 5.387 -6.605 -19.094 1 90.88 35 LEU B C 1
ATOM 2871 O O . LEU B 1 35 ? 6.152 -6.043 -19.891 1 90.88 35 LEU B O 1
ATOM 2875 N N . GLY B 1 36 ? 5.824 -7.102 -17.953 1 88.75 36 GLY B N 1
ATOM 2876 C CA . GLY B 1 36 ? 7.203 -6.953 -17.516 1 88.75 36 GLY B CA 1
ATOM 2877 C C . GLY B 1 36 ? 8.203 -7.48 -18.531 1 88.75 36 GLY B C 1
ATOM 2878 O O . GLY B 1 36 ? 9.133 -6.766 -18.922 1 88.75 36 GLY B O 1
ATOM 2879 N N . GLU B 1 37 ? 7.922 -8.688 -19 1 77.81 37 GLU B N 1
ATOM 2880 C CA . GLU B 1 37 ? 8.852 -9.305 -19.938 1 77.81 37 GLU B CA 1
ATOM 2881 C C . GLU B 1 37 ? 8.773 -8.625 -21.297 1 77.81 37 GLU B C 1
ATOM 2883 O O . GLU B 1 37 ? 9.789 -8.516 -22 1 77.81 37 GLU B O 1
ATOM 2888 N N . ILE B 1 38 ? 7.609 -8.227 -21.625 1 85.31 38 ILE B N 1
ATOM 2889 C CA . ILE B 1 38 ? 7.43 -7.516 -22.891 1 85.31 38 ILE B CA 1
ATOM 2890 C C . ILE B 1 38 ? 8.219 -6.207 -22.859 1 85.31 38 ILE B C 1
ATOM 2892 O O . ILE B 1 38 ? 8.961 -5.906 -23.797 1 85.31 38 ILE B O 1
ATOM 2896 N N . PHE B 1 39 ? 8.102 -5.488 -21.844 1 93.5 39 PHE B N 1
ATOM 2897 C CA . PHE B 1 39 ? 8.789 -4.211 -21.734 1 93.5 39 PHE B CA 1
ATOM 2898 C C . PHE B 1 39 ? 10.297 -4.414 -21.641 1 93.5 39 PHE B C 1
ATOM 2900 O O . PHE B 1 39 ? 11.078 -3.609 -22.156 1 93.5 39 PHE B O 1
ATOM 2907 N N . LYS B 1 40 ? 10.719 -5.445 -20.953 1 87.31 40 LYS B N 1
ATOM 2908 C CA . LYS B 1 40 ? 12.141 -5.766 -20.875 1 87.31 40 LYS B CA 1
ATOM 2909 C C . LYS B 1 40 ? 12.734 -5.992 -22.25 1 87.31 40 LYS B C 1
ATOM 2911 O O . LYS B 1 40 ? 13.859 -5.566 -22.531 1 87.31 40 LYS B O 1
ATOM 2916 N N . TYR B 1 41 ? 11.961 -6.668 -23.062 1 84.06 41 TYR B N 1
ATOM 2917 C CA . TYR B 1 41 ? 12.422 -6.93 -24.422 1 84.06 41 TYR B CA 1
ATOM 2918 C C . TYR B 1 41 ? 12.516 -5.641 -25.219 1 84.06 41 TYR B C 1
ATOM 2920 O O . TYR B 1 41 ? 13.492 -5.418 -25.938 1 84.06 41 TYR B O 1
ATOM 2928 N N . PHE B 1 42 ? 11.594 -4.777 -25.078 1 92.12 42 PHE B N 1
ATOM 2929 C CA . PHE B 1 42 ? 11.492 -3.59 -25.922 1 92.12 42 PHE B CA 1
ATOM 2930 C C . PHE B 1 42 ? 12.336 -2.453 -25.359 1 92.12 42 PHE B C 1
ATOM 2932 O O . PHE B 1 42 ? 12.586 -1.456 -26.031 1 92.12 42 PHE B O 1
ATOM 2939 N N . MET B 1 43 ? 12.719 -2.66 -24.125 1 90.81 43 MET B N 1
ATOM 2940 C CA . MET B 1 43 ? 13.469 -1.587 -23.484 1 90.81 43 MET B CA 1
ATOM 2941 C C . MET B 1 43 ? 14.758 -1.29 -24.25 1 90.81 43 MET B C 1
ATOM 2943 O O . MET B 1 43 ? 15.297 -0.187 -24.156 1 90.81 43 MET B O 1
ATOM 2947 N N . GLN B 1 44 ? 15.297 -2.182 -25.047 1 90.56 44 GLN B N 1
ATOM 2948 C CA . GLN B 1 44 ? 16.5 -1.988 -25.859 1 90.56 44 GLN B CA 1
ATOM 2949 C C . GLN B 1 44 ? 16.219 -1.062 -27.047 1 90.56 44 GLN B C 1
ATOM 2951 O O . GLN B 1 44 ? 17.141 -0.44 -27.578 1 90.56 44 GLN B O 1
ATOM 2956 N N . TYR B 1 45 ? 15 -0.938 -27.453 1 93.44 45 TYR B N 1
ATOM 2957 C CA . TYR B 1 45 ? 14.648 -0.164 -28.641 1 93.44 45 TYR B CA 1
ATOM 2958 C C . TYR B 1 45 ? 14.289 1.27 -28.266 1 93.44 45 TYR B C 1
ATOM 2960 O O . TYR B 1 45 ? 14.562 2.201 -29.016 1 93.44 45 TYR B O 1
ATOM 2968 N N . HIS B 1 46 ? 13.578 1.491 -27.172 1 94.88 46 HIS B N 1
ATOM 2969 C CA . HIS B 1 46 ? 13.172 2.824 -26.734 1 94.88 46 HIS B CA 1
ATOM 2970 C C . HIS B 1 46 ? 13.164 2.936 -25.219 1 94.88 46 HIS B C 1
ATOM 2972 O O . HIS B 1 46 ? 12.656 2.047 -24.531 1 94.88 46 HIS B O 1
ATOM 2978 N N . PRO B 1 47 ? 13.641 4.031 -24.688 1 93.38 47 PRO B N 1
ATOM 2979 C CA . PRO B 1 47 ? 13.781 4.211 -23.25 1 93.38 47 PRO B CA 1
ATOM 2980 C C . PRO B 1 47 ? 12.438 4.25 -22.516 1 93.38 47 PRO B C 1
ATOM 2982 O O . PRO B 1 47 ? 12.375 4.008 -21.312 1 93.38 47 PRO B O 1
ATOM 2985 N N . ILE B 1 48 ? 11.375 4.59 -23.156 1 94.69 48 ILE B N 1
ATOM 2986 C CA . ILE B 1 48 ? 10.055 4.672 -22.547 1 94.69 48 ILE B CA 1
ATOM 2987 C C . ILE B 1 48 ? 9.695 3.322 -21.922 1 94.69 48 ILE B C 1
ATOM 2989 O O . ILE B 1 48 ? 9 3.268 -20.906 1 94.69 48 ILE B O 1
ATOM 2993 N N . PHE B 1 49 ? 10.195 2.217 -22.469 1 95.25 49 PHE B N 1
ATOM 2994 C CA . PHE B 1 49 ? 9.844 0.88 -22 1 95.25 49 PHE B CA 1
ATOM 2995 C C . PHE B 1 49 ? 10.547 0.564 -20.688 1 95.25 49 PHE B C 1
ATOM 2997 O O . PHE B 1 49 ? 10.086 -0.285 -19.922 1 95.25 49 PHE B O 1
ATOM 3004 N N . LYS B 1 50 ? 11.672 1.215 -20.438 1 94.62 50 LYS B N 1
ATOM 3005 C CA . LYS B 1 50 ? 12.297 1.097 -19.125 1 94.62 50 LYS B CA 1
ATOM 3006 C C . LYS B 1 50 ? 11.414 1.702 -18.031 1 94.62 50 LYS B C 1
ATOM 3008 O O . LYS B 1 50 ? 11.281 1.134 -16.953 1 94.62 50 LYS B O 1
ATOM 3013 N N . THR B 1 51 ? 10.844 2.869 -18.391 1 95.25 51 THR B N 1
ATOM 3014 C CA . THR B 1 51 ? 9.922 3.516 -17.453 1 95.25 51 THR B CA 1
ATOM 3015 C C . THR B 1 51 ? 8.68 2.656 -17.25 1 95.25 51 THR B C 1
ATOM 3017 O O . THR B 1 51 ? 8.227 2.484 -16.109 1 95.25 51 THR B O 1
ATOM 3020 N N . LEU B 1 52 ? 8.227 2.094 -18.281 1 96.94 52 LEU B N 1
ATOM 3021 C CA . LEU B 1 52 ? 7.035 1.254 -18.188 1 96.94 52 LEU B CA 1
ATOM 3022 C C . LEU B 1 52 ? 7.316 -0.008 -17.391 1 96.94 52 LEU B C 1
ATOM 3024 O O . LEU B 1 52 ? 6.465 -0.462 -16.625 1 96.94 52 LEU B O 1
ATOM 3028 N N . LEU B 1 53 ? 8.484 -0.574 -17.594 1 95.25 53 LEU B N 1
ATOM 3029 C CA . LEU B 1 53 ? 8.898 -1.728 -16.797 1 95.25 53 LEU B CA 1
ATOM 3030 C C . LEU B 1 53 ? 8.945 -1.378 -15.312 1 95.25 53 LEU B C 1
ATOM 3032 O O . LEU B 1 53 ? 8.477 -2.152 -14.469 1 95.25 53 LEU B O 1
ATOM 3036 N N . GLY B 1 54 ? 9.523 -0.218 -15.008 1 95.56 54 GLY B N 1
ATOM 3037 C CA . GLY B 1 54 ? 9.555 0.246 -13.625 1 95.56 54 GLY B CA 1
ATOM 3038 C C . GLY B 1 54 ? 8.172 0.404 -13.016 1 95.56 54 GLY B C 1
ATOM 3039 O O . GLY B 1 54 ? 7.969 0.11 -11.836 1 95.56 54 GLY B O 1
ATOM 3040 N N . VAL B 1 55 ? 7.23 0.812 -13.805 1 97.38 55 VAL B N 1
ATOM 3041 C CA . VAL B 1 55 ? 5.863 1.037 -13.352 1 97.38 55 VAL B CA 1
ATOM 3042 C C . VAL B 1 55 ? 5.227 -0.29 -12.945 1 97.38 55 VAL B C 1
ATOM 3044 O O . VAL B 1 55 ? 4.699 -0.418 -11.836 1 97.38 55 VAL B O 1
ATOM 3047 N N . VAL B 1 56 ? 5.281 -1.235 -13.812 1 95.69 56 VAL B N 1
ATOM 3048 C CA . VAL B 1 56 ? 4.602 -2.496 -13.531 1 95.69 56 VAL B CA 1
ATOM 3049 C C . VAL B 1 56 ? 5.312 -3.229 -12.398 1 95.69 56 VAL B C 1
ATOM 3051 O O . VAL B 1 56 ? 4.672 -3.922 -11.602 1 95.69 56 VAL B O 1
ATOM 3054 N N . GLN B 1 57 ? 6.617 -3.072 -12.25 1 94.25 57 GLN B N 1
ATOM 3055 C CA . GLN B 1 57 ? 7.352 -3.641 -11.125 1 94.25 57 GLN B CA 1
ATOM 3056 C C . GLN B 1 57 ? 6.941 -2.975 -9.812 1 94.25 57 GLN B C 1
ATOM 3058 O O . GLN B 1 57 ? 6.754 -3.652 -8.797 1 94.25 57 GLN B O 1
ATOM 3063 N N . ALA B 1 58 ? 6.836 -1.69 -9.852 1 96.88 58 ALA B N 1
ATOM 3064 C CA . ALA B 1 58 ? 6.504 -0.933 -8.648 1 96.88 58 ALA B CA 1
ATOM 3065 C C . ALA B 1 58 ? 5.094 -1.262 -8.164 1 96.88 58 ALA B C 1
ATOM 3067 O O . ALA B 1 58 ? 4.82 -1.227 -6.961 1 96.88 58 ALA B O 1
ATOM 3068 N N . ILE B 1 59 ? 4.195 -1.6 -9.039 1 97.44 59 ILE B N 1
ATOM 3069 C CA . ILE B 1 59 ? 2.844 -2.01 -8.672 1 97.44 59 ILE B CA 1
ATOM 3070 C C . ILE B 1 59 ? 2.908 -3.205 -7.723 1 97.44 59 ILE B C 1
ATOM 3072 O O . ILE B 1 59 ? 2.156 -3.273 -6.746 1 97.44 59 ILE B O 1
ATOM 3076 N N . GLN B 1 60 ? 3.852 -4.078 -7.875 1 95.12 60 GLN B N 1
ATOM 3077 C CA . GLN B 1 60 ? 3.979 -5.297 -7.082 1 95.12 60 GLN B CA 1
ATOM 3078 C C . GLN B 1 60 ? 4.332 -4.977 -5.633 1 95.12 60 GLN B C 1
ATOM 3080 O O . GLN B 1 60 ? 4.008 -5.746 -4.723 1 95.12 60 GLN B O 1
ATOM 3085 N N . PHE B 1 61 ? 4.992 -3.852 -5.449 1 96.69 61 PHE B N 1
ATOM 3086 C CA . PHE B 1 61 ? 5.453 -3.496 -4.109 1 96.69 61 PHE B CA 1
ATOM 3087 C C . PHE B 1 61 ? 4.273 -3.217 -3.188 1 96.69 61 PHE B C 1
ATOM 3089 O O . PHE B 1 61 ? 4.434 -3.162 -1.967 1 96.69 61 PHE B O 1
ATOM 3096 N N . THR B 1 62 ? 3.084 -3.08 -3.752 1 97.88 62 THR B N 1
ATOM 3097 C CA . THR B 1 62 ? 1.904 -2.756 -2.957 1 97.88 62 THR B CA 1
ATOM 3098 C C . THR B 1 62 ? 1.166 -4.023 -2.543 1 97.88 62 THR B C 1
ATOM 3100 O O . THR B 1 62 ? 0.205 -3.967 -1.772 1 97.88 62 THR B O 1
ATOM 3103 N N . VAL B 1 63 ? 1.603 -5.168 -2.963 1 97 63 VAL B N 1
ATOM 3104 C CA . VAL B 1 63 ? 0.876 -6.426 -2.834 1 97 63 VAL B CA 1
ATOM 3105 C C . VAL B 1 63 ? 0.56 -6.691 -1.363 1 97 63 VAL B C 1
ATOM 3107 O O . VAL B 1 63 ? -0.583 -6.992 -1.013 1 97 63 VAL B O 1
ATOM 3110 N N . PRO B 1 64 ? 1.544 -6.535 -0.466 1 97.94 64 PRO B N 1
ATOM 3111 C CA . PRO B 1 64 ? 1.202 -6.828 0.929 1 97.94 64 PRO B CA 1
ATOM 3112 C C . PRO B 1 64 ? 0.118 -5.902 1.476 1 97.94 64 PRO B C 1
ATOM 3114 O O . PRO B 1 64 ? -0.754 -6.344 2.229 1 97.94 64 PRO B O 1
ATOM 3117 N N . ALA B 1 65 ? 0.158 -4.648 1.096 1 98.56 65 ALA B N 1
ATOM 3118 C CA . ALA B 1 65 ? -0.875 -3.711 1.53 1 98.56 65 ALA B CA 1
ATOM 3119 C C . ALA B 1 65 ? -2.223 -4.051 0.899 1 98.56 65 ALA B C 1
ATOM 3121 O O . ALA B 1 65 ? -3.262 -3.969 1.559 1 98.56 65 ALA B O 1
ATOM 3122 N N . LEU B 1 66 ? -2.201 -4.379 -0.38 1 98.44 66 LEU B N 1
ATOM 3123 C CA . LEU B 1 66 ? -3.432 -4.75 -1.074 1 98.44 66 LEU B CA 1
ATOM 3124 C C . LEU B 1 66 ? -4.082 -5.961 -0.418 1 98.44 66 LEU B C 1
ATOM 3126 O O . LEU B 1 66 ? -5.297 -5.969 -0.189 1 98.44 66 LEU B O 1
ATOM 3130 N N . ILE B 1 67 ? -3.26 -6.941 -0.154 1 97.5 67 ILE B N 1
ATOM 3131 C CA . ILE B 1 67 ? -3.754 -8.172 0.457 1 97.5 67 ILE B CA 1
ATOM 3132 C C . ILE B 1 67 ? -4.383 -7.859 1.813 1 97.5 67 ILE B C 1
ATOM 3134 O O . ILE B 1 67 ? -5.48 -8.328 2.117 1 97.5 67 ILE B O 1
ATOM 3138 N N . GLY B 1 68 ? -3.707 -7.07 2.621 1 98.62 68 GLY B N 1
ATOM 3139 C CA . GLY B 1 68 ? -4.273 -6.672 3.9 1 98.62 68 GLY B CA 1
ATOM 3140 C C . GLY B 1 68 ? -5.621 -5.984 3.768 1 98.62 68 GLY B C 1
ATOM 3141 O O . GLY B 1 68 ? -6.562 -6.305 4.496 1 98.62 68 GLY B O 1
ATOM 3142 N N . ALA B 1 69 ? -5.695 -5.043 2.859 1 98.56 69 ALA B N 1
ATOM 3143 C CA . ALA B 1 69 ? -6.938 -4.309 2.641 1 98.56 69 ALA B CA 1
ATOM 3144 C C . ALA B 1 69 ? -8.055 -5.242 2.201 1 98.56 69 ALA B C 1
ATOM 3146 O O . ALA B 1 69 ? -9.18 -5.16 2.707 1 98.56 69 ALA B O 1
ATOM 3147 N N . LEU B 1 70 ? -7.75 -6.09 1.275 1 98.06 70 LEU B N 1
ATOM 3148 C CA . LEU B 1 70 ? -8.766 -6.961 0.695 1 98.06 70 LEU B CA 1
ATOM 3149 C C . LEU B 1 70 ? -9.211 -8.016 1.699 1 98.06 70 LEU B C 1
ATOM 3151 O O . LEU B 1 70 ? -10.375 -8.422 1.702 1 98.06 70 LEU B O 1
ATOM 3155 N N . ILE B 1 71 ? -8.289 -8.508 2.541 1 97.69 71 ILE B N 1
ATOM 3156 C CA . ILE B 1 71 ? -8.68 -9.391 3.633 1 97.69 71 ILE B CA 1
ATOM 3157 C C . ILE B 1 71 ? -9.664 -8.672 4.555 1 97.69 71 ILE B C 1
ATOM 3159 O O . ILE B 1 71 ? -10.719 -9.219 4.891 1 97.69 71 ILE B O 1
ATOM 3163 N N . ALA B 1 72 ? -9.336 -7.445 4.93 1 98.12 72 ALA B N 1
ATOM 3164 C CA . ALA B 1 72 ? -10.203 -6.676 5.82 1 98.12 72 ALA B CA 1
ATOM 3165 C C . ALA B 1 72 ? -11.578 -6.465 5.203 1 98.12 72 ALA B C 1
ATOM 3167 O O . ALA B 1 72 ? -12.594 -6.477 5.906 1 98.12 72 ALA B O 1
ATOM 3168 N N . MET B 1 73 ? -11.633 -6.27 3.938 1 97 73 MET B N 1
ATOM 3169 C CA . MET B 1 73 ? -12.898 -6.059 3.242 1 97 73 MET B CA 1
ATOM 3170 C C . MET B 1 73 ? -13.781 -7.297 3.332 1 97 73 MET B C 1
ATOM 3172 O O . MET B 1 73 ? -15.008 -7.191 3.379 1 97 73 MET B O 1
ATOM 3176 N N . LYS B 1 74 ? -13.18 -8.469 3.352 1 95.56 74 LYS B N 1
ATOM 3177 C CA . LYS B 1 74 ? -13.93 -9.711 3.443 1 95.56 74 LYS B CA 1
ATOM 3178 C C . LYS B 1 74 ? -14.602 -9.852 4.809 1 95.56 74 LYS B C 1
ATOM 3180 O O . LYS B 1 74 ? -15.5 -10.68 4.984 1 95.56 74 LYS B O 1
ATOM 3185 N N . PHE B 1 75 ? -14.211 -9.062 5.75 1 96.12 75 PHE B N 1
ATOM 3186 C CA . PHE B 1 75 ? -14.82 -9.062 7.074 1 96.12 75 PHE B CA 1
ATOM 3187 C C . PHE B 1 75 ? -15.727 -7.855 7.254 1 96.12 75 PHE B C 1
ATOM 3189 O O . PHE B 1 75 ? -16.125 -7.527 8.375 1 96.12 75 PHE B O 1
ATOM 3196 N N . ASN B 1 76 ? -15.977 -7.082 6.18 1 94.25 76 ASN B N 1
ATOM 3197 C CA . ASN B 1 76 ? -16.875 -5.934 6.137 1 94.25 76 ASN B CA 1
ATOM 3198 C C . ASN B 1 76 ? -16.453 -4.855 7.129 1 94.25 76 ASN B C 1
ATOM 3200 O O . ASN B 1 76 ? -17.281 -4.352 7.895 1 94.25 76 ASN B O 1
ATOM 3204 N N . MET B 1 77 ? -15.227 -4.641 7.145 1 95.56 77 MET B N 1
ATOM 3205 C CA . MET B 1 77 ? -14.703 -3.646 8.078 1 95.56 77 MET B CA 1
ATOM 3206 C C . MET B 1 77 ? -14.867 -2.238 7.516 1 95.56 77 MET B C 1
ATOM 3208 O O . MET B 1 77 ? -15.125 -2.066 6.32 1 95.56 77 MET B O 1
ATOM 3212 N N . THR B 1 78 ? -14.773 -1.262 8.383 1 94.75 78 THR B N 1
ATOM 3213 C CA . THR B 1 78 ? -14.867 0.14 7.992 1 94.75 78 THR B CA 1
ATOM 3214 C C . THR B 1 78 ? -13.641 0.563 7.191 1 94.75 78 THR B C 1
ATOM 3216 O O . THR B 1 78 ? -12.594 -0.093 7.25 1 94.75 78 THR B O 1
ATOM 3219 N N . PRO B 1 79 ? -13.773 1.693 6.477 1 96.31 79 PRO B N 1
ATOM 3220 C CA . PRO B 1 79 ? -12.648 2.182 5.676 1 96.31 79 PRO B CA 1
ATOM 3221 C C . PRO B 1 79 ? -11.391 2.416 6.508 1 96.31 79 PRO B C 1
ATOM 3223 O O . PRO B 1 79 ? -10.289 2.061 6.086 1 96.31 79 PRO B O 1
ATOM 3226 N N . LEU B 1 80 ? -11.57 2.943 7.648 1 95.75 80 LEU B N 1
ATOM 3227 C CA . LEU B 1 80 ? -10.43 3.18 8.523 1 95.75 80 LEU B CA 1
ATOM 3228 C C . LEU B 1 80 ? -9.781 1.863 8.945 1 95.75 80 LEU B C 1
ATOM 3230 O O . LEU B 1 80 ? -8.555 1.732 8.914 1 95.75 80 LEU B O 1
ATOM 3234 N N . ALA B 1 81 ? -10.602 0.943 9.32 1 97.31 81 ALA B N 1
ATOM 3235 C CA . ALA B 1 81 ? -10.102 -0.367 9.734 1 97.31 81 ALA B CA 1
ATOM 3236 C C . ALA B 1 81 ? -9.383 -1.067 8.578 1 97.31 81 ALA B C 1
ATOM 3238 O O . ALA B 1 81 ? -8.359 -1.72 8.781 1 97.31 81 ALA B O 1
ATOM 3239 N N . ILE B 1 82 ? -9.906 -0.935 7.395 1 98.25 82 ILE B N 1
ATOM 3240 C CA . ILE B 1 82 ? -9.305 -1.518 6.203 1 98.25 82 ILE B CA 1
ATOM 3241 C C . ILE B 1 82 ? -7.91 -0.932 5.988 1 98.25 82 ILE B C 1
ATOM 3243 O O . ILE B 1 82 ? -6.957 -1.665 5.723 1 98.25 82 ILE B O 1
ATOM 3247 N N . ALA B 1 83 ? -7.828 0.333 6.164 1 98.31 83 ALA B N 1
ATOM 3248 C CA . ALA B 1 83 ? -6.547 1.011 5.996 1 98.31 83 ALA B CA 1
ATOM 3249 C C . ALA B 1 83 ? -5.539 0.54 7.039 1 98.31 83 ALA B C 1
ATOM 3251 O O . ALA B 1 83 ? -4.352 0.377 6.738 1 98.31 83 ALA B O 1
ATOM 3252 N N . VAL B 1 84 ? -5.996 0.325 8.227 1 98.44 84 VAL B N 1
ATOM 3253 C CA . VAL B 1 84 ? -5.133 -0.089 9.328 1 98.44 84 VAL B CA 1
ATOM 3254 C C . VAL B 1 84 ? -4.602 -1.496 9.062 1 98.44 84 VAL B C 1
ATOM 3256 O O . VAL B 1 84 ? -3.408 -1.758 9.242 1 98.44 84 VAL B O 1
ATOM 3259 N N . VAL B 1 85 ? -5.465 -2.381 8.633 1 98.75 85 VAL B N 1
ATOM 3260 C CA . VAL B 1 85 ? -5.051 -3.748 8.344 1 98.75 85 VAL B CA 1
ATOM 3261 C C . VAL B 1 85 ? -4.062 -3.746 7.176 1 98.75 85 VAL B C 1
ATOM 3263 O O . VAL B 1 85 ? -3.074 -4.488 7.191 1 98.75 85 VAL B O 1
ATOM 3266 N N . ALA B 1 86 ? -4.32 -2.932 6.18 1 98.81 86 ALA B N 1
ATOM 3267 C CA . ALA B 1 86 ? -3.441 -2.812 5.02 1 98.81 86 ALA B CA 1
ATOM 3268 C C . ALA B 1 86 ? -2.037 -2.377 5.434 1 98.81 86 ALA B C 1
ATOM 3270 O O . ALA B 1 86 ? -1.046 -2.98 5.016 1 98.81 86 ALA B O 1
ATOM 3271 N N . SER B 1 87 ? -1.955 -1.388 6.258 1 98.56 87 SER B N 1
ATOM 3272 C CA . SER B 1 87 ? -0.659 -0.857 6.668 1 98.56 87 SER B CA 1
ATOM 3273 C C . SER B 1 87 ? 0.098 -1.858 7.535 1 98.56 87 SER B C 1
ATOM 3275 O O . SER B 1 87 ? 1.306 -2.043 7.367 1 98.56 87 SER B O 1
ATOM 3277 N N . ALA B 1 88 ? -0.612 -2.447 8.453 1 98.69 88 ALA B N 1
ATOM 3278 C CA . ALA B 1 88 ? 0.019 -3.443 9.312 1 98.69 88 ALA B CA 1
ATOM 3279 C C . ALA B 1 88 ? 0.584 -4.598 8.492 1 98.69 88 ALA B C 1
ATOM 3281 O O . ALA B 1 88 ? 1.693 -5.07 8.758 1 98.69 88 ALA B O 1
ATOM 3282 N N . SER B 1 89 ? -0.201 -5.035 7.555 1 98.69 89 SER B N 1
ATOM 3283 C CA . SER B 1 89 ? 0.214 -6.148 6.711 1 98.69 89 SER B CA 1
ATOM 3284 C C . SER B 1 89 ? 1.466 -5.801 5.91 1 98.69 89 SER B C 1
ATOM 3286 O O . SER B 1 89 ? 2.354 -6.641 5.742 1 98.69 89 SER B O 1
ATOM 3288 N N . TYR B 1 90 ? 1.527 -4.59 5.375 1 98.62 90 TYR B N 1
ATOM 3289 C CA . TYR B 1 90 ? 2.697 -4.145 4.629 1 98.62 90 TYR B CA 1
ATOM 3290 C C . TYR B 1 90 ? 3.949 -4.191 5.496 1 98.62 90 TYR B C 1
ATOM 3292 O O . TYR B 1 90 ? 4.977 -4.738 5.086 1 98.62 90 TYR B O 1
ATOM 3300 N N . VAL B 1 91 ? 3.818 -3.672 6.68 1 98.5 91 VAL B N 1
ATOM 3301 C CA . VAL B 1 91 ? 4.957 -3.619 7.59 1 98.5 91 VAL B CA 1
ATOM 3302 C C . VAL B 1 91 ? 5.363 -5.035 7.992 1 98.5 91 VAL B C 1
ATOM 3304 O O . VAL B 1 91 ? 6.551 -5.371 7.988 1 98.5 91 VAL B O 1
ATOM 3307 N N . GLY B 1 92 ? 4.438 -5.82 8.305 1 98 92 GLY B N 1
ATOM 3308 C CA . GLY B 1 92 ? 4.699 -7.18 8.75 1 98 92 GLY B CA 1
ATOM 3309 C C . GLY B 1 92 ? 5.277 -8.062 7.656 1 98 92 GLY B C 1
ATOM 3310 O O . GLY B 1 92 ? 5.934 -9.062 7.941 1 98 92 GLY B O 1
ATOM 3311 N N . SER B 1 93 ? 5.02 -7.742 6.426 1 97.06 93 SER B N 1
ATOM 3312 C CA . SER B 1 93 ? 5.492 -8.555 5.305 1 97.06 93 SER B CA 1
ATOM 3313 C C . SER B 1 93 ? 7.008 -8.484 5.176 1 97.06 93 SER B C 1
ATOM 3315 O O . SER B 1 93 ? 7.625 -9.359 4.566 1 97.06 93 SER B O 1
ATOM 3317 N N . GLY B 1 94 ? 7.586 -7.371 5.676 1 96.25 94 GLY B N 1
ATOM 3318 C CA . GLY B 1 94 ? 9.016 -7.168 5.512 1 96.25 94 GLY B CA 1
ATOM 3319 C C . GLY B 1 94 ? 9.383 -6.602 4.152 1 96.25 94 GLY B C 1
ATOM 3320 O O . GLY B 1 94 ? 10.555 -6.625 3.758 1 96.25 94 GLY B O 1
ATOM 3321 N N . ALA B 1 95 ? 8.406 -6.121 3.461 1 95.5 95 ALA B N 1
ATOM 3322 C CA . ALA B 1 95 ? 8.656 -5.543 2.143 1 95.5 95 ALA B CA 1
ATOM 3323 C C . ALA B 1 95 ? 9.539 -4.301 2.252 1 95.5 95 ALA B C 1
ATOM 3325 O O . ALA B 1 95 ? 10.297 -3.988 1.332 1 95.5 95 ALA B O 1
ATOM 3326 N N . ALA B 1 96 ? 9.367 -3.555 3.287 1 95.88 96 ALA B N 1
ATOM 3327 C CA . ALA B 1 96 ? 10.234 -2.42 3.59 1 95.88 96 ALA B CA 1
ATOM 3328 C C . ALA B 1 96 ? 11.297 -2.801 4.617 1 95.88 96 ALA B C 1
ATOM 3330 O O . ALA B 1 96 ? 10.977 -3.281 5.703 1 95.88 96 ALA B O 1
ATOM 3331 N N . GLN B 1 97 ? 12.531 -2.604 4.266 1 94.38 97 GLN B N 1
ATOM 3332 C CA . GLN B 1 97 ? 13.641 -2.941 5.152 1 94.38 97 GLN B CA 1
ATOM 3333 C C . GLN B 1 97 ? 14.617 -1.774 5.281 1 94.38 97 GLN B C 1
ATOM 3335 O O . GLN B 1 97 ? 14.891 -1.073 4.301 1 94.38 97 GLN B O 1
ATOM 3340 N N . PHE B 1 98 ? 15.086 -1.615 6.461 1 93.06 98 PHE B N 1
ATOM 3341 C CA . PHE B 1 98 ? 16.062 -0.568 6.703 1 93.06 98 PHE B CA 1
ATOM 3342 C C . PHE B 1 98 ? 17.484 -1.115 6.57 1 93.06 98 PHE B C 1
ATOM 3344 O O . PHE B 1 98 ? 17.906 -1.942 7.375 1 93.06 98 PHE B O 1
ATOM 3351 N N . LYS B 1 99 ? 18.156 -0.741 5.516 1 89.56 99 LYS B N 1
ATOM 3352 C CA . LYS B 1 99 ? 19.531 -1.19 5.242 1 89.56 99 LYS B CA 1
ATOM 3353 C C . LYS B 1 99 ? 20.453 -0.009 4.961 1 89.56 99 LYS B C 1
ATOM 3355 O O . LYS B 1 99 ? 20.156 0.821 4.098 1 89.56 99 LYS B O 1
ATOM 3360 N N . GLN B 1 100 ? 21.562 0.131 5.656 1 88.38 100 GLN B N 1
ATOM 3361 C CA . GLN B 1 100 ? 22.594 1.138 5.441 1 88.38 100 GLN B CA 1
ATOM 3362 C C . GLN B 1 100 ? 22.016 2.547 5.527 1 88.38 100 GLN B C 1
ATOM 3364 O O . GLN B 1 100 ? 22.266 3.383 4.656 1 88.38 100 GLN B O 1
ATOM 3369 N N . GLY B 1 101 ? 21.094 2.795 6.348 1 86.69 101 GLY B N 1
ATOM 3370 C CA . GLY B 1 101 ? 20.594 4.129 6.648 1 86.69 101 GLY B CA 1
ATOM 3371 C C . GLY B 1 101 ? 19.453 4.562 5.734 1 86.69 101 GLY B C 1
ATOM 3372 O O . GLY B 1 101 ? 19 5.707 5.805 1 86.69 101 GLY B O 1
ATOM 3373 N N . THR B 1 102 ? 19.047 3.646 4.871 1 90.31 102 THR B N 1
ATOM 3374 C CA . THR B 1 102 ? 17.953 3.975 3.965 1 90.31 102 THR B CA 1
ATOM 3375 C C . THR B 1 102 ? 16.906 2.854 3.941 1 90.31 102 THR B C 1
ATOM 3377 O O . THR B 1 102 ? 17.234 1.693 4.203 1 90.31 102 THR B O 1
ATOM 3380 N N . TRP B 1 103 ? 15.688 3.24 3.758 1 94.94 103 TRP B N 1
ATOM 3381 C CA . TRP B 1 103 ? 14.633 2.248 3.584 1 94.94 103 TRP B CA 1
ATOM 3382 C C . TRP B 1 103 ? 14.609 1.719 2.152 1 94.94 103 TRP B C 1
ATOM 3384 O O . TRP B 1 103 ? 14.484 2.492 1.2 1 94.94 103 TRP B O 1
ATOM 3394 N N . VAL B 1 104 ? 14.805 0.443 2.008 1 95.5 104 VAL B N 1
ATOM 3395 C CA . VAL B 1 104 ? 14.828 -0.194 0.696 1 95.5 104 VAL B CA 1
ATOM 3396 C C . VAL B 1 104 ? 13.617 -1.118 0.552 1 95.5 104 VAL B C 1
ATOM 3398 O O . VAL B 1 104 ? 13.047 -1.562 1.55 1 95.5 104 VAL B O 1
ATOM 3401 N N . ILE B 1 105 ? 13.219 -1.35 -0.673 1 95.75 105 ILE B N 1
ATOM 3402 C CA . ILE B 1 105 ? 12.094 -2.234 -0.96 1 95.75 105 ILE B CA 1
ATOM 3403 C C . ILE B 1 105 ? 12.609 -3.629 -1.303 1 95.75 105 ILE B C 1
ATOM 3405 O O . ILE B 1 105 ? 13.43 -3.791 -2.207 1 95.75 105 ILE B O 1
ATOM 3409 N N . ALA B 1 106 ? 12.172 -4.613 -0.576 1 90.75 106 ALA B N 1
ATOM 3410 C CA . ALA B 1 106 ? 12.547 -6.008 -0.782 1 90.75 106 ALA B CA 1
ATOM 3411 C C . ALA B 1 106 ? 11.414 -6.793 -1.442 1 90.75 106 ALA B C 1
ATOM 3413 O O . ALA B 1 106 ? 10.914 -7.762 -0.873 1 90.75 106 ALA B O 1
ATOM 3414 N N . GLY B 1 107 ? 11.039 -6.375 -2.635 1 89.56 107 GLY B N 1
ATOM 3415 C CA . GLY B 1 107 ? 9.992 -7.074 -3.371 1 89.56 107 GLY B CA 1
ATOM 3416 C C . GLY B 1 107 ? 8.633 -6.984 -2.705 1 89.56 107 GLY B C 1
ATOM 3417 O O . GLY B 1 107 ? 8.188 -5.895 -2.342 1 89.56 107 GLY B O 1
ATOM 3418 N N . ILE B 1 108 ? 7.98 -8.141 -2.654 1 91.69 108 ILE B N 1
ATOM 3419 C CA . ILE B 1 108 ? 6.629 -8.148 -2.102 1 91.69 108 ILE B CA 1
ATOM 3420 C C . ILE B 1 108 ? 6.664 -8.625 -0.652 1 91.69 108 ILE B C 1
ATOM 3422 O O . ILE B 1 108 ? 5.621 -8.812 -0.028 1 91.69 108 ILE B O 1
ATOM 3426 N N . GLY B 1 109 ? 7.82 -8.812 -0.087 1 92.25 109 GLY B N 1
ATOM 3427 C CA . GLY B 1 109 ? 7.926 -9.336 1.265 1 92.25 109 GLY B CA 1
ATOM 3428 C C . GLY B 1 109 ? 7.484 -10.789 1.379 1 92.25 109 GLY B C 1
ATOM 3429 O O . GLY B 1 109 ? 7.559 -11.539 0.407 1 92.25 109 GLY B O 1
ATOM 3430 N N . ASP B 1 110 ? 7.18 -11.18 2.582 1 93.31 110 ASP B N 1
ATOM 3431 C CA . ASP B 1 110 ? 6.762 -12.555 2.865 1 93.31 110 ASP B CA 1
ATOM 3432 C C . ASP B 1 110 ? 5.242 -12.664 2.924 1 93.31 110 ASP B C 1
ATOM 3434 O O . ASP B 1 110 ? 4.605 -12.102 3.82 1 93.31 110 ASP B O 1
ATOM 3438 N N . LEU B 1 111 ? 4.727 -13.453 1.966 1 93.38 111 LEU B N 1
ATOM 3439 C CA . LEU B 1 111 ? 3.277 -13.539 1.821 1 93.38 111 LEU B CA 1
ATOM 3440 C C . LEU B 1 111 ? 2.652 -14.234 3.027 1 93.38 111 LEU B C 1
ATOM 3442 O O . LEU B 1 111 ? 1.54 -13.898 3.438 1 93.38 111 LEU B O 1
ATOM 3446 N N . ILE B 1 112 ? 3.303 -15.234 3.557 1 93.75 112 ILE B N 1
ATOM 3447 C CA . ILE B 1 112 ? 2.797 -15.93 4.734 1 93.75 112 ILE B CA 1
ATOM 3448 C C . ILE B 1 112 ? 2.668 -14.945 5.898 1 93.75 112 ILE B C 1
ATOM 3450 O O . ILE B 1 112 ? 1.632 -14.898 6.566 1 93.75 112 ILE B O 1
ATOM 3454 N N . ASN B 1 113 ? 3.709 -14.227 6.086 1 96.75 113 ASN B N 1
ATOM 3455 C CA . ASN B 1 113 ? 3.703 -13.289 7.199 1 96.75 113 ASN B CA 1
ATOM 3456 C C . ASN B 1 113 ? 2.725 -12.141 6.961 1 96.75 113 ASN B C 1
ATOM 3458 O O . ASN B 1 113 ? 2.182 -11.57 7.91 1 96.75 113 ASN B O 1
ATOM 3462 N N . THR B 1 114 ? 2.557 -11.742 5.676 1 97.44 114 THR B N 1
ATOM 3463 C CA . THR B 1 114 ? 1.528 -10.773 5.316 1 97.44 114 THR B CA 1
ATOM 3464 C C . THR B 1 114 ? 0.152 -11.25 5.773 1 97.44 114 THR B C 1
ATOM 3466 O O . THR B 1 114 ? -0.587 -10.5 6.418 1 97.44 114 THR B O 1
ATOM 3469 N N . MET B 1 115 ? -0.171 -12.484 5.48 1 96.75 115 MET B N 1
ATOM 3470 C CA . MET B 1 115 ? -1.469 -13.047 5.832 1 96.75 115 MET B CA 1
ATOM 3471 C C . MET B 1 115 ? -1.615 -13.172 7.348 1 96.75 115 MET B C 1
ATOM 3473 O O . MET B 1 115 ? -2.686 -12.898 7.895 1 96.75 115 MET B O 1
ATOM 3477 N N . LEU B 1 116 ? -0.559 -13.602 7.945 1 97.44 116 LEU B N 1
ATOM 3478 C CA . LEU B 1 116 ? -0.574 -13.734 9.398 1 97.44 116 LEU B CA 1
ATOM 3479 C C . LEU B 1 116 ? -0.817 -12.383 10.07 1 97.44 116 LEU B C 1
ATOM 3481 O O . LEU B 1 116 ? -1.668 -12.266 10.953 1 97.44 116 LEU B O 1
ATOM 3485 N N . THR B 1 117 ? -0.069 -11.391 9.711 1 98.56 117 THR B N 1
ATOM 3486 C CA . THR B 1 117 ? -0.19 -10.055 10.289 1 98.56 117 THR B CA 1
ATOM 3487 C C . THR B 1 117 ? -1.575 -9.477 10.023 1 98.56 117 THR B C 1
ATOM 3489 O O . THR B 1 117 ? -2.178 -8.859 10.906 1 98.56 117 THR B O 1
ATOM 3492 N N . ALA B 1 118 ? -2.053 -9.625 8.781 1 98.62 118 ALA B N 1
ATOM 3493 C CA . ALA B 1 118 ? -3.398 -9.164 8.445 1 98.62 118 ALA B CA 1
ATOM 3494 C C . ALA B 1 118 ? -4.441 -9.828 9.344 1 98.62 118 ALA B C 1
ATOM 3496 O O . ALA B 1 118 ? -5.359 -9.172 9.836 1 98.62 118 ALA B O 1
ATOM 3497 N N . SER B 1 119 ? -4.324 -11.125 9.531 1 98.25 119 SER B N 1
ATOM 3498 C CA . SER B 1 119 ? -5.254 -11.883 10.359 1 98.25 119 SER B CA 1
ATOM 3499 C C . SER B 1 119 ? -5.25 -11.383 11.805 1 98.25 119 SER B C 1
ATOM 3501 O O . SER B 1 119 ? -6.309 -11.242 12.422 1 98.25 119 SER B O 1
ATOM 3503 N N . ILE B 1 120 ? -4.086 -11.148 12.297 1 98.38 120 ILE B N 1
ATOM 3504 C CA . ILE B 1 120 ? -3.961 -10.656 13.664 1 98.38 120 ILE B CA 1
ATOM 3505 C C . ILE B 1 120 ? -4.621 -9.281 13.781 1 98.38 120 ILE B C 1
ATOM 3507 O O . ILE B 1 120 ? -5.367 -9.023 14.727 1 98.38 120 ILE B O 1
ATOM 3511 N N . ALA B 1 121 ? -4.328 -8.391 12.859 1 98.56 121 ALA B N 1
ATOM 3512 C CA . ALA B 1 121 ? -4.926 -7.055 12.867 1 98.56 121 ALA B CA 1
ATOM 3513 C C . ALA B 1 121 ? -6.449 -7.133 12.82 1 98.56 121 ALA B C 1
ATOM 3515 O O . ALA B 1 121 ? -7.137 -6.418 13.547 1 98.56 121 ALA B O 1
ATOM 3516 N N . VAL B 1 122 ? -6.973 -7.988 11.953 1 98 122 VAL B N 1
ATOM 3517 C CA . VAL B 1 122 ? -8.414 -8.172 11.828 1 98 122 VAL B CA 1
ATOM 3518 C C . VAL B 1 122 ? -8.992 -8.641 13.164 1 98 122 VAL B C 1
ATOM 3520 O O . VAL B 1 122 ? -10 -8.102 13.633 1 98 122 VAL B O 1
ATOM 3523 N N . LEU B 1 123 ? -8.367 -9.625 13.773 1 97.06 123 LEU B N 1
ATOM 3524 C CA . LEU B 1 123 ? -8.852 -10.172 15.039 1 97.06 123 LEU B CA 1
ATOM 3525 C C . LEU B 1 123 ? -8.836 -9.117 16.141 1 97.06 123 LEU B C 1
ATOM 3527 O O . LEU B 1 123 ? -9.773 -9.016 16.922 1 97.06 123 LEU B O 1
ATOM 3531 N N . LEU B 1 124 ? -7.793 -8.328 16.172 1 97.44 124 LEU B N 1
ATOM 3532 C CA . LEU B 1 124 ? -7.691 -7.281 17.172 1 97.44 124 LEU B CA 1
ATOM 3533 C C . LEU B 1 124 ? -8.781 -6.234 16.984 1 97.44 124 LEU B C 1
ATOM 3535 O O . LEU B 1 124 ? -9.383 -5.773 17.953 1 97.44 124 LEU B O 1
ATOM 3539 N N . ILE B 1 125 ? -9 -5.828 15.781 1 96.81 125 ILE B N 1
ATOM 3540 C CA . ILE B 1 125 ? -10.023 -4.828 15.508 1 96.81 125 ILE B CA 1
ATOM 3541 C C . ILE B 1 125 ? -11.398 -5.387 15.875 1 96.81 125 ILE B C 1
ATOM 3543 O O . ILE B 1 125 ? -12.203 -4.699 16.5 1 96.81 125 ILE B O 1
ATOM 3547 N N . LEU B 1 126 ? -11.672 -6.621 15.492 1 94.38 126 LEU B N 1
ATOM 3548 C CA . LEU B 1 126 ? -12.961 -7.238 15.781 1 94.38 126 LEU B CA 1
ATOM 3549 C C . LEU B 1 126 ? -13.188 -7.344 17.281 1 94.38 126 LEU B C 1
ATOM 3551 O O . LEU B 1 126 ? -14.32 -7.234 17.75 1 94.38 126 LEU B O 1
ATOM 3555 N N . LEU B 1 127 ? -12.133 -7.492 18.031 1 93.44 127 LEU B N 1
ATOM 3556 C CA . LEU B 1 127 ? -12.219 -7.656 19.484 1 93.44 127 LEU B CA 1
ATOM 3557 C C . LEU B 1 127 ? -12.562 -6.332 20.156 1 93.44 127 LEU B C 1
ATOM 3559 O O . LEU B 1 127 ? -13.242 -6.312 21.188 1 93.44 127 LEU B O 1
ATOM 3563 N N . ILE B 1 128 ? -12.164 -5.164 19.531 1 93.75 128 ILE B N 1
ATOM 3564 C CA . ILE B 1 128 ? -12.273 -3.93 20.312 1 93.75 128 ILE B CA 1
ATOM 3565 C C . ILE B 1 128 ? -13.195 -2.953 19.578 1 93.75 128 ILE B C 1
ATOM 3567 O O . ILE B 1 128 ? -13.477 -1.861 20.078 1 93.75 128 ILE B O 1
ATOM 3571 N N . GLU B 1 129 ? -13.625 -3.211 18.453 1 90.5 129 GLU B N 1
ATOM 3572 C CA . GLU B 1 129 ? -14.352 -2.266 17.594 1 90.5 129 GLU B CA 1
ATOM 3573 C C . GLU B 1 129 ? -15.586 -1.725 18.297 1 90.5 129 GLU B C 1
ATOM 3575 O O . GLU B 1 129 ? -15.961 -0.564 18.125 1 90.5 129 GLU B O 1
ATOM 3580 N N . GLU B 1 130 ? -16.203 -2.484 19.125 1 87.31 130 GLU B N 1
ATOM 3581 C CA . GLU B 1 130 ? -17.406 -2.045 19.828 1 87.31 130 GLU B CA 1
ATOM 3582 C C . GLU B 1 130 ? -17.062 -1.123 20.984 1 87.31 130 GLU B C 1
ATOM 3584 O O . GLU B 1 130 ? -17.906 -0.343 21.438 1 87.31 130 GLU B O 1
ATOM 3589 N N . ARG B 1 131 ? -15.867 -1.123 21.438 1 90.25 131 ARG B N 1
ATOM 3590 C CA . ARG B 1 131 ? -15.5 -0.4 22.656 1 90.25 131 ARG B CA 1
ATOM 3591 C C . ARG B 1 131 ? -14.805 0.915 22.312 1 90.25 131 ARG B C 1
ATOM 3593 O O . ARG B 1 131 ? -14.805 1.852 23.109 1 90.25 131 ARG B O 1
ATOM 3600 N N . VAL B 1 132 ? -14.266 1.039 21.156 1 89.81 132 VAL B N 1
ATOM 3601 C CA . VAL B 1 132 ? -13.367 2.148 20.859 1 89.81 132 VAL B CA 1
ATOM 3602 C C . VAL B 1 132 ? -14.18 3.377 20.453 1 89.81 132 VAL B C 1
ATOM 3604 O O . VAL B 1 132 ? -13.773 4.512 20.734 1 89.81 132 VAL B O 1
ATOM 3607 N N . GLY B 1 133 ? -15.344 3.277 19.828 1 83.19 133 GLY B N 1
ATOM 3608 C CA . GLY B 1 133 ? -16.203 4.387 19.453 1 83.19 133 GLY B CA 1
ATOM 3609 C C . GLY B 1 133 ? -15.477 5.445 18.625 1 83.19 133 GLY B C 1
ATOM 3610 O O . GLY B 1 133 ? -14.836 5.129 17.625 1 83.19 133 GLY B O 1
ATOM 3611 N N . SER B 1 134 ? -15.531 6.699 19.266 1 81.38 134 SER B N 1
ATOM 3612 C CA . SER B 1 134 ? -14.977 7.844 18.547 1 81.38 134 SER B CA 1
ATOM 3613 C C . SER B 1 134 ? -13.453 7.852 18.609 1 81.38 134 SER B C 1
ATOM 3615 O O . SER B 1 134 ? -12.805 8.539 17.812 1 81.38 134 SER B O 1
ATOM 3617 N N . MET B 1 135 ? -12.875 7.09 19.406 1 90.06 135 MET B N 1
ATOM 3618 C CA . MET B 1 135 ? -11.422 7.035 19.562 1 90.06 135 MET B CA 1
ATOM 3619 C C . MET B 1 135 ? -10.805 6.129 18.5 1 90.06 135 MET B C 1
ATOM 3621 O O . MET B 1 135 ? -9.578 6.008 18.422 1 90.06 135 MET B O 1
ATOM 3625 N N . ALA B 1 136 ? -11.602 5.57 17.641 1 90.88 136 ALA B N 1
ATOM 3626 C CA . ALA B 1 136 ? -11.133 4.633 16.625 1 90.88 136 ALA B CA 1
ATOM 3627 C C . ALA B 1 136 ? -10.07 5.277 15.734 1 90.88 136 ALA B C 1
ATOM 3629 O O . ALA B 1 136 ? -9.125 4.613 15.312 1 90.88 136 ALA B O 1
ATOM 3630 N N . LEU B 1 137 ? -10.203 6.535 15.57 1 90.12 137 LEU B N 1
ATOM 3631 C CA . LEU B 1 137 ? -9.305 7.262 14.68 1 90.12 137 LEU B CA 1
ATOM 3632 C C . LEU B 1 137 ? -7.875 7.219 15.203 1 90.12 137 LEU B C 1
ATOM 3634 O O . LEU B 1 137 ? -6.922 7.281 14.422 1 90.12 137 LEU B O 1
ATOM 3638 N N . ILE B 1 138 ? -7.77 7.055 16.469 1 90.19 138 ILE B N 1
ATOM 3639 C CA . ILE B 1 138 ? -6.449 7.055 17.094 1 90.19 138 ILE B CA 1
ATOM 3640 C C . ILE B 1 138 ? -6.055 5.629 17.469 1 90.19 138 ILE B C 1
ATOM 3642 O O . ILE B 1 138 ? -4.934 5.195 17.188 1 90.19 138 ILE B O 1
ATOM 3646 N N . VAL B 1 139 ? -6.965 4.914 18.016 1 93.94 139 VAL B N 1
ATOM 3647 C CA . VAL B 1 139 ? -6.684 3.607 18.594 1 93.94 139 VAL B CA 1
ATOM 3648 C C . VAL B 1 139 ? -6.398 2.6 17.484 1 93.94 139 VAL B C 1
ATOM 3650 O O . VAL B 1 139 ? -5.461 1.802 17.578 1 93.94 139 VAL B O 1
ATOM 3653 N N . PHE B 1 140 ? -7.172 2.631 16.406 1 96.12 140 PHE B N 1
ATOM 3654 C CA . PHE B 1 140 ? -7.012 1.641 15.344 1 96.12 140 PHE B CA 1
ATOM 3655 C C . PHE B 1 140 ? -5.633 1.754 14.703 1 96.12 140 PHE B C 1
ATOM 3657 O O . PHE B 1 140 ? -4.852 0.801 14.727 1 96.12 140 PHE B O 1
ATOM 3664 N N . PRO B 1 141 ? -5.266 2.885 14.219 1 95.94 141 PRO B N 1
ATOM 3665 C CA . PRO B 1 141 ? -3.979 2.945 13.523 1 95.94 141 PRO B CA 1
ATOM 3666 C C . PRO B 1 141 ? -2.787 2.852 14.469 1 95.94 141 PRO B C 1
ATOM 3668 O O . PRO B 1 141 ? -1.773 2.234 14.141 1 95.94 141 PRO B O 1
ATOM 3671 N N . THR B 1 142 ? -2.891 3.391 15.664 1 94.94 142 THR B N 1
ATOM 3672 C CA . THR B 1 142 ? -1.733 3.521 16.547 1 94.94 142 THR B CA 1
ATOM 3673 C C . THR B 1 142 ? -1.563 2.275 17.406 1 94.94 142 THR B C 1
ATOM 3675 O O . THR B 1 142 ? -0.478 1.693 17.453 1 94.94 142 THR B O 1
ATOM 3678 N N . VAL B 1 143 ? -2.6 1.85 17.984 1 95.75 143 VAL B N 1
ATOM 3679 C CA . VAL B 1 143 ? -2.488 0.715 18.891 1 95.75 143 VAL B CA 1
ATOM 3680 C C . VAL B 1 143 ? -2.625 -0.59 18.109 1 95.75 143 VAL B C 1
ATOM 3682 O O . VAL B 1 143 ? -1.719 -1.427 18.125 1 95.75 143 VAL B O 1
ATOM 3685 N N . VAL B 1 144 ? -3.734 -0.746 17.391 1 97.38 144 VAL B N 1
ATOM 3686 C CA . VAL B 1 144 ? -3.98 -1.995 16.672 1 97.38 144 VAL B CA 1
ATOM 3687 C C . VAL B 1 144 ? -2.988 -2.139 15.523 1 97.38 144 VAL B C 1
ATOM 3689 O O . VAL B 1 144 ? -2.355 -3.186 15.367 1 97.38 144 VAL B O 1
ATOM 3692 N N . GLY B 1 145 ? -2.906 -1.069 14.695 1 97.81 145 GLY B N 1
ATOM 3693 C CA . GLY B 1 145 ? -1.949 -1.102 13.594 1 97.81 145 GLY B CA 1
ATOM 3694 C C . GLY B 1 145 ? -0.518 -1.289 14.062 1 97.81 145 GLY B C 1
ATOM 3695 O O . GLY B 1 145 ? 0.204 -2.141 13.539 1 97.81 145 GLY B O 1
ATOM 3696 N N . GLY B 1 146 ? -0.159 -0.479 15.062 1 97.5 146 GLY B N 1
ATOM 3697 C CA . GLY B 1 146 ? 1.185 -0.586 15.609 1 97.5 146 GLY B CA 1
ATOM 3698 C C . GLY B 1 146 ? 1.479 -1.948 16.203 1 97.5 146 GLY B C 1
ATOM 3699 O O . GLY B 1 146 ? 2.539 -2.527 15.961 1 97.5 146 GLY B O 1
ATOM 3700 N N . LEU B 1 147 ? 0.576 -2.441 16.969 1 97.88 147 LEU B N 1
ATOM 3701 C CA . LEU B 1 147 ? 0.77 -3.721 17.641 1 97.88 147 LEU B CA 1
ATOM 3702 C C . LEU B 1 147 ? 0.808 -4.863 16.625 1 97.88 147 LEU B C 1
ATOM 3704 O O . LEU B 1 147 ? 1.671 -5.742 16.703 1 97.88 147 LEU B O 1
ATOM 3708 N N . ALA B 1 148 ? -0.171 -4.918 15.742 1 98.56 148 ALA B N 1
ATOM 3709 C CA . ALA B 1 148 ? -0.208 -5.977 14.734 1 98.56 148 ALA B CA 1
ATOM 3710 C C . ALA B 1 148 ? 1.055 -5.961 13.875 1 98.56 148 ALA B C 1
ATOM 3712 O O . ALA B 1 148 ? 1.63 -7.016 13.586 1 98.56 148 ALA B O 1
ATOM 3713 N N . ALA B 1 149 ? 1.447 -4.77 13.438 1 98.56 149 ALA B N 1
ATOM 3714 C CA . ALA B 1 149 ? 2.664 -4.629 12.648 1 98.56 149 ALA B CA 1
ATOM 3715 C C . ALA B 1 149 ? 3.887 -5.109 13.422 1 98.56 149 ALA B C 1
ATOM 3717 O O . ALA B 1 149 ? 4.773 -5.758 12.859 1 98.56 149 ALA B O 1
ATOM 3718 N N . THR B 1 150 ? 3.941 -4.766 14.703 1 98.31 150 THR B N 1
ATOM 3719 C CA . THR B 1 150 ? 5.051 -5.184 15.547 1 98.31 150 THR B CA 1
ATOM 3720 C C . THR B 1 150 ? 5.102 -6.703 15.664 1 98.31 150 THR B C 1
ATOM 3722 O O . THR B 1 150 ? 6.168 -7.309 15.547 1 98.31 150 THR B O 1
ATOM 3725 N N . ILE B 1 151 ? 3.986 -7.309 15.852 1 98.25 151 ILE B N 1
ATOM 3726 C CA . ILE B 1 151 ? 3.922 -8.766 15.914 1 98.25 151 ILE B CA 1
ATOM 3727 C C . ILE B 1 151 ? 4.387 -9.359 14.586 1 98.25 151 ILE B C 1
ATOM 3729 O O . ILE B 1 151 ? 5.109 -10.359 14.562 1 98.25 151 ILE B O 1
ATOM 3733 N N . GLY B 1 152 ? 3.973 -8.742 13.492 1 97.88 152 GLY B N 1
ATOM 3734 C CA . GLY B 1 152 ? 4.422 -9.18 12.18 1 97.88 152 GLY B CA 1
ATOM 3735 C C . GLY B 1 152 ? 5.93 -9.133 12.023 1 97.88 152 GLY B C 1
ATOM 3736 O O . GLY B 1 152 ? 6.531 -10.07 11.492 1 97.88 152 GLY B O 1
ATOM 3737 N N . VAL B 1 153 ? 6.516 -8.047 12.508 1 97.25 153 VAL B N 1
ATOM 3738 C CA . VAL B 1 153 ? 7.961 -7.871 12.383 1 97.25 153 VAL B CA 1
ATOM 3739 C C . VAL B 1 153 ? 8.68 -8.938 13.203 1 97.25 153 VAL B C 1
ATOM 3741 O O . VAL B 1 153 ? 9.711 -9.469 12.781 1 97.25 153 VAL B O 1
ATOM 3744 N N . PHE B 1 154 ? 8.141 -9.344 14.305 1 97.25 154 PHE B N 1
ATOM 3745 C CA . PHE B 1 154 ? 8.781 -10.305 15.188 1 97.25 154 PHE B CA 1
ATOM 3746 C C . PHE B 1 154 ? 8.555 -11.727 14.688 1 97.25 154 PHE B C 1
ATOM 3748 O O . PHE B 1 154 ? 9.375 -12.617 14.945 1 97.25 154 PHE B O 1
ATOM 3755 N N . THR B 1 155 ? 7.531 -11.992 13.961 1 97.25 155 THR B N 1
ATOM 3756 C CA . THR B 1 155 ? 7.242 -13.336 13.477 1 97.25 155 THR B CA 1
ATOM 3757 C C . THR B 1 155 ? 7.965 -13.602 12.156 1 97.25 155 THR B C 1
ATOM 3759 O O . THR B 1 155 ? 8.164 -14.75 11.773 1 97.25 155 THR B O 1
ATOM 3762 N N . LEU B 1 156 ? 8.367 -12.578 11.469 1 95.81 156 LEU B N 1
ATOM 3763 C CA . LEU B 1 156 ? 8.922 -12.656 10.125 1 95.81 156 LEU B CA 1
ATOM 3764 C C . LEU B 1 156 ? 10.117 -13.594 10.078 1 95.81 156 LEU B C 1
ATOM 3766 O O . LEU B 1 156 ? 10.203 -14.453 9.203 1 95.81 156 LEU B O 1
ATOM 3770 N N . PRO B 1 157 ? 11.117 -13.516 11.086 1 94.25 157 PRO B N 1
ATOM 3771 C CA . PRO B 1 157 ? 12.273 -14.406 11.023 1 94.25 157 PRO B CA 1
ATOM 3772 C C . PRO B 1 157 ? 11.898 -15.875 11.164 1 94.25 157 PRO B C 1
ATOM 3774 O O . PRO B 1 157 ? 12.539 -16.75 10.562 1 94.25 157 PRO B O 1
ATOM 3777 N N . TYR B 1 158 ? 10.906 -16.141 11.875 1 93.75 158 TYR B N 1
ATOM 3778 C CA . TYR B 1 158 ? 10.461 -17.516 12.062 1 93.75 158 TYR B CA 1
ATOM 3779 C C . TYR B 1 158 ? 9.781 -18.047 10.805 1 93.75 158 TYR B C 1
ATOM 3781 O O . TYR B 1 158 ? 9.938 -19.219 10.453 1 93.75 158 TYR B O 1
ATOM 3789 N N . VAL B 1 159 ? 9.031 -17.203 10.156 1 92 159 VAL B N 1
ATOM 3790 C CA . VAL B 1 159 ? 8.391 -17.594 8.914 1 92 159 VAL B CA 1
ATOM 3791 C C . VAL B 1 159 ? 9.445 -17.844 7.832 1 92 159 VAL B C 1
ATOM 3793 O O . VAL B 1 159 ? 9.312 -18.766 7.023 1 92 159 VAL B O 1
ATOM 3796 N N . ARG B 1 160 ? 10.438 -17.031 7.812 1 88.94 160 ARG B N 1
ATOM 3797 C CA . ARG B 1 160 ? 11.523 -17.172 6.848 1 88.94 160 ARG B CA 1
ATOM 3798 C C . ARG B 1 160 ? 12.266 -18.484 7.035 1 88.94 160 ARG B C 1
ATOM 3800 O O . ARG B 1 160 ? 12.797 -19.047 6.078 1 88.94 160 ARG B O 1
ATOM 3807 N N . LEU B 1 161 ? 12.234 -19.016 8.273 1 89.94 161 LEU B N 1
ATOM 3808 C CA . LEU B 1 161 ? 12.867 -20.312 8.539 1 89.94 161 LEU B CA 1
ATOM 3809 C C . LEU B 1 161 ? 12.141 -21.438 7.797 1 89.94 161 LEU B C 1
ATOM 3811 O O . LEU B 1 161 ? 12.766 -22.406 7.379 1 89.94 161 LEU B O 1
ATOM 3815 N N . ILE B 1 162 ? 10.891 -21.25 7.645 1 87.94 162 ILE B N 1
ATOM 3816 C CA . ILE B 1 162 ? 10.125 -22.234 6.91 1 87.94 162 ILE B CA 1
ATOM 3817 C C . ILE B 1 162 ? 10.578 -22.266 5.449 1 87.94 162 ILE B C 1
ATOM 3819 O O . ILE B 1 162 ? 10.805 -23.328 4.887 1 87.94 162 ILE B O 1
ATOM 3823 N N . THR B 1 163 ? 10.766 -21.141 4.891 1 85.69 163 THR B N 1
ATOM 3824 C CA . THR B 1 163 ? 11.195 -21.016 3.502 1 85.69 163 THR B CA 1
ATOM 3825 C C . THR B 1 163 ? 12.602 -21.594 3.32 1 85.69 163 THR B C 1
ATOM 3827 O O . THR B 1 163 ? 12.867 -22.297 2.348 1 85.69 163 THR B O 1
ATOM 3830 N N . THR B 1 164 ? 13.414 -21.25 4.262 1 86.62 164 THR B N 1
ATOM 3831 C CA . THR B 1 164 ? 14.781 -21.75 4.203 1 86.62 164 THR B CA 1
ATOM 3832 C C . THR B 1 164 ? 14.812 -23.266 4.359 1 86.62 164 THR B C 1
ATOM 3834 O O . THR B 1 164 ? 15.617 -23.953 3.721 1 86.62 164 THR B O 1
ATOM 3837 N N . GLY B 1 165 ? 14.023 -23.75 5.223 1 90.12 165 GLY B N 1
ATOM 3838 C CA . GLY B 1 165 ? 13.93 -25.188 5.391 1 90.12 165 GLY B CA 1
ATOM 3839 C C . GLY B 1 165 ? 13.523 -25.906 4.117 1 90.12 165 GLY B C 1
ATOM 3840 O O . GLY B 1 165 ? 14.117 -26.938 3.762 1 90.12 165 GLY B O 1
ATOM 3841 N N . ILE B 1 166 ? 12.555 -25.406 3.43 1 90.44 166 ILE B N 1
ATOM 3842 C CA . ILE B 1 166 ? 12.109 -25.984 2.168 1 90.44 166 ILE B CA 1
ATOM 3843 C C . ILE B 1 166 ? 13.227 -25.906 1.133 1 90.44 166 ILE B C 1
ATOM 3845 O O . ILE B 1 166 ? 13.469 -26.859 0.396 1 90.44 166 ILE B O 1
ATOM 3849 N N . GLY B 1 167 ? 13.82 -24.734 1.13 1 88.5 167 GLY B N 1
ATOM 3850 C CA . GLY B 1 167 ? 14.953 -24.578 0.234 1 88.5 167 GLY B CA 1
ATOM 3851 C C . GLY B 1 167 ? 16.047 -25.609 0.463 1 88.5 167 GLY B C 1
ATOM 3852 O O . GLY B 1 167 ? 16.562 -26.188 -0.49 1 88.5 167 GLY B O 1
ATOM 3853 N N . ASN B 1 168 ? 16.344 -25.844 1.687 1 90.69 168 ASN B N 1
ATOM 3854 C CA . ASN B 1 168 ? 17.359 -26.828 2.031 1 90.69 168 ASN B CA 1
ATOM 3855 C C . ASN B 1 168 ? 16.938 -28.234 1.621 1 90.69 168 ASN B C 1
ATOM 3857 O O . ASN B 1 168 ? 17.766 -29.047 1.19 1 90.69 168 ASN B O 1
ATOM 3861 N N . MET B 1 169 ? 15.734 -28.516 1.802 1 92.25 169 MET B N 1
ATOM 3862 C CA . MET B 1 169 ? 15.211 -29.797 1.359 1 92.25 169 MET B CA 1
ATOM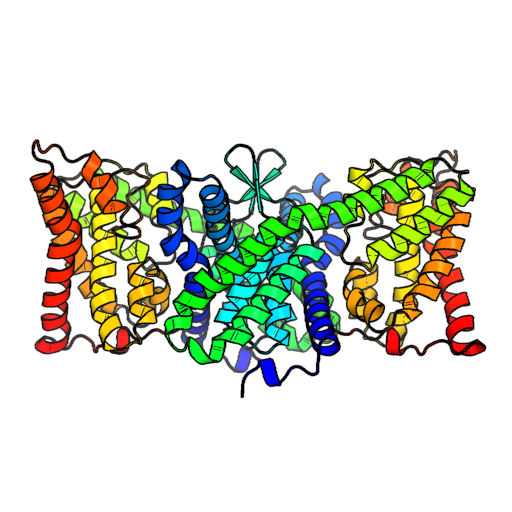 3863 C C . MET B 1 169 ? 15.375 -29.969 -0.147 1 92.25 169 MET B C 1
ATOM 3865 O O . MET B 1 169 ? 15.828 -31.016 -0.613 1 92.25 169 MET B O 1
ATOM 3869 N N . VAL B 1 170 ? 15.039 -29 -0.865 1 93.19 170 VAL B N 1
ATOM 3870 C CA . VAL B 1 170 ? 15.18 -29.031 -2.316 1 93.19 170 VAL B CA 1
ATOM 3871 C C . VAL B 1 170 ? 16.656 -29.203 -2.693 1 93.19 170 VAL B C 1
ATOM 3873 O O . VAL B 1 170 ? 16.984 -29.953 -3.611 1 93.19 170 VAL B O 1
ATOM 3876 N N . ASN B 1 171 ? 17.484 -28.484 -1.95 1 90.62 171 ASN B N 1
ATOM 3877 C CA . ASN B 1 171 ? 18.906 -28.562 -2.203 1 90.62 171 ASN B CA 1
ATOM 3878 C C . ASN B 1 171 ? 19.438 -29.984 -2.023 1 90.62 171 ASN B C 1
ATOM 3880 O O . ASN B 1 171 ? 20.359 -30.406 -2.715 1 90.62 171 ASN B O 1
ATOM 3884 N N . SER B 1 172 ? 18.891 -30.703 -1.158 1 92.81 172 SER B N 1
ATOM 3885 C CA . SER B 1 172 ? 19.297 -32.094 -0.925 1 92.81 172 SER B CA 1
ATOM 3886 C C . SER B 1 172 ? 18.938 -32.969 -2.105 1 92.81 172 SER B C 1
ATOM 3888 O O . SER B 1 172 ? 19.578 -34 -2.334 1 92.81 172 SER B O 1
ATOM 3890 N N . PHE B 1 173 ? 17.922 -32.688 -2.832 1 94.56 173 PHE B N 1
ATOM 3891 C CA . PHE B 1 173 ? 17.516 -33.469 -3.99 1 94.56 173 PHE B CA 1
ATOM 3892 C C . PHE B 1 173 ? 18.547 -33.344 -5.113 1 94.56 173 PHE B C 1
ATOM 3894 O O . PHE B 1 173 ? 18.609 -34.219 -5.996 1 94.56 173 PHE B O 1
ATOM 3901 N N . THR B 1 174 ? 19.281 -32.25 -5.105 1 91.88 174 THR B N 1
ATOM 3902 C CA . THR B 1 174 ? 20.234 -32 -6.18 1 91.88 174 THR B CA 1
ATOM 3903 C C . THR B 1 174 ? 21.359 -33.031 -6.156 1 91.88 174 THR B C 1
ATOM 3905 O O . THR B 1 174 ? 22.094 -33.188 -7.133 1 91.88 174 THR B O 1
ATOM 3908 N N . GLU B 1 175 ? 21.438 -33.75 -5.07 1 92.06 175 GLU B N 1
ATOM 3909 C CA . GLU B 1 175 ? 22.469 -34.781 -4.922 1 92.06 175 GLU B CA 1
ATOM 3910 C C . GLU B 1 175 ? 22.031 -36.094 -5.527 1 92.06 175 GLU B C 1
ATOM 3912 O O . GLU B 1 175 ? 22.859 -37 -5.727 1 92.06 175 GLU B O 1
ATOM 3917 N N . LEU B 1 176 ? 20.891 -36.219 -5.957 1 93.56 176 LEU B N 1
ATOM 3918 C CA . LEU B 1 176 ? 20.344 -37.469 -6.5 1 93.56 176 LEU B CA 1
ATOM 3919 C C . LEU B 1 176 ? 20.641 -37.594 -7.992 1 93.56 176 LEU B C 1
ATOM 3921 O O . LEU B 1 176 ? 21.172 -36.656 -8.602 1 93.56 176 LEU B O 1
ATOM 3925 N N . GLN B 1 177 ? 20.25 -38.812 -8.469 1 93.69 177 GLN B N 1
ATOM 3926 C CA . GLN B 1 177 ? 20.344 -39 -9.914 1 93.69 177 GLN B CA 1
ATOM 3927 C C . GLN B 1 177 ? 19.422 -38.031 -10.648 1 93.69 177 GLN B C 1
ATOM 3929 O O . GLN B 1 177 ? 18.328 -37.719 -10.18 1 93.69 177 GLN B O 1
ATOM 3934 N N . PRO B 1 178 ? 19.859 -37.562 -11.82 1 93 178 PRO B N 1
ATOM 3935 C CA . PRO B 1 178 ? 19.203 -36.469 -12.523 1 93 178 PRO B CA 1
ATOM 3936 C C . PRO B 1 178 ? 17.703 -36.688 -12.719 1 93 178 PRO B C 1
ATOM 3938 O O . PRO B 1 178 ? 16.906 -35.781 -12.516 1 93 178 PRO B O 1
ATOM 3941 N N . VAL B 1 179 ? 17.328 -37.812 -13.125 1 95.56 179 VAL B N 1
ATOM 3942 C CA . VAL B 1 179 ? 15.914 -38.062 -13.43 1 95.56 179 VAL B CA 1
ATOM 3943 C C . VAL B 1 179 ? 15.102 -38.031 -12.141 1 95.56 179 VAL B C 1
ATOM 3945 O O . VAL B 1 179 ? 14.023 -37.438 -12.094 1 95.56 179 VAL B O 1
ATOM 3948 N N . PHE B 1 180 ? 15.562 -38.656 -11.062 1 96.44 180 PHE B N 1
ATOM 3949 C CA . PHE B 1 180 ? 14.883 -38.625 -9.773 1 96.44 180 PHE B CA 1
ATOM 3950 C C . PHE B 1 180 ? 14.891 -37.219 -9.18 1 96.44 180 PHE B C 1
ATOM 3952 O O . PHE B 1 180 ? 13.898 -36.781 -8.586 1 96.44 180 PHE B O 1
ATOM 3959 N N . MET B 1 181 ? 16.031 -36.625 -9.336 1 96.81 181 MET B N 1
ATOM 3960 C CA . MET B 1 181 ? 16.156 -35.25 -8.891 1 96.81 181 MET B CA 1
ATOM 3961 C C . MET B 1 181 ? 15.117 -34.344 -9.555 1 96.81 181 MET B C 1
ATOM 3963 O O . MET B 1 181 ? 14.414 -33.594 -8.883 1 96.81 181 MET B O 1
ATOM 3967 N N . SER B 1 182 ? 15 -34.5 -10.844 1 97.88 182 SER B N 1
ATOM 3968 C CA . SER B 1 182 ? 14.086 -33.688 -11.625 1 97.88 182 SER B CA 1
ATOM 3969 C C . SER B 1 182 ? 12.633 -33.938 -11.234 1 97.88 182 SER B C 1
ATOM 3971 O O . SER B 1 182 ? 11.828 -33 -11.156 1 97.88 182 SER B O 1
ATOM 3973 N N . MET B 1 183 ? 12.344 -35.156 -11.008 1 98.25 183 MET B N 1
ATOM 3974 C CA . MET B 1 183 ? 10.992 -35.531 -10.602 1 98.25 183 MET B CA 1
ATOM 3975 C C . MET B 1 183 ? 10.625 -34.875 -9.273 1 98.25 183 MET B C 1
ATOM 3977 O O . MET B 1 183 ? 9.586 -34.219 -9.172 1 98.25 183 MET B O 1
ATOM 3981 N N . LEU B 1 184 ? 11.477 -35 -8.312 1 98.12 184 LEU B N 1
ATOM 3982 C CA . LEU B 1 184 ? 11.188 -34.5 -6.961 1 98.12 184 LEU B CA 1
ATOM 3983 C C . LEU B 1 184 ? 11.172 -33 -6.914 1 98.12 184 LEU B C 1
ATOM 3985 O O . LEU B 1 184 ? 10.289 -32.375 -6.293 1 98.12 184 LEU B O 1
ATOM 3989 N N . ILE B 1 185 ? 12.125 -32.375 -7.566 1 97.94 185 ILE B N 1
ATOM 3990 C CA . ILE B 1 185 ? 12.188 -30.906 -7.574 1 97.94 185 ILE B CA 1
ATOM 3991 C C . ILE B 1 185 ? 10.961 -30.344 -8.273 1 97.94 185 ILE B C 1
ATOM 3993 O O . ILE B 1 185 ? 10.367 -29.359 -7.809 1 97.94 185 ILE B O 1
ATOM 3997 N N . SER B 1 186 ? 10.578 -30.969 -9.359 1 98.5 186 SER B N 1
ATOM 3998 C CA . SER B 1 186 ? 9.383 -30.531 -10.062 1 98.5 186 SER B CA 1
ATOM 3999 C C . SER B 1 186 ? 8.148 -30.641 -9.172 1 98.5 186 SER B C 1
ATOM 4001 O O . SER B 1 186 ? 7.297 -29.75 -9.172 1 98.5 186 SER B O 1
ATOM 4003 N N . MET B 1 187 ? 8.039 -31.672 -8.438 1 98.31 187 MET B N 1
ATOM 4004 C CA . MET B 1 187 ? 6.898 -31.859 -7.547 1 98.31 187 MET B CA 1
ATOM 4005 C C . MET B 1 187 ? 6.871 -30.781 -6.461 1 98.31 187 MET B C 1
ATOM 4007 O O . MET B 1 187 ? 5.82 -30.203 -6.184 1 98.31 187 MET B O 1
ATOM 4011 N N . VAL B 1 188 ? 7.98 -30.531 -5.91 1 97.81 188 VAL B N 1
ATOM 4012 C CA . VAL B 1 188 ? 8.047 -29.562 -4.824 1 97.81 188 VAL B CA 1
ATOM 4013 C C . VAL B 1 188 ? 7.715 -28.156 -5.352 1 97.81 188 VAL B C 1
ATOM 4015 O O . VAL B 1 188 ? 6.93 -27.438 -4.746 1 97.81 188 VAL B O 1
ATOM 4018 N N . PHE B 1 189 ? 8.242 -27.766 -6.5 1 97.88 189 PHE B N 1
ATOM 4019 C CA . PHE B 1 189 ? 8.023 -26.438 -7.047 1 97.88 189 PHE B CA 1
ATOM 4020 C C . PHE B 1 189 ? 6.605 -26.297 -7.578 1 97.88 189 PHE B C 1
ATOM 4022 O O . PHE B 1 189 ? 6.066 -25.188 -7.645 1 97.88 189 PHE B O 1
ATOM 4029 N N . SER B 1 190 ? 6.012 -27.453 -7.957 1 98.12 190 SER B N 1
ATOM 4030 C CA . SER B 1 190 ? 4.605 -27.406 -8.336 1 98.12 190 SER B CA 1
ATOM 4031 C C . SER B 1 190 ? 3.725 -27.031 -7.152 1 98.12 190 SER B C 1
ATOM 4033 O O . SER B 1 190 ? 2.701 -26.359 -7.32 1 98.12 190 SER B O 1
ATOM 4035 N N . PHE B 1 191 ? 4.148 -27.438 -5.996 1 96.94 191 PHE B N 1
ATOM 4036 C CA . PHE B 1 191 ? 3.439 -27.094 -4.77 1 96.94 191 PHE B CA 1
ATOM 4037 C C . PHE B 1 191 ? 3.732 -25.656 -4.363 1 96.94 191 PHE B C 1
ATOM 4039 O O . PHE B 1 191 ? 2.82 -24.906 -3.994 1 96.94 191 PHE B O 1
ATOM 4046 N N . ILE B 1 192 ? 4.938 -25.25 -4.418 1 95.25 192 ILE B N 1
ATOM 4047 C CA . ILE B 1 192 ? 5.371 -23.938 -3.945 1 95.25 192 ILE B CA 1
ATOM 4048 C C . ILE B 1 192 ? 4.676 -22.844 -4.754 1 95.25 192 ILE B C 1
ATOM 4050 O O . ILE B 1 192 ? 4.219 -21.844 -4.191 1 95.25 192 ILE B O 1
ATOM 4054 N N . ILE B 1 193 ? 4.465 -23.016 -6.016 1 95.62 193 ILE B N 1
ATOM 4055 C CA . ILE B 1 193 ? 3.965 -21.969 -6.895 1 95.62 193 ILE B CA 1
ATOM 4056 C C . ILE B 1 193 ? 2.516 -21.641 -6.539 1 95.62 193 ILE B C 1
ATOM 4058 O O . ILE B 1 193 ? 2.062 -20.5 -6.715 1 95.62 193 ILE B O 1
ATOM 4062 N N . ILE B 1 194 ? 1.759 -22.578 -6.066 1 95.25 194 ILE B N 1
ATOM 4063 C CA . ILE B 1 194 ? 0.361 -22.344 -5.727 1 95.25 194 ILE B CA 1
ATOM 4064 C C . ILE B 1 194 ? 0.233 -22.078 -4.227 1 95.25 194 ILE B C 1
ATOM 4066 O O . ILE B 1 194 ? -0.867 -21.828 -3.725 1 95.25 194 ILE B O 1
ATOM 4070 N N . SER B 1 195 ? 1.323 -22.125 -3.445 1 92.75 195 SER B N 1
ATOM 4071 C CA . SER B 1 195 ? 1.379 -21.828 -2.018 1 92.75 195 SER B CA 1
ATOM 4072 C C . SER B 1 195 ? 1.793 -20.375 -1.769 1 92.75 195 SER B C 1
ATOM 4074 O O . SER B 1 195 ? 2.086 -19.641 -2.711 1 92.75 195 SER B O 1
ATOM 4076 N N . PRO B 1 196 ? 1.779 -19.938 -0.562 1 91.56 196 PRO B N 1
ATOM 4077 C CA . PRO B 1 196 ? 2.182 -18.562 -0.26 1 91.56 196 PRO B CA 1
ATOM 4078 C C . PRO B 1 196 ? 3.697 -18.375 -0.268 1 91.56 196 PRO B C 1
ATOM 4080 O O . PRO B 1 196 ? 4.191 -17.281 0.041 1 91.56 196 PRO B O 1
ATOM 4083 N N . LEU B 1 197 ? 4.418 -19.328 -0.67 1 91.19 197 LEU B N 1
ATOM 4084 C CA . LEU B 1 197 ? 5.875 -19.266 -0.75 1 91.19 197 LEU B CA 1
ATOM 4085 C C . LEU B 1 197 ? 6.324 -18.734 -2.107 1 91.19 197 LEU B C 1
ATOM 4087 O O . LEU B 1 197 ? 5.617 -18.891 -3.104 1 91.19 197 LEU B O 1
ATOM 4091 N N . SER B 1 198 ? 7.438 -18.094 -2.105 1 88.19 198 SER B N 1
ATOM 4092 C CA . SER B 1 198 ? 7.984 -17.578 -3.355 1 88.19 198 SER B CA 1
ATOM 4093 C C . SER B 1 198 ? 8.922 -18.578 -4.012 1 88.19 198 SER B C 1
ATOM 4095 O O . SER B 1 198 ? 9.984 -18.891 -3.463 1 88.19 198 SER B O 1
ATOM 4097 N N . THR B 1 199 ? 8.547 -18.922 -5.16 1 92.31 199 THR B N 1
ATOM 4098 C CA . THR B 1 199 ? 9.383 -19.844 -5.918 1 92.31 199 THR B CA 1
ATOM 4099 C C . THR B 1 199 ? 10.703 -19.188 -6.305 1 92.31 199 THR B C 1
ATOM 4101 O O . THR B 1 199 ? 11.766 -19.812 -6.199 1 92.31 199 THR B O 1
ATOM 4104 N N . VAL B 1 200 ? 10.648 -17.938 -6.664 1 86.88 200 VAL B N 1
ATOM 4105 C CA . VAL B 1 200 ? 11.836 -17.203 -7.09 1 86.88 200 VAL B CA 1
ATOM 4106 C C . VAL B 1 200 ? 12.781 -17.016 -5.906 1 86.88 200 VAL B C 1
ATOM 4108 O O . VAL B 1 200 ? 13.984 -17.234 -6.02 1 86.88 200 VAL B O 1
ATOM 4111 N N . ALA B 1 201 ? 12.242 -16.656 -4.809 1 85.19 201 ALA B N 1
ATOM 4112 C CA . ALA B 1 201 ? 13.055 -16.422 -3.619 1 85.19 201 ALA B CA 1
ATOM 4113 C C . ALA B 1 201 ? 13.781 -17.688 -3.188 1 85.19 201 ALA B C 1
ATOM 4115 O O . ALA B 1 201 ? 14.961 -17.656 -2.848 1 85.19 201 ALA B O 1
ATOM 4116 N N . ILE B 1 202 ? 13.109 -18.766 -3.24 1 90.44 202 ILE B N 1
ATOM 4117 C CA . ILE B 1 202 ? 13.688 -20.031 -2.816 1 90.44 202 ILE B CA 1
ATOM 4118 C C . ILE B 1 202 ? 14.766 -20.469 -3.807 1 90.44 202 ILE B C 1
ATOM 4120 O O . ILE B 1 202 ? 15.867 -20.859 -3.404 1 90.44 202 ILE B O 1
ATOM 4124 N N . ALA B 1 203 ? 14.484 -20.344 -5.051 1 92.19 203 ALA B N 1
ATOM 4125 C CA . ALA B 1 203 ? 15.445 -20.734 -6.082 1 92.19 203 ALA B CA 1
ATOM 4126 C C . ALA B 1 203 ? 16.734 -19.922 -5.969 1 92.19 203 ALA B C 1
ATOM 4128 O O . ALA B 1 203 ? 17.828 -20.469 -6.07 1 92.19 203 ALA B O 1
ATOM 4129 N N . ILE B 1 204 ? 16.625 -18.688 -5.734 1 86.19 204 ILE B N 1
ATOM 4130 C CA . ILE B 1 204 ? 17.781 -17.812 -5.617 1 86.19 204 ILE B CA 1
ATOM 4131 C C . ILE B 1 204 ? 18.516 -18.094 -4.312 1 86.19 204 ILE B C 1
ATOM 4133 O O . ILE B 1 204 ? 19.75 -18.156 -4.289 1 86.19 204 ILE B O 1
ATOM 4137 N N . ALA B 1 205 ? 17.844 -18.281 -3.285 1 85.12 205 ALA B N 1
ATOM 4138 C CA . ALA B 1 205 ? 18.438 -18.5 -1.966 1 85.12 205 ALA B CA 1
ATOM 4139 C C . ALA B 1 205 ? 19.312 -19.734 -1.956 1 85.12 205 ALA B C 1
ATOM 4141 O O . ALA B 1 205 ? 20.375 -19.75 -1.32 1 85.12 205 ALA B O 1
ATOM 4142 N N . ILE B 1 206 ? 18.922 -20.703 -2.656 1 89.06 206 ILE B N 1
ATOM 4143 C CA . ILE B 1 206 ? 19.672 -21.953 -2.607 1 89.06 206 ILE B CA 1
ATOM 4144 C C . ILE B 1 206 ? 20.562 -22.078 -3.838 1 89.06 206 ILE B C 1
ATOM 4146 O O . ILE B 1 206 ? 21.297 -23.047 -3.99 1 89.06 206 ILE B O 1
ATOM 4150 N N . GLY B 1 207 ? 20.484 -21.109 -4.68 1 88.75 207 GLY B N 1
ATOM 4151 C CA . GLY B 1 207 ? 21.344 -21.078 -5.852 1 88.75 207 GLY B CA 1
ATOM 4152 C C . GLY B 1 207 ? 21.094 -22.203 -6.82 1 88.75 207 GLY B C 1
ATOM 4153 O O . GLY B 1 207 ? 22.016 -22.859 -7.293 1 88.75 207 GLY B O 1
ATOM 4154 N N . LEU B 1 208 ? 19.844 -22.484 -7.074 1 91.38 208 LEU B N 1
ATOM 4155 C CA . LEU B 1 208 ? 19.5 -23.578 -7.984 1 91.38 208 LEU B CA 1
ATOM 4156 C C . LEU B 1 208 ? 20.047 -23.312 -9.383 1 91.38 208 LEU B C 1
ATOM 4158 O O . LEU B 1 208 ? 19.969 -22.188 -9.883 1 91.38 208 LEU B O 1
ATOM 4162 N N . SER B 1 209 ? 20.703 -24.344 -9.93 1 92 209 SER B N 1
ATOM 4163 C CA . SER B 1 209 ? 21.266 -24.172 -11.266 1 92 209 SER B CA 1
ATOM 4164 C C . SER B 1 209 ? 21.203 -25.469 -12.062 1 92 209 SER B C 1
ATOM 4166 O O . SER B 1 209 ? 20.875 -26.531 -11.516 1 92 209 SER B O 1
ATOM 4168 N N . GLY B 1 210 ? 21.422 -25.266 -13.398 1 93.19 210 GLY B N 1
ATOM 4169 C CA . GLY B 1 210 ? 21.484 -26.438 -14.258 1 93.19 210 GLY B CA 1
ATOM 4170 C C . GLY B 1 210 ? 20.156 -27.156 -14.391 1 93.19 210 GLY B C 1
ATOM 4171 O O . GLY B 1 210 ? 19.109 -26.531 -14.547 1 93.19 210 GLY B O 1
ATOM 4172 N N . ILE B 1 211 ? 20.219 -28.422 -14.32 1 95 211 ILE B N 1
ATOM 4173 C CA . ILE B 1 211 ? 19.047 -29.266 -14.523 1 95 211 ILE B CA 1
ATOM 4174 C C . ILE B 1 211 ? 18.078 -29.094 -13.367 1 95 211 ILE B C 1
ATOM 4176 O O . ILE B 1 211 ? 16.859 -29.125 -13.562 1 95 211 ILE B O 1
ATOM 4180 N N . ALA B 1 212 ? 18.625 -28.828 -12.203 1 96 212 ALA B N 1
ATOM 4181 C CA . ALA B 1 212 ? 17.766 -28.594 -11.039 1 96 212 ALA B CA 1
ATOM 4182 C C . ALA B 1 212 ? 16.875 -27.375 -11.258 1 96 212 ALA B C 1
ATOM 4184 O O . ALA B 1 212 ? 15.688 -27.406 -10.961 1 96 212 ALA B O 1
ATOM 4185 N N . ALA B 1 213 ? 17.453 -26.312 -11.789 1 95.75 213 ALA B N 1
ATOM 4186 C CA . ALA B 1 213 ? 16.703 -25.094 -12.07 1 95.75 213 ALA B CA 1
ATOM 4187 C C . ALA B 1 213 ? 15.648 -25.328 -13.156 1 95.75 213 ALA B C 1
ATOM 4189 O O . ALA B 1 213 ? 14.531 -24.828 -13.062 1 95.75 213 ALA B O 1
ATOM 4190 N N . GLY B 1 214 ? 16.062 -26.031 -14.133 1 96.25 214 GLY B N 1
ATOM 4191 C CA . GLY B 1 214 ? 15.117 -26.391 -15.18 1 96.25 214 GLY B CA 1
ATOM 4192 C C . GLY B 1 214 ? 13.953 -27.203 -14.672 1 96.25 214 GLY B C 1
ATOM 4193 O O . GLY B 1 214 ? 12.812 -27 -15.086 1 96.25 214 GLY B O 1
ATOM 4194 N N . SER B 1 215 ? 14.227 -28.125 -13.789 1 97.31 215 SER B N 1
ATOM 4195 C CA . SER B 1 215 ? 13.211 -29 -13.219 1 97.31 215 SER B CA 1
ATOM 4196 C C . SER B 1 215 ? 12.211 -28.203 -12.375 1 97.31 215 SER B C 1
ATOM 4198 O O . SER B 1 215 ? 11.016 -28.516 -12.367 1 97.31 215 SER B O 1
ATOM 4200 N N . ALA B 1 216 ? 12.742 -27.25 -11.656 1 97.75 216 ALA B N 1
ATOM 4201 C CA . ALA B 1 216 ? 11.867 -26.375 -10.883 1 97.75 216 ALA B CA 1
ATOM 4202 C C . ALA B 1 216 ? 10.875 -25.656 -11.781 1 97.75 216 ALA B C 1
ATOM 4204 O O . ALA B 1 216 ? 9.68 -25.609 -11.5 1 97.75 216 ALA B O 1
ATOM 4205 N N . SER B 1 217 ? 11.336 -25.172 -12.836 1 97.38 217 SER B N 1
ATOM 4206 C CA . SER B 1 217 ? 10.508 -24.469 -13.805 1 97.38 217 SER B CA 1
ATOM 4207 C C . SER B 1 217 ? 9.461 -25.406 -14.414 1 97.38 217 SER B C 1
ATOM 4209 O O . SER B 1 217 ? 8.336 -24.984 -14.695 1 97.38 217 SER B O 1
ATOM 4211 N N . ILE B 1 218 ? 9.891 -26.594 -14.672 1 98.06 218 ILE B N 1
ATOM 4212 C CA . ILE B 1 218 ? 9 -27.578 -15.258 1 98.06 218 ILE B CA 1
ATOM 4213 C C . ILE B 1 218 ? 7.871 -27.906 -14.273 1 98.06 218 ILE B C 1
ATOM 4215 O O . ILE B 1 218 ? 6.723 -28.109 -14.688 1 98.06 218 ILE B O 1
ATOM 4219 N N . GLY B 1 219 ? 8.172 -27.984 -13.031 1 98.44 219 GLY B N 1
ATOM 4220 C CA . GLY B 1 219 ? 7.148 -28.172 -12.016 1 98.44 219 GLY B CA 1
ATOM 4221 C C . GLY B 1 219 ? 6.09 -27.094 -12.023 1 98.44 219 GLY B C 1
ATOM 4222 O O . GLY B 1 219 ? 4.898 -27.375 -11.898 1 98.44 219 GLY B O 1
ATOM 4223 N N . ILE B 1 220 ? 6.504 -25.906 -12.141 1 97.94 220 ILE B N 1
ATOM 4224 C CA . ILE B 1 220 ? 5.602 -24.75 -12.188 1 97.94 220 ILE B CA 1
ATOM 4225 C C . ILE B 1 220 ? 4.734 -24.828 -13.445 1 97.94 220 ILE B C 1
ATOM 4227 O O . ILE B 1 220 ? 3.525 -24.594 -13.383 1 97.94 220 ILE B O 1
ATOM 4231 N N . ALA B 1 221 ? 5.352 -25.188 -14.539 1 97.94 221 ALA B N 1
ATOM 4232 C CA . ALA B 1 221 ? 4.621 -25.344 -15.789 1 97.94 221 ALA B CA 1
ATOM 4233 C C . ALA B 1 221 ? 3.547 -26.422 -15.656 1 97.94 221 ALA B C 1
ATOM 4235 O O . ALA B 1 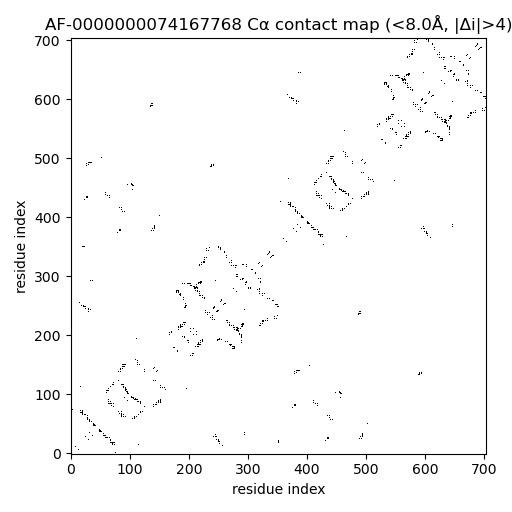221 ? 2.459 -26.297 -16.234 1 97.94 221 ALA B O 1
ATOM 4236 N N . ALA B 1 222 ? 3.889 -27.453 -14.969 1 98.38 222 ALA B N 1
ATOM 4237 C CA . ALA B 1 222 ? 2.928 -28.516 -14.742 1 98.38 222 ALA B CA 1
ATOM 4238 C C . ALA B 1 222 ? 1.705 -28.016 -13.984 1 98.38 222 ALA B C 1
ATOM 4240 O O . ALA B 1 222 ? 0.57 -28.359 -14.328 1 98.38 222 ALA B O 1
ATOM 4241 N N . THR B 1 223 ? 1.956 -27.266 -12.953 1 98.38 223 THR B N 1
ATOM 4242 C CA . THR B 1 223 ? 0.855 -26.688 -12.188 1 98.38 223 THR B CA 1
ATOM 4243 C C . THR B 1 223 ? 0.012 -25.766 -13.07 1 98.38 223 THR B C 1
ATOM 4245 O O . THR B 1 223 ? -1.219 -25.812 -13.016 1 98.38 223 THR B O 1
ATOM 4248 N N . GLU B 1 224 ? 0.638 -25 -13.836 1 97.5 224 GLU B N 1
ATOM 4249 C CA . GLU B 1 224 ? -0.071 -24.094 -14.742 1 97.5 224 GLU B CA 1
ATOM 4250 C C . GLU B 1 224 ? -0.944 -24.875 -15.719 1 97.5 224 GLU B C 1
ATOM 4252 O O . GLU B 1 224 ? -2.096 -24.516 -15.961 1 97.5 224 GLU B O 1
ATOM 4257 N N . ALA B 1 225 ? -0.416 -25.922 -16.25 1 97.88 225 ALA B N 1
ATOM 4258 C CA . ALA B 1 225 ? -1.154 -26.75 -17.203 1 97.88 225 ALA B CA 1
ATOM 4259 C C . ALA B 1 225 ? -2.42 -27.312 -16.562 1 97.88 225 ALA B C 1
ATOM 4261 O O . ALA B 1 225 ? -3.504 -27.234 -17.156 1 97.88 225 ALA B O 1
ATOM 4262 N N . VAL B 1 226 ? -2.291 -27.844 -15.367 1 97.94 226 VAL B N 1
ATOM 4263 C CA . VAL B 1 226 ? -3.422 -28.453 -14.672 1 97.94 226 VAL B CA 1
ATOM 4264 C C . VAL B 1 226 ? -4.48 -27.391 -14.383 1 97.94 226 VAL B C 1
ATOM 4266 O O . VAL B 1 226 ? -5.672 -27.609 -14.617 1 97.94 226 VAL B O 1
ATOM 4269 N N . LEU B 1 227 ? -4.031 -26.281 -13.914 1 97.38 227 LEU B N 1
ATOM 4270 C CA . LEU B 1 227 ? -4.965 -25.219 -13.539 1 97.38 227 LEU B CA 1
ATOM 4271 C C . LEU B 1 227 ? -5.625 -24.609 -14.766 1 97.38 227 LEU B C 1
ATOM 4273 O O . LEU B 1 22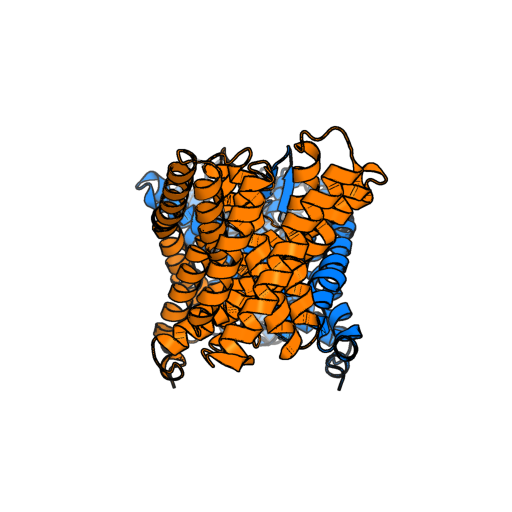7 ? -6.801 -24.25 -14.727 1 97.38 227 LEU B O 1
ATOM 4277 N N . LEU B 1 228 ? -4.895 -24.484 -15.812 1 97.12 228 LEU B N 1
ATOM 4278 C CA . LEU B 1 228 ? -5.461 -23.953 -17.047 1 97.12 228 LEU B CA 1
ATOM 4279 C C . LEU B 1 228 ? -6.566 -24.859 -17.578 1 97.12 228 LEU B C 1
ATOM 4281 O O . LEU B 1 228 ? -7.633 -24.375 -17.969 1 97.12 228 LEU B O 1
ATOM 4285 N N . ILE B 1 229 ? -6.348 -26.094 -17.594 1 96.31 229 ILE B N 1
ATOM 4286 C CA . ILE B 1 229 ? -7.34 -27.047 -18.062 1 96.31 229 ILE B CA 1
ATOM 4287 C C . ILE B 1 229 ? -8.555 -27.031 -17.141 1 96.31 229 ILE B C 1
ATOM 4289 O O . ILE B 1 229 ? -9.695 -26.984 -17.609 1 96.31 229 ILE B O 1
ATOM 4293 N N . GLY B 1 230 ? -8.32 -27.031 -15.906 1 95.44 230 GLY B N 1
ATOM 4294 C CA . GLY B 1 230 ? -9.406 -27.062 -14.938 1 95.44 230 GLY B CA 1
ATOM 4295 C C . GLY B 1 230 ? -10.227 -25.781 -14.914 1 95.44 230 GLY B C 1
ATOM 4296 O O . GLY B 1 230 ? -11.461 -25.828 -14.938 1 95.44 230 GLY B O 1
ATOM 4297 N N . THR B 1 231 ? -9.578 -24.672 -14.891 1 95.69 231 THR B N 1
ATOM 4298 C CA . THR B 1 231 ? -10.273 -23.391 -14.727 1 95.69 231 THR B CA 1
ATOM 4299 C C . THR B 1 231 ? -10.969 -22.984 -16.016 1 95.69 231 THR B C 1
ATOM 4301 O O . THR B 1 231 ? -11.977 -22.266 -15.992 1 95.69 231 THR B O 1
ATOM 4304 N N . SER B 1 232 ? -10.531 -23.438 -17.188 1 95.12 232 SER B N 1
ATOM 4305 C CA . SER B 1 232 ? -11.102 -23.062 -18.469 1 95.12 232 SER B CA 1
ATOM 4306 C C . SER B 1 232 ? -12.508 -23.625 -18.641 1 95.12 232 SER B C 1
ATOM 4308 O O . SER B 1 232 ? -13.305 -23.109 -19.438 1 95.12 232 SER B O 1
ATOM 4310 N N . LYS B 1 233 ? -12.883 -24.5 -17.828 1 93.06 233 LYS B N 1
ATOM 4311 C CA . LYS B 1 233 ? -14.156 -25.203 -17.984 1 93.06 233 LYS B CA 1
ATOM 4312 C C . LYS B 1 233 ? -15.234 -24.562 -17.109 1 93.06 233 LYS B C 1
ATOM 4314 O O . LYS B 1 233 ? -16.422 -24.703 -17.406 1 93.06 233 LYS B O 1
ATOM 4319 N N . VAL B 1 234 ? -14.805 -23.828 -16.156 1 94.88 234 VAL B N 1
ATOM 4320 C CA . VAL B 1 234 ? -15.812 -23.469 -15.164 1 94.88 234 VAL B CA 1
ATOM 4321 C C . VAL B 1 234 ? -15.758 -21.969 -14.891 1 94.88 234 VAL B C 1
ATOM 4323 O O . VAL B 1 234 ? -16.594 -21.422 -14.156 1 94.88 234 VAL B O 1
ATOM 4326 N N . ASN B 1 235 ? -14.781 -21.297 -15.453 1 95.38 235 ASN B N 1
ATOM 4327 C CA . ASN B 1 235 ? -14.641 -19.859 -15.219 1 95.38 235 ASN B CA 1
ATOM 4328 C C . ASN B 1 235 ? -14.688 -19.078 -16.516 1 95.38 235 ASN B C 1
ATOM 4330 O O . ASN B 1 235 ? -14.578 -19.641 -17.609 1 95.38 235 ASN B O 1
ATOM 4334 N N . HIS B 1 236 ? -14.93 -17.797 -16.391 1 92.75 236 HIS B N 1
ATOM 4335 C CA . HIS B 1 236 ? -14.773 -16.906 -17.547 1 92.75 236 HIS B CA 1
ATOM 4336 C C . HIS B 1 236 ? -13.312 -16.844 -17.984 1 92.75 236 HIS B C 1
ATOM 4338 O O . HIS B 1 236 ? -12.406 -17.141 -17.203 1 92.75 236 HIS B O 1
ATOM 4344 N N . VAL B 1 237 ? -13.109 -16.453 -19.125 1 92.62 237 VAL B N 1
ATOM 4345 C CA . VAL B 1 237 ? -11.828 -16.531 -19.812 1 92.62 237 VAL B CA 1
ATOM 4346 C C . VAL B 1 237 ? -10.789 -15.703 -19.062 1 92.62 237 VAL B C 1
ATOM 4348 O O . VAL B 1 237 ? -9.586 -15.984 -19.156 1 92.62 237 VAL B O 1
ATOM 4351 N N . GLY B 1 238 ? -11.18 -14.758 -18.281 1 89.56 238 GLY B N 1
ATOM 4352 C CA . GLY B 1 238 ? -10.25 -13.922 -17.531 1 89.56 238 GLY B CA 1
ATOM 4353 C C . GLY B 1 238 ? -9.414 -14.703 -16.531 1 89.56 238 GLY B C 1
ATOM 4354 O O . GLY B 1 238 ? -8.25 -14.375 -16.312 1 89.56 238 GLY B O 1
ATOM 4355 N N . ILE B 1 239 ? -10 -15.742 -16.016 1 92.5 239 ILE B N 1
ATOM 4356 C CA . ILE B 1 239 ? -9.344 -16.5 -14.953 1 92.5 239 ILE B CA 1
ATOM 4357 C C . ILE B 1 239 ? -8.242 -17.359 -15.547 1 92.5 239 ILE B C 1
ATOM 4359 O O . ILE B 1 239 ? -7.078 -17.266 -15.148 1 92.5 239 ILE B O 1
ATOM 4363 N N . PRO B 1 240 ? -8.578 -18.172 -16.562 1 94.88 240 PRO B N 1
ATOM 4364 C CA . PRO B 1 240 ? -7.496 -18.969 -17.156 1 94.88 240 PRO B CA 1
ATOM 4365 C C . PRO B 1 240 ? -6.402 -18.094 -17.781 1 94.88 240 PRO B C 1
ATOM 4367 O O . PRO B 1 240 ? -5.223 -18.453 -17.734 1 94.88 240 PRO B O 1
ATOM 4370 N N . LEU B 1 241 ? -6.699 -17.016 -18.281 1 92.31 241 LEU B N 1
ATOM 4371 C CA . LEU B 1 241 ? -5.699 -16.125 -18.859 1 92.31 241 LEU B CA 1
ATOM 4372 C C . LEU B 1 241 ? -4.777 -15.57 -17.781 1 92.31 241 LEU B C 1
ATOM 4374 O O . LEU B 1 241 ? -3.574 -15.422 -18 1 92.31 241 LEU B O 1
ATOM 4378 N N . SER B 1 242 ? -5.375 -15.211 -16.672 1 90.38 242 SER B N 1
ATOM 4379 C CA . SER B 1 242 ? -4.57 -14.727 -15.555 1 90.38 242 SER B CA 1
ATOM 4380 C C . SER B 1 242 ? -3.586 -15.789 -15.078 1 90.38 242 SER B C 1
ATOM 4382 O O . SER B 1 242 ? -2.436 -15.477 -14.766 1 90.38 242 SER B O 1
ATOM 4384 N N . ILE B 1 243 ? -4.023 -16.984 -15.086 1 93.56 243 ILE B N 1
ATOM 4385 C CA . ILE B 1 243 ? -3.178 -18.094 -14.68 1 93.56 243 ILE B CA 1
ATOM 4386 C C . ILE B 1 243 ? -2.061 -18.297 -15.703 1 93.56 243 ILE B C 1
ATOM 4388 O O . ILE B 1 243 ? -0.902 -18.5 -15.328 1 93.56 243 ILE B O 1
ATOM 4392 N N . PHE B 1 244 ? -2.396 -18.203 -16.938 1 93 244 PHE B N 1
ATOM 4393 C CA . PHE B 1 244 ? -1.427 -18.359 -18.016 1 93 244 PHE B CA 1
ATOM 4394 C C . PHE B 1 244 ? -0.295 -17.344 -17.891 1 93 244 PHE B C 1
ATOM 4396 O O . PHE B 1 244 ? 0.868 -17.672 -18.125 1 93 244 PHE B O 1
ATOM 4403 N N . PHE B 1 245 ? -0.62 -16.219 -17.359 1 88.56 245 PHE B N 1
ATOM 4404 C CA . PHE B 1 245 ? 0.377 -15.164 -17.297 1 88.56 245 PHE B CA 1
ATOM 4405 C C . PHE B 1 245 ? 0.993 -15.086 -15.906 1 88.56 245 PHE B C 1
ATOM 4407 O O . PHE B 1 245 ? 1.779 -14.18 -15.617 1 88.56 245 PHE B O 1
ATOM 4414 N N . GLY B 1 246 ? 0.635 -15.977 -15.047 1 87.25 246 GLY B N 1
ATOM 4415 C CA . GLY B 1 246 ? 1.367 -16.047 -13.789 1 87.25 246 GLY B CA 1
ATOM 4416 C C . GLY B 1 246 ? 0.477 -15.891 -12.57 1 87.25 246 GLY B C 1
ATOM 4417 O O . GLY B 1 246 ? 0.965 -15.859 -11.438 1 87.25 246 GLY B O 1
ATOM 4418 N N . GLY B 1 247 ? -0.765 -15.75 -12.727 1 89.62 247 GLY B N 1
ATOM 4419 C CA . GLY B 1 247 ? -1.688 -15.625 -11.609 1 89.62 247 GLY B CA 1
ATOM 4420 C C . GLY B 1 247 ? -2.035 -16.953 -10.969 1 89.62 247 GLY B C 1
ATOM 4421 O O . GLY B 1 247 ? -3.197 -17.203 -10.641 1 89.62 247 GLY B O 1
ATOM 4422 N N . VAL B 1 248 ? -1.027 -17.781 -10.82 1 93.69 248 VAL B N 1
ATOM 4423 C CA . VAL B 1 248 ? -1.258 -19.125 -10.328 1 93.69 248 VAL B CA 1
ATOM 4424 C C . VAL B 1 248 ? -1.678 -19.078 -8.859 1 93.69 248 VAL B C 1
ATOM 4426 O O . VAL B 1 248 ? -2.549 -19.844 -8.43 1 93.69 248 VAL B O 1
ATOM 4429 N N . LYS B 1 249 ? -1.162 -18.125 -8.094 1 92 249 LYS B N 1
ATOM 4430 C CA . LYS B 1 249 ? -1.38 -18.031 -6.656 1 92 249 LYS B CA 1
ATOM 4431 C C . LYS B 1 249 ? -2.814 -17.609 -6.344 1 92 249 LYS B C 1
ATOM 4433 O O . LYS B 1 249 ? -3.281 -17.766 -5.215 1 92 249 LYS B O 1
ATOM 4438 N N . MET B 1 250 ? -3.473 -17.062 -7.363 1 91.88 250 MET B N 1
ATOM 4439 C CA . MET B 1 250 ? -4.859 -16.672 -7.121 1 91.88 250 MET B CA 1
ATOM 4440 C C . MET B 1 250 ? -5.73 -17.891 -6.836 1 91.88 250 MET B C 1
ATOM 4442 O O . MET B 1 250 ? -6.828 -17.766 -6.297 1 91.88 250 MET B O 1
ATOM 4446 N N . MET B 1 251 ? -5.184 -19.125 -7.156 1 94.44 251 MET B N 1
ATOM 4447 C CA . MET B 1 251 ? -5.93 -20.359 -6.938 1 94.44 251 MET B CA 1
ATOM 4448 C C . MET B 1 251 ? -5.562 -20.984 -5.598 1 94.44 251 MET B C 1
ATOM 4450 O O . MET B 1 251 ? -6.016 -22.094 -5.277 1 94.44 251 MET B O 1
ATOM 4454 N N . MET B 1 252 ? -4.828 -20.266 -4.793 1 93.81 252 MET B N 1
ATOM 4455 C CA . MET B 1 252 ? -4.418 -20.766 -3.482 1 93.81 252 MET B CA 1
ATOM 4456 C C . MET B 1 252 ? -5.633 -21.094 -2.623 1 93.81 252 MET B C 1
ATOM 4458 O O . MET B 1 252 ? -5.66 -22.141 -1.961 1 93.81 252 MET B O 1
ATOM 4462 N N . PRO B 1 253 ? -6.711 -20.312 -2.648 1 93.38 253 PRO B N 1
ATOM 4463 C CA . PRO B 1 253 ? -7.891 -20.672 -1.863 1 93.38 253 PRO B CA 1
ATOM 4464 C C . PRO B 1 253 ? -8.484 -22.016 -2.281 1 93.38 253 PRO B C 1
ATOM 4466 O O . PRO B 1 253 ? -8.922 -22.797 -1.431 1 93.38 253 PRO B O 1
ATOM 4469 N N . ASN B 1 254 ? -8.438 -22.312 -3.547 1 95.19 254 ASN B N 1
ATOM 4470 C CA . ASN B 1 254 ? -8.945 -23.594 -4.055 1 95.19 254 ASN B CA 1
ATOM 4471 C C . ASN B 1 254 ? -8.125 -24.766 -3.539 1 95.19 254 ASN B C 1
ATOM 4473 O O . ASN B 1 254 ? -8.688 -25.797 -3.162 1 95.19 254 ASN B O 1
ATOM 4477 N N . MET B 1 255 ? -6.863 -24.547 -3.527 1 94.44 255 MET B N 1
ATOM 4478 C CA . MET B 1 255 ? -5.965 -25.609 -3.068 1 94.44 255 MET B CA 1
ATOM 4479 C C . MET B 1 255 ? -6.191 -25.922 -1.592 1 94.44 255 MET B C 1
ATOM 4481 O O . MET B 1 255 ? -6.164 -27.078 -1.18 1 94.44 255 MET B O 1
ATOM 4485 N N . VAL B 1 256 ? -6.426 -24.906 -0.829 1 91.88 256 VAL B N 1
ATOM 4486 C CA . VAL B 1 256 ? -6.629 -25.078 0.605 1 91.88 256 VAL B CA 1
ATOM 4487 C C . VAL B 1 256 ? -8.016 -25.656 0.862 1 91.88 256 VAL B C 1
ATOM 4489 O O . VAL B 1 256 ? -8.18 -26.547 1.704 1 91.88 256 VAL B O 1
ATOM 4492 N N . LYS B 1 257 ? -9.016 -25.203 0.121 1 92.19 257 LYS B N 1
ATOM 4493 C CA . LYS B 1 257 ? -10.383 -25.688 0.298 1 92.19 257 LYS B CA 1
ATOM 4494 C C . LYS B 1 257 ? -10.539 -27.109 -0.229 1 92.19 257 LYS B C 1
ATOM 4496 O O . LYS B 1 257 ? -11.266 -27.922 0.353 1 92.19 257 LYS B O 1
ATOM 4501 N N . TYR B 1 258 ? -9.891 -27.312 -1.319 1 94.62 258 TYR B N 1
ATOM 4502 C CA . TYR B 1 258 ? -9.945 -28.609 -1.965 1 94.62 258 TYR B CA 1
ATOM 4503 C C . TYR B 1 258 ? -8.547 -29.156 -2.207 1 94.62 258 TYR B C 1
ATOM 4505 O O . TYR B 1 258 ? -8.07 -29.203 -3.346 1 94.62 258 TYR B O 1
ATOM 4513 N N . PRO B 1 259 ? -7.953 -29.766 -1.188 1 95.31 259 PRO B N 1
ATOM 4514 C CA . PRO B 1 259 ? -6.582 -30.266 -1.323 1 95.31 259 PRO B CA 1
ATOM 4515 C C . PRO B 1 259 ? -6.441 -31.328 -2.408 1 95.31 259 PRO B C 1
ATOM 4517 O O . PRO B 1 259 ? -5.336 -31.562 -2.904 1 95.31 259 PRO B O 1
ATOM 4520 N N . VAL B 1 260 ? -7.504 -31.875 -2.852 1 96.25 260 VAL B N 1
ATOM 4521 C CA . VAL B 1 260 ? -7.504 -32.906 -3.867 1 96.25 260 VAL B CA 1
ATOM 4522 C C . VAL B 1 260 ? -6.957 -32.375 -5.18 1 96.25 260 VAL B C 1
ATOM 4524 O O . VAL B 1 260 ? -6.457 -33.125 -6.02 1 96.25 260 VAL B O 1
ATOM 4527 N N . ILE B 1 261 ? -6.926 -31.062 -5.328 1 95.69 261 ILE B N 1
ATOM 4528 C CA . ILE B 1 261 ? -6.41 -30.422 -6.527 1 95.69 261 ILE B CA 1
ATOM 4529 C C . ILE B 1 261 ? -4.926 -30.734 -6.691 1 95.69 261 ILE B C 1
ATOM 4531 O O . ILE B 1 261 ? -4.406 -30.75 -7.809 1 95.69 261 ILE B O 1
ATOM 4535 N N . MET B 1 262 ? -4.32 -31.109 -5.582 1 97.38 262 MET B N 1
ATOM 4536 C CA . MET B 1 262 ? -2.879 -31.344 -5.59 1 97.38 262 MET B CA 1
ATOM 4537 C C . MET B 1 262 ? -2.549 -32.688 -6.219 1 97.38 262 MET B C 1
ATOM 4539 O O . MET B 1 262 ? -1.425 -32.906 -6.672 1 97.38 262 MET B O 1
ATOM 4543 N N . ILE B 1 263 ? -3.467 -33.5 -6.309 1 97.44 263 ILE B N 1
ATOM 4544 C CA . ILE B 1 263 ? -3.205 -34.844 -6.828 1 97.44 263 ILE B CA 1
ATOM 4545 C C . ILE B 1 263 ? -2.846 -34.781 -8.312 1 97.44 263 ILE B C 1
ATOM 4547 O O . ILE B 1 263 ? -1.769 -35.219 -8.719 1 97.44 263 ILE B O 1
ATOM 4551 N N . PRO B 1 264 ? -3.754 -34.188 -9.117 1 97.56 264 PRO B N 1
ATOM 4552 C CA . PRO B 1 264 ? -3.354 -34.062 -10.523 1 97.56 264 PRO B CA 1
ATOM 4553 C C . PRO B 1 264 ? -2.111 -33.188 -10.703 1 97.56 264 PRO B C 1
ATOM 4555 O O . PRO B 1 264 ? -1.312 -33.406 -11.617 1 97.56 264 PRO B O 1
ATOM 4558 N N . ILE B 1 265 ? -1.924 -32.188 -9.883 1 98.25 265 ILE B N 1
ATOM 4559 C CA . ILE B 1 265 ? -0.778 -31.281 -9.984 1 98.25 265 ILE B CA 1
ATOM 4560 C C . ILE B 1 265 ? 0.509 -32.062 -9.711 1 98.25 265 ILE B C 1
ATOM 4562 O O . ILE B 1 265 ? 1.451 -32 -10.508 1 98.25 265 ILE B O 1
ATOM 4566 N N . PHE B 1 266 ? 0.574 -32.844 -8.703 1 98.5 266 PHE B N 1
ATOM 4567 C CA . PHE B 1 266 ? 1.757 -33.625 -8.32 1 98.5 266 PHE B CA 1
ATOM 4568 C C . PHE B 1 266 ? 2.076 -34.688 -9.375 1 98.5 266 PHE B C 1
ATOM 4570 O O . PHE B 1 266 ? 3.24 -34.844 -9.742 1 98.5 266 PHE B O 1
ATOM 4577 N N . LEU B 1 267 ? 1.065 -35.312 -9.82 1 98.5 267 LEU B N 1
ATOM 4578 C CA . LEU B 1 267 ? 1.281 -36.375 -10.805 1 98.5 267 LEU B CA 1
ATOM 4579 C C . LEU B 1 267 ? 1.781 -35.781 -12.125 1 98.5 267 LEU B C 1
ATOM 4581 O O . LEU B 1 267 ? 2.693 -36.344 -12.742 1 98.5 267 LEU B O 1
ATOM 4585 N N . THR B 1 268 ? 1.174 -34.719 -12.523 1 98.75 268 THR B N 1
ATOM 4586 C CA . THR B 1 268 ? 1.629 -34.062 -13.742 1 98.75 268 THR B CA 1
ATOM 4587 C C . THR B 1 268 ? 3.062 -33.562 -13.586 1 98.75 268 THR B C 1
ATOM 4589 O O . THR B 1 268 ? 3.871 -33.688 -14.508 1 98.75 268 THR B O 1
ATOM 4592 N N . ALA B 1 269 ? 3.346 -33 -12.414 1 98.75 269 ALA B N 1
ATOM 4593 C CA . ALA B 1 269 ? 4.688 -32.469 -12.148 1 98.75 269 ALA B CA 1
ATOM 4594 C C . ALA B 1 269 ? 5.711 -33.625 -12.141 1 98.75 269 ALA B C 1
ATOM 4596 O O . ALA B 1 269 ? 6.82 -33.469 -12.664 1 98.75 269 ALA B O 1
ATOM 4597 N N . ALA B 1 270 ? 5.363 -34.719 -11.562 1 98.62 270 ALA B N 1
ATOM 4598 C CA . ALA B 1 270 ? 6.266 -35.875 -11.5 1 98.62 270 ALA B CA 1
ATOM 4599 C C . ALA B 1 270 ? 6.617 -36.375 -12.898 1 98.62 270 ALA B C 1
ATOM 4601 O O . ALA B 1 270 ? 7.793 -36.531 -13.227 1 98.62 270 ALA B O 1
ATOM 4602 N N . ILE B 1 271 ? 5.637 -36.562 -13.703 1 98.62 271 ILE B N 1
ATOM 4603 C CA . ILE B 1 271 ? 5.84 -37.125 -15.039 1 98.62 271 ILE B CA 1
ATOM 4604 C C . ILE B 1 271 ? 6.574 -36.125 -15.906 1 98.62 271 ILE B C 1
ATOM 4606 O O . ILE B 1 271 ? 7.488 -36.469 -16.656 1 98.62 271 ILE B O 1
ATOM 4610 N N . SER B 1 272 ? 6.176 -34.844 -15.82 1 98.62 272 SER B N 1
ATOM 4611 C CA . SER B 1 272 ? 6.855 -33.781 -16.562 1 98.62 272 SER B CA 1
ATOM 4612 C C . SER B 1 272 ? 8.305 -33.656 -16.125 1 98.62 272 SER B C 1
ATOM 4614 O O . SER B 1 272 ? 9.188 -33.375 -16.938 1 98.62 272 SER B O 1
ATOM 4616 N N . GLY B 1 273 ? 8.477 -33.75 -14.789 1 98.31 273 GLY B N 1
ATOM 4617 C CA . GLY B 1 273 ? 9.828 -33.719 -14.258 1 98.31 273 GLY B CA 1
ATOM 4618 C C . GLY B 1 273 ? 10.727 -34.812 -14.789 1 98.31 273 GLY B C 1
ATOM 4619 O O . GLY B 1 273 ? 11.883 -34.562 -15.125 1 98.31 273 GLY B O 1
ATOM 4620 N N . ILE B 1 274 ? 10.234 -36 -14.891 1 98.06 274 ILE B N 1
ATOM 4621 C CA . ILE B 1 274 ? 10.977 -37.125 -15.438 1 98.06 274 ILE B CA 1
ATOM 4622 C C . ILE B 1 274 ? 11.344 -36.844 -16.891 1 98.06 274 ILE B C 1
ATOM 4624 O O . ILE B 1 274 ? 12.5 -37.031 -17.297 1 98.06 274 ILE B O 1
ATOM 4628 N N . ALA B 1 275 ? 10.398 -36.406 -17.641 1 97.62 275 ALA B N 1
ATOM 4629 C CA . ALA B 1 275 ? 10.641 -36.094 -19.047 1 97.62 275 ALA B CA 1
ATOM 4630 C C . ALA B 1 275 ? 11.719 -35.031 -19.203 1 97.62 275 ALA B C 1
ATOM 4632 O O . ALA B 1 275 ? 12.602 -35.156 -20.062 1 97.62 275 ALA B O 1
ATOM 4633 N N . SER B 1 276 ? 11.609 -34 -18.391 1 96.25 276 SER B N 1
ATOM 4634 C CA . SER B 1 276 ? 12.562 -32.906 -18.469 1 96.25 276 SER B CA 1
ATOM 4635 C C . SER B 1 276 ? 13.961 -33.375 -18.062 1 96.25 276 SER B C 1
ATOM 4637 O O . SER B 1 276 ? 14.961 -32.906 -18.609 1 96.25 276 SER B O 1
ATOM 4639 N N . GLY B 1 277 ? 14 -34.219 -17.031 1 95.31 277 GLY B N 1
ATOM 4640 C CA . GLY B 1 277 ? 15.281 -34.75 -16.625 1 95.31 277 GLY B CA 1
ATOM 4641 C C . GLY B 1 277 ? 15.961 -35.562 -17.719 1 95.31 277 GLY B C 1
ATOM 4642 O O . GLY B 1 277 ? 17.188 -35.5 -17.875 1 95.31 277 GLY B O 1
ATOM 4643 N N . ILE B 1 278 ? 15.203 -36.281 -18.469 1 96.06 278 ILE B N 1
ATOM 4644 C CA . ILE B 1 278 ? 15.719 -37.094 -19.578 1 96.06 278 ILE B CA 1
ATOM 4645 C C . ILE B 1 278 ? 16.219 -36.188 -20.703 1 96.06 278 ILE B C 1
ATOM 4647 O O . ILE B 1 278 ? 17.281 -36.438 -21.281 1 96.06 278 ILE B O 1
ATOM 4651 N N . ILE B 1 279 ? 15.469 -35.156 -20.953 1 95.38 279 ILE B N 1
ATOM 4652 C CA . ILE B 1 279 ? 15.797 -34.219 -22.031 1 95.38 279 ILE B CA 1
ATOM 4653 C C . ILE B 1 279 ? 16.984 -33.344 -21.609 1 95.38 279 ILE B C 1
ATOM 4655 O O . ILE B 1 279 ? 17.781 -32.938 -22.453 1 95.38 279 ILE B O 1
ATOM 4659 N N . GLY B 1 280 ? 17.078 -33.094 -20.344 1 94.69 280 GLY B N 1
ATOM 4660 C CA . GLY B 1 280 ? 18.172 -32.281 -19.828 1 94.69 280 GLY B CA 1
ATOM 4661 C C . GLY B 1 280 ? 17.875 -30.797 -19.859 1 94.69 280 GLY B C 1
ATOM 4662 O O . GLY B 1 280 ? 18.719 -29.984 -20.203 1 94.69 280 GLY B O 1
ATOM 4663 N N . ILE B 1 281 ? 16.672 -30.469 -19.578 1 95.44 281 ILE B N 1
ATOM 4664 C CA . ILE B 1 281 ? 16.297 -29.062 -19.531 1 95.44 281 ILE B CA 1
ATOM 4665 C C . ILE B 1 281 ? 17.016 -28.391 -18.359 1 95.44 281 ILE B C 1
ATOM 4667 O O . ILE B 1 281 ? 16.953 -28.844 -17.219 1 95.44 281 ILE B O 1
ATOM 4671 N N . SER B 1 282 ? 17.734 -27.328 -18.656 1 94.75 282 SER B N 1
ATOM 4672 C CA . SER B 1 282 ? 18.5 -26.594 -17.656 1 94.75 282 SER B CA 1
ATOM 4673 C C . SER B 1 282 ? 18.031 -25.156 -17.547 1 94.75 282 SER B C 1
ATOM 4675 O O . SER B 1 282 ? 17.266 -24.672 -18.391 1 94.75 282 SER B O 1
ATOM 4677 N N . GLY B 1 283 ? 18.453 -24.516 -16.453 1 93.75 283 GLY B N 1
ATOM 4678 C CA . GLY B 1 283 ? 18.125 -23.109 -16.219 1 93.75 283 GLY B CA 1
ATOM 4679 C C . GLY B 1 283 ? 19.031 -22.453 -15.195 1 93.75 283 GLY B C 1
ATOM 4680 O O . GLY B 1 283 ? 20.156 -22.922 -14.961 1 93.75 283 GLY B O 1
ATOM 4681 N N . THR B 1 284 ? 18.594 -21.281 -14.766 1 92 284 THR B N 1
ATOM 4682 C CA . THR B 1 284 ? 19.312 -20.516 -13.758 1 92 284 THR B CA 1
ATOM 4683 C C . THR B 1 284 ? 18.438 -20.281 -12.523 1 92 284 THR B C 1
ATOM 4685 O O . THR B 1 284 ? 17.25 -20.578 -12.547 1 92 284 THR B O 1
ATOM 4688 N N . LYS B 1 285 ? 19.125 -19.844 -11.5 1 90.5 285 LYS B N 1
ATOM 4689 C CA . LYS B 1 285 ? 18.375 -19.547 -10.281 1 90.5 285 LYS B CA 1
ATOM 4690 C C . LYS B 1 285 ? 17.297 -18.5 -10.531 1 90.5 285 LYS B C 1
ATOM 4692 O O . LYS B 1 285 ? 16.219 -18.547 -9.906 1 90.5 285 LYS B O 1
ATOM 4697 N N . GLU B 1 286 ? 17.453 -17.609 -11.539 1 83.19 286 GLU B N 1
ATOM 4698 C CA . GLU B 1 286 ? 16.516 -16.547 -11.875 1 83.19 286 GLU B CA 1
ATOM 4699 C C . GLU B 1 286 ? 15.328 -17.094 -12.672 1 83.19 286 GLU B C 1
ATOM 4701 O O . GLU B 1 286 ? 14.211 -16.594 -12.547 1 83.19 286 GLU B O 1
ATOM 4706 N N . SER B 1 287 ? 15.531 -18.109 -13.438 1 89.12 287 SER B N 1
ATOM 4707 C CA . SER B 1 287 ? 14.484 -18.609 -14.32 1 89.12 287 SER B CA 1
ATOM 4708 C C . SER B 1 287 ? 13.711 -19.75 -13.664 1 89.12 287 SER B C 1
ATOM 4710 O O . SER B 1 287 ? 12.594 -20.062 -14.07 1 89.12 287 SER B O 1
ATOM 4712 N N . ALA B 1 288 ? 14.25 -20.328 -12.609 1 92.75 288 ALA B N 1
ATOM 4713 C CA . ALA B 1 288 ? 13.719 -21.531 -11.977 1 92.75 288 ALA B CA 1
ATOM 4714 C C . ALA B 1 288 ? 12.328 -21.281 -11.406 1 92.75 288 ALA B C 1
ATOM 4716 O O . ALA B 1 288 ? 11.5 -22.203 -11.352 1 92.75 288 ALA B O 1
ATOM 4717 N N . GLY B 1 289 ? 12.047 -20.109 -11.133 1 90.62 289 GLY B N 1
ATOM 4718 C CA . GLY B 1 289 ? 10.828 -19.812 -10.391 1 90.62 289 GLY B CA 1
ATOM 4719 C C . GLY B 1 289 ? 9.68 -19.375 -11.273 1 90.62 289 GLY B C 1
ATOM 4720 O O . GLY B 1 289 ? 8.656 -18.891 -10.781 1 90.62 289 GLY B O 1
ATOM 4721 N N . PHE B 1 290 ? 9.695 -19.578 -12.586 1 89 290 PHE B N 1
ATOM 4722 C CA . PHE B 1 290 ? 8.711 -18.906 -13.414 1 89 290 PHE B CA 1
ATOM 4723 C C . PHE B 1 290 ? 7.918 -19.906 -14.25 1 89 290 PHE B C 1
ATOM 4725 O O . PHE B 1 290 ? 6.82 -19.594 -14.727 1 89 290 PHE B O 1
ATOM 4732 N N . GLY B 1 291 ? 8.398 -21.125 -14.484 1 93.19 291 GLY B N 1
ATOM 4733 C CA . GLY B 1 291 ? 7.727 -21.969 -15.453 1 93.19 291 GLY B CA 1
ATOM 4734 C C . GLY B 1 291 ? 7.664 -21.359 -16.844 1 93.19 291 GLY B C 1
ATOM 4735 O O . GLY B 1 291 ? 8.68 -20.891 -17.359 1 93.19 291 GLY B O 1
ATOM 4736 N N . PHE B 1 292 ? 6.512 -21.375 -17.469 1 91.12 292 PHE B N 1
ATOM 4737 C CA . PHE B 1 292 ? 6.449 -20.734 -18.781 1 91.12 292 PHE B CA 1
ATOM 4738 C C . PHE B 1 292 ? 5.84 -19.344 -18.672 1 91.12 292 PHE B C 1
ATOM 4740 O O . PHE B 1 292 ? 5.367 -18.781 -19.672 1 91.12 292 PHE B O 1
ATOM 4747 N N . ILE B 1 293 ? 5.73 -18.797 -17.469 1 88.19 293 ILE B N 1
ATOM 4748 C CA . ILE B 1 293 ? 5.277 -17.422 -17.266 1 88.19 293 ILE B CA 1
ATOM 4749 C C . ILE B 1 293 ? 6.223 -16.453 -17.969 1 88.19 293 ILE B C 1
ATOM 4751 O O . ILE B 1 293 ? 7.434 -16.469 -17.734 1 88.19 293 ILE B O 1
ATOM 4755 N N . GLY B 1 294 ? 5.648 -15.656 -18.844 1 83.31 294 GLY B N 1
ATOM 4756 C CA . GLY B 1 294 ? 6.488 -14.742 -19.609 1 83.31 294 GLY B CA 1
ATOM 4757 C C . GLY B 1 294 ? 7.496 -15.461 -20.484 1 83.31 294 GLY B C 1
ATOM 4758 O O . GLY B 1 294 ? 8.438 -14.836 -21 1 83.31 294 GLY B O 1
ATOM 4759 N N . MET B 1 295 ? 7.414 -16.703 -20.516 1 89.06 295 MET B N 1
ATOM 4760 C CA . MET B 1 295 ? 8.305 -17.562 -21.297 1 89.06 295 MET B CA 1
ATOM 4761 C C . MET B 1 295 ? 9.727 -17.516 -20.75 1 89.06 295 MET B C 1
ATOM 4763 O O . MET B 1 295 ? 10.688 -17.75 -21.484 1 89.06 295 MET B O 1
ATOM 4767 N N . VAL B 1 296 ? 9.812 -17.234 -19.516 1 87.06 296 VAL B N 1
ATOM 4768 C CA . VAL B 1 296 ? 11.125 -17.109 -18.875 1 87.06 296 VAL B CA 1
ATOM 4769 C C . VAL B 1 296 ? 11.812 -18.469 -18.844 1 87.06 296 VAL B C 1
ATOM 4771 O O . VAL B 1 296 ? 13 -18.578 -19.172 1 87.06 296 VAL B O 1
ATOM 4774 N N . GLY B 1 297 ? 11.062 -19.406 -18.484 1 91.75 297 GLY B N 1
ATOM 4775 C CA . GLY B 1 297 ? 11.609 -20.766 -18.438 1 91.75 297 GLY B CA 1
ATOM 4776 C C . GLY B 1 297 ? 12.102 -21.25 -19.781 1 91.75 297 GLY B C 1
ATOM 4777 O O . GLY B 1 297 ? 13.289 -21.547 -19.938 1 91.75 297 GLY B O 1
ATOM 4778 N N . PRO B 1 298 ? 11.227 -21.203 -20.75 1 93.69 298 PRO B N 1
ATOM 4779 C CA . PRO B 1 298 ? 11.602 -21.672 -22.094 1 93.69 298 PRO B CA 1
ATOM 4780 C C . PRO B 1 298 ? 12.758 -20.875 -22.688 1 93.69 298 PRO B C 1
ATOM 4782 O O . PRO B 1 298 ? 13.664 -21.453 -23.297 1 93.69 298 PRO B O 1
ATOM 4785 N N . ILE B 1 299 ? 12.789 -19.625 -22.531 1 88.25 299 ILE B N 1
ATOM 4786 C CA . ILE B 1 299 ? 13.82 -18.781 -23.094 1 88.25 299 ILE B CA 1
ATOM 4787 C C . ILE B 1 299 ? 15.172 -19.094 -22.453 1 88.25 299 ILE B C 1
ATOM 4789 O O . ILE B 1 299 ? 16.188 -19.203 -23.156 1 88.25 299 ILE B O 1
ATOM 4793 N N . ASN B 1 300 ? 15.188 -19.219 -21.219 1 88.12 300 ASN B N 1
ATOM 4794 C CA . ASN B 1 300 ? 16.438 -19.531 -20.531 1 88.12 300 ASN B CA 1
ATOM 4795 C C . ASN B 1 300 ? 16.906 -20.953 -20.844 1 88.12 300 ASN B C 1
ATOM 4797 O O . ASN B 1 300 ? 18.109 -21.188 -20.938 1 88.12 300 ASN B O 1
ATOM 4801 N N . ALA B 1 301 ? 15.969 -21.828 -20.891 1 92.69 301 ALA B N 1
ATOM 4802 C CA . ALA B 1 301 ? 16.328 -23.203 -21.234 1 92.69 301 ALA B CA 1
ATOM 4803 C C . ALA B 1 301 ? 17.016 -23.266 -22.594 1 92.69 301 ALA B C 1
ATOM 4805 O O . ALA B 1 301 ? 17.922 -24.062 -22.797 1 92.69 301 ALA B O 1
ATOM 4806 N N . PHE B 1 302 ? 16.609 -22.453 -23.453 1 92.06 302 PHE B N 1
ATOM 4807 C CA . PHE B 1 302 ? 17.156 -22.438 -24.797 1 92.06 302 PHE B CA 1
ATOM 4808 C C . PHE B 1 302 ? 18.641 -22.062 -24.781 1 92.06 302 PHE B C 1
ATOM 4810 O O . PHE B 1 302 ? 19.438 -22.594 -25.562 1 92.06 302 PHE B O 1
ATOM 4817 N N . LYS B 1 303 ? 19.047 -21.25 -23.906 1 87.81 303 LYS B N 1
ATOM 4818 C CA . LYS B 1 303 ? 20.422 -20.781 -23.797 1 87.81 303 LYS B CA 1
ATOM 4819 C C . LYS B 1 303 ? 21.344 -21.906 -23.328 1 87.81 303 LYS B C 1
ATOM 4821 O O . LYS B 1 303 ? 22.547 -21.875 -23.594 1 87.81 303 LYS B O 1
ATOM 4826 N N . PHE B 1 304 ? 20.781 -22.859 -22.703 1 87.75 304 PHE B N 1
ATOM 4827 C CA . PHE B 1 304 ? 21.641 -23.859 -22.062 1 87.75 304 PHE B CA 1
ATOM 4828 C C . PHE B 1 304 ? 21.484 -25.219 -22.734 1 87.75 304 PHE B C 1
ATOM 4830 O O . PHE B 1 304 ? 22.094 -26.188 -22.312 1 87.75 304 PHE B O 1
ATOM 4837 N N . MET B 1 305 ? 20.672 -25.203 -23.75 1 87.25 305 MET B N 1
ATOM 4838 C CA . MET B 1 305 ? 20.531 -26.469 -24.469 1 87.25 305 MET B CA 1
ATOM 4839 C C . MET B 1 305 ? 21.812 -26.781 -25.25 1 87.25 305 MET B C 1
ATOM 4841 O O . MET B 1 305 ? 22.391 -25.906 -25.875 1 87.25 305 MET B O 1
ATOM 4845 N N . HIS B 1 306 ? 22.375 -27.891 -25.016 1 81 306 HIS B N 1
ATOM 4846 C CA . HIS B 1 306 ? 23.625 -28.297 -25.656 1 81 306 HIS B CA 1
ATOM 4847 C C . HIS B 1 306 ? 23.344 -29.125 -26.906 1 81 306 HIS B C 1
ATOM 4849 O O . HIS B 1 306 ? 23.969 -30.156 -27.125 1 81 306 HIS B O 1
ATOM 4855 N N . VAL B 1 307 ? 22.391 -28.75 -27.578 1 84.06 307 VAL B N 1
ATOM 4856 C CA . VAL B 1 307 ? 22.094 -29.453 -28.828 1 84.06 307 VAL B CA 1
ATOM 4857 C C . VAL B 1 307 ? 22.484 -28.578 -30.016 1 84.06 307 VAL B C 1
ATOM 4859 O O . VAL B 1 307 ? 22.312 -27.359 -29.969 1 84.06 307 VAL B O 1
ATOM 4862 N N . ASP B 1 308 ? 23.172 -29.125 -31.062 1 83.44 308 ASP B N 1
ATOM 4863 C CA . ASP B 1 308 ? 23.734 -28.406 -32.188 1 83.44 308 ASP B CA 1
ATOM 4864 C C . ASP B 1 308 ? 22.641 -27.719 -33 1 83.44 308 ASP B C 1
ATOM 4866 O O . ASP B 1 308 ? 22.828 -26.609 -33.5 1 83.44 308 ASP B O 1
ATOM 4870 N N . SER B 1 309 ? 21.469 -28.281 -33.062 1 90.81 309 SER B N 1
ATOM 4871 C CA . SER B 1 309 ? 20.406 -27.734 -33.875 1 90.81 309 SER B CA 1
ATOM 4872 C C . SER B 1 309 ? 19.453 -26.875 -33.062 1 90.81 309 SER B C 1
ATOM 4874 O O . SER B 1 309 ? 18.859 -27.344 -32.094 1 90.81 309 SER B O 1
ATOM 4876 N N . ALA B 1 310 ? 19.312 -25.594 -33.469 1 89.75 310 ALA B N 1
ATOM 4877 C CA . ALA B 1 310 ? 18.375 -24.672 -32.844 1 89.75 310 ALA B CA 1
ATOM 4878 C C . ALA B 1 310 ? 16.953 -25.188 -32.906 1 89.75 310 ALA B C 1
ATOM 4880 O O . ALA B 1 310 ? 16.172 -25.031 -31.953 1 89.75 310 ALA B O 1
ATOM 4881 N N . TRP B 1 311 ? 16.656 -25.781 -33.938 1 92.75 311 TRP B N 1
ATOM 4882 C CA . TRP B 1 311 ? 15.312 -26.297 -34.125 1 92.75 311 TRP B CA 1
ATOM 4883 C C . TRP B 1 311 ? 15.031 -27.469 -33.188 1 92.75 311 TRP B C 1
ATOM 4885 O O . TRP B 1 311 ? 13.93 -27.594 -32.656 1 92.75 311 TRP B O 1
ATOM 4895 N N . LEU B 1 312 ? 16.047 -28.281 -33.062 1 92.88 312 LEU B N 1
ATOM 4896 C CA . LEU B 1 312 ? 15.875 -29.406 -32.125 1 92.88 312 LEU B CA 1
ATOM 4897 C C . LEU B 1 312 ? 15.758 -28.922 -30.703 1 92.88 312 LEU B C 1
ATOM 4899 O O . LEU B 1 312 ? 14.984 -29.484 -29.906 1 92.88 312 LEU B O 1
ATOM 4903 N N . SER B 1 313 ? 16.562 -27.938 -30.406 1 93.62 313 SER B N 1
ATOM 4904 C CA . SER B 1 313 ? 16.469 -27.359 -29.062 1 93.62 313 SER B CA 1
ATOM 4905 C C . SER B 1 313 ? 15.078 -26.812 -28.797 1 93.62 313 SER B C 1
ATOM 4907 O O . SER B 1 313 ? 14.516 -27.047 -27.719 1 93.62 313 SER B O 1
ATOM 4909 N N . LEU B 1 314 ? 14.555 -26.094 -29.734 1 94.38 314 LEU B N 1
ATOM 4910 C CA . LEU B 1 314 ? 13.227 -25.5 -29.594 1 94.38 314 LEU B CA 1
ATOM 4911 C C . LEU B 1 314 ? 12.164 -26.594 -29.453 1 94.38 314 LEU B C 1
ATOM 4913 O O . LEU B 1 314 ? 11.242 -26.469 -28.641 1 94.38 314 LEU B O 1
ATOM 4917 N N . LEU B 1 315 ? 12.312 -27.562 -30.25 1 95.5 315 LEU B N 1
ATOM 4918 C CA . LEU B 1 315 ? 11.359 -28.672 -30.188 1 95.5 315 LEU B CA 1
ATOM 4919 C C . LEU B 1 315 ? 11.367 -29.328 -28.828 1 95.5 315 LEU B C 1
ATOM 4921 O O . LEU B 1 315 ? 10.312 -29.594 -28.25 1 95.5 315 LEU B O 1
ATOM 4925 N N . LEU B 1 316 ? 12.523 -29.625 -28.281 1 95.75 316 LEU B N 1
ATOM 4926 C CA . LEU B 1 316 ? 12.648 -30.281 -27 1 95.75 316 LEU B CA 1
ATOM 4927 C C . LEU B 1 316 ? 12.086 -29.406 -25.875 1 95.75 316 LEU B C 1
ATOM 4929 O O . LEU B 1 316 ? 11.453 -29.906 -24.953 1 95.75 316 LEU B O 1
ATOM 4933 N N . ILE B 1 317 ? 12.328 -28.125 -26.016 1 96 317 ILE B N 1
ATOM 4934 C CA . ILE B 1 317 ? 11.828 -27.188 -25.016 1 96 317 ILE B CA 1
ATOM 4935 C C . ILE B 1 317 ? 10.297 -27.156 -25.062 1 96 317 ILE B C 1
ATOM 4937 O O . ILE B 1 317 ? 9.641 -27.156 -24.016 1 96 317 ILE B O 1
ATOM 4941 N N . VAL B 1 318 ? 9.742 -27.109 -26.25 1 97 318 VAL B N 1
ATOM 4942 C CA . VAL B 1 318 ? 8.289 -27.078 -26.422 1 97 318 VAL B CA 1
ATOM 4943 C C . VAL B 1 318 ? 7.688 -28.375 -25.875 1 97 318 VAL B C 1
ATOM 4945 O O . VAL B 1 318 ? 6.641 -28.344 -25.219 1 97 318 VAL B O 1
ATOM 4948 N N . ILE B 1 319 ? 8.328 -29.453 -26.094 1 97.25 319 ILE B N 1
ATOM 4949 C CA . ILE B 1 319 ? 7.859 -30.734 -25.594 1 97.25 319 ILE B CA 1
ATOM 4950 C C . ILE B 1 319 ? 7.879 -30.734 -24.062 1 97.25 319 ILE B C 1
ATOM 4952 O O . ILE B 1 319 ? 6.902 -31.141 -23.422 1 97.25 319 ILE B O 1
ATOM 4956 N N . ALA B 1 320 ? 8.945 -30.25 -23.484 1 97.25 320 ALA B N 1
ATOM 4957 C CA . ALA B 1 320 ? 9.141 -30.328 -22.047 1 97.25 320 ALA B CA 1
ATOM 4958 C C . ALA B 1 320 ? 8.219 -29.359 -21.312 1 97.25 320 ALA B C 1
ATOM 4960 O O . ALA B 1 320 ? 7.656 -29.688 -20.266 1 97.25 320 ALA B O 1
ATOM 4961 N N . PHE B 1 321 ? 8.016 -28.141 -21.875 1 97.69 321 PHE B N 1
ATOM 4962 C CA . PHE B 1 321 ? 7.301 -27.094 -21.156 1 97.69 321 PHE B CA 1
ATOM 4963 C C . PHE B 1 321 ? 5.812 -27.125 -21.5 1 97.69 321 PHE B C 1
ATOM 4965 O O . PHE B 1 321 ? 4.98 -26.672 -20.703 1 97.69 321 PHE B O 1
ATOM 4972 N N . PHE B 1 322 ? 5.434 -27.641 -22.656 1 97.81 322 PHE B N 1
ATOM 4973 C CA . PHE B 1 322 ? 4.055 -27.484 -23.109 1 97.81 322 PHE B CA 1
ATOM 4974 C C . PHE B 1 322 ? 3.426 -28.844 -23.422 1 97.81 322 PHE B C 1
ATOM 4976 O O . PHE B 1 322 ? 2.436 -29.234 -22.797 1 97.81 322 PHE B O 1
ATOM 4983 N N . VAL B 1 323 ? 4.008 -29.578 -24.219 1 98.25 323 VAL B N 1
ATOM 4984 C CA . VAL B 1 323 ? 3.383 -30.797 -24.719 1 98.25 323 VAL B CA 1
ATOM 4985 C C . VAL B 1 323 ? 3.203 -31.797 -23.578 1 98.25 323 VAL B C 1
ATOM 4987 O O . VAL B 1 323 ? 2.088 -32.25 -23.312 1 98.25 323 VAL B O 1
ATOM 4990 N N . VAL B 1 324 ? 4.277 -32.125 -22.906 1 98.44 324 VAL B N 1
ATOM 4991 C CA . VAL B 1 324 ? 4.223 -33.156 -21.859 1 98.44 324 VAL B CA 1
ATOM 4992 C C . VAL B 1 324 ? 3.318 -32.688 -20.719 1 98.44 324 VAL B C 1
ATOM 4994 O O . VAL B 1 324 ? 2.375 -33.406 -20.344 1 98.44 324 VAL B O 1
ATOM 4997 N N . PRO B 1 325 ? 3.547 -31.5 -20.188 1 98.5 325 PRO B N 1
ATOM 4998 C CA . PRO B 1 325 ? 2.701 -31.062 -19.062 1 98.5 325 PRO B CA 1
ATOM 4999 C C . PRO B 1 325 ? 1.222 -31 -19.438 1 98.5 325 PRO B C 1
ATOM 5001 O O . PRO B 1 325 ? 0.367 -31.484 -18.688 1 98.5 325 PRO B O 1
ATOM 5004 N N . PHE B 1 326 ? 0.873 -30.5 -20.578 1 98.5 326 PHE B N 1
ATOM 5005 C CA . PHE B 1 326 ? -0.524 -30.328 -20.953 1 98.5 326 PHE B CA 1
ATOM 5006 C C . PHE B 1 326 ? -1.153 -31.672 -21.297 1 98.5 326 PHE B C 1
ATOM 5008 O O . PHE B 1 326 ? -2.32 -31.922 -20.984 1 98.5 326 PHE B O 1
ATOM 5015 N N . LEU B 1 327 ? -0.421 -32.469 -21.984 1 98.5 327 LEU B N 1
ATOM 5016 C CA . LEU B 1 327 ? -0.938 -33.781 -22.328 1 98.5 327 LEU B CA 1
ATOM 5017 C C . LEU B 1 327 ? -1.188 -34.625 -21.078 1 98.5 327 LEU B C 1
ATOM 5019 O O . LEU B 1 327 ? -2.238 -35.25 -20.953 1 98.5 327 LEU B O 1
ATOM 5023 N N . VAL B 1 328 ? -0.218 -34.656 -20.234 1 98.38 328 VAL B N 1
ATOM 5024 C CA . VAL B 1 328 ? -0.351 -35.438 -19 1 98.38 328 VAL B CA 1
ATOM 5025 C C . VAL B 1 328 ? -1.498 -34.875 -18.172 1 98.38 328 VAL B C 1
ATOM 5027 O O . VAL B 1 328 ? -2.318 -35.656 -17.641 1 98.38 328 VAL B O 1
ATOM 5030 N N . ALA B 1 329 ? -1.5 -33.562 -18.031 1 98 329 ALA B N 1
ATOM 5031 C CA . ALA B 1 329 ? -2.57 -32.938 -17.266 1 98 329 ALA B CA 1
ATOM 5032 C C . ALA B 1 329 ? -3.939 -33.281 -17.844 1 98 329 ALA B C 1
ATOM 5034 O O . ALA B 1 329 ? -4.891 -33.531 -17.094 1 98 329 ALA B O 1
ATOM 5035 N N . TRP B 1 330 ? -4.047 -33.25 -19.125 1 97.38 330 TRP B N 1
ATOM 5036 C CA . TRP B 1 330 ? -5.301 -33.562 -19.812 1 97.38 330 TRP B CA 1
ATOM 5037 C C . TRP B 1 330 ? -5.707 -35.031 -19.578 1 97.38 330 TRP B C 1
ATOM 5039 O O . TRP B 1 330 ? -6.867 -35.312 -19.281 1 97.38 330 TRP B O 1
ATOM 5049 N N . ILE B 1 331 ? -4.82 -35.938 -19.688 1 97.75 331 ILE B N 1
ATOM 5050 C CA . ILE B 1 331 ? -5.082 -37.344 -19.484 1 97.75 331 ILE B CA 1
ATOM 5051 C C . ILE B 1 331 ? -5.52 -37.594 -18.047 1 97.75 331 ILE B C 1
ATOM 5053 O O . ILE B 1 331 ? -6.488 -38.312 -17.797 1 97.75 331 ILE B O 1
ATOM 5057 N N . LEU B 1 332 ? -4.777 -36.969 -17.172 1 96.69 332 LEU B N 1
ATOM 5058 C CA . LEU B 1 332 ? -5.098 -37.156 -15.758 1 96.69 332 LEU B CA 1
ATOM 5059 C C . LEU B 1 332 ? -6.461 -36.562 -15.43 1 96.69 332 LEU B C 1
ATOM 5061 O O . LEU B 1 332 ? -7.184 -37.062 -14.578 1 96.69 332 LEU B O 1
ATOM 5065 N N . ASP B 1 333 ? -6.766 -35.406 -16 1 94.56 333 ASP B N 1
ATOM 5066 C CA . ASP B 1 333 ? -8.086 -34.844 -15.805 1 94.56 333 ASP B CA 1
ATOM 5067 C C . ASP B 1 333 ? -9.188 -35.812 -16.234 1 94.56 333 ASP B C 1
ATOM 5069 O O . ASP B 1 333 ? -10.195 -35.938 -15.531 1 94.56 333 ASP B O 1
ATOM 5073 N N . LEU B 1 334 ? -9.023 -36.5 -17.297 1 93.81 334 LEU B N 1
ATOM 5074 C CA . LEU B 1 334 ? -9.992 -37.469 -17.797 1 93.81 334 LEU B CA 1
ATOM 5075 C C . LEU B 1 334 ? -10.102 -38.656 -16.844 1 93.81 334 LEU B C 1
ATOM 5077 O O . LEU B 1 334 ? -11.203 -39.125 -16.547 1 93.81 334 LEU B O 1
ATOM 5081 N N . ILE B 1 335 ? -8.984 -39.062 -16.391 1 95.69 335 ILE B N 1
ATOM 5082 C CA . ILE B 1 335 ? -8.953 -40.25 -15.531 1 95.69 335 ILE B CA 1
ATOM 5083 C C . ILE B 1 335 ? -9.539 -39.906 -14.156 1 95.69 335 ILE B C 1
ATOM 5085 O O . ILE B 1 335 ? -10.445 -40.594 -13.68 1 95.69 335 ILE B O 1
ATOM 5089 N N . LEU B 1 336 ? -9.062 -38.844 -13.602 1 95 336 LEU B N 1
ATOM 5090 C CA . LEU B 1 336 ? -9.414 -38.531 -12.219 1 95 336 LEU B CA 1
ATOM 5091 C C . LEU B 1 336 ? -10.836 -38 -12.133 1 95 336 LEU B C 1
ATOM 5093 O O . LEU B 1 336 ? -11.531 -38.219 -11.141 1 95 336 LEU B O 1
ATOM 5097 N N . ARG B 1 337 ? -11.273 -37.281 -13.078 1 90.56 337 ARG B N 1
ATOM 5098 C CA . ARG B 1 337 ? -12.609 -36.688 -13.039 1 90.56 337 ARG B CA 1
ATOM 5099 C C . ARG B 1 337 ? -13.656 -37.625 -13.594 1 90.56 337 ARG B C 1
ATOM 5101 O O . ARG B 1 337 ? -14.727 -37.812 -13 1 90.56 337 ARG B O 1
ATOM 5108 N N . ARG B 1 338 ? -13.391 -38.219 -14.727 1 89.5 338 ARG B N 1
ATOM 5109 C CA . ARG B 1 338 ? -14.414 -38.938 -15.453 1 89.5 338 ARG B CA 1
ATOM 5110 C C . ARG B 1 338 ? -14.414 -40.406 -15.047 1 89.5 338 ARG B C 1
ATOM 5112 O O . ARG B 1 338 ? -15.469 -41.031 -14.938 1 89.5 338 ARG B O 1
ATOM 5119 N N . LEU B 1 339 ? -13.273 -40.969 -14.867 1 90.38 339 LEU B N 1
ATOM 5120 C CA . LEU B 1 339 ? -13.203 -42.406 -14.602 1 90.38 339 LEU B CA 1
ATOM 5121 C C . LEU B 1 339 ? -13.297 -42.688 -13.109 1 90.38 339 LEU B C 1
ATOM 5123 O O . LEU B 1 339 ? -14.133 -43.5 -12.68 1 90.38 339 LEU B O 1
ATOM 5127 N N . ILE B 1 340 ? -12.445 -42 -12.297 1 92.25 340 ILE B N 1
ATOM 5128 C CA . ILE B 1 340 ? -12.344 -42.281 -10.867 1 92.25 340 ILE B CA 1
ATOM 5129 C C . ILE B 1 340 ? -13.328 -41.375 -10.102 1 92.25 340 ILE B C 1
ATOM 5131 O O . ILE B 1 340 ? -13.719 -41.688 -8.977 1 92.25 340 ILE B O 1
ATOM 5135 N N . HIS B 1 341 ? -13.773 -40.25 -10.68 1 91.19 341 HIS B N 1
ATOM 5136 C CA . HIS B 1 341 ? -14.672 -39.312 -10.062 1 91.19 341 HIS B CA 1
ATOM 5137 C C . HIS B 1 341 ? -14.125 -38.812 -8.719 1 91.19 341 HIS B C 1
ATOM 5139 O O . HIS B 1 341 ? -14.852 -38.812 -7.719 1 91.19 341 HIS B O 1
ATOM 5145 N N . LEU B 1 342 ? -12.891 -38.562 -8.758 1 92.19 342 LEU B N 1
ATOM 5146 C CA . LEU B 1 342 ? -12.234 -38.094 -7.547 1 92.19 342 LEU B CA 1
ATOM 5147 C C . LEU B 1 342 ? -12.711 -36.688 -7.184 1 92.19 342 LEU B C 1
ATOM 5149 O O . LEU B 1 342 ? -12.82 -36.344 -6.004 1 92.19 342 LEU B O 1
ATOM 5153 N N . TYR B 1 343 ? -12.898 -35.844 -8.172 1 91.62 343 TYR B N 1
ATOM 5154 C CA . TYR B 1 343 ? -13.406 -34.5 -7.969 1 91.62 343 TYR B CA 1
ATOM 5155 C C . TYR B 1 343 ? -14.227 -34.031 -9.164 1 91.62 343 TYR B C 1
ATOM 5157 O O . TYR B 1 343 ? -14.258 -34.688 -10.203 1 91.62 343 TYR B O 1
ATOM 5165 N N . GLU B 1 344 ? -14.984 -32.875 -8.914 1 91.69 344 GLU B N 1
ATOM 5166 C CA . GLU B 1 344 ? -15.711 -32.188 -9.969 1 91.69 344 GLU B CA 1
ATOM 5167 C C . GLU B 1 344 ? -15 -30.891 -10.375 1 91.69 344 GLU B C 1
ATOM 5169 O O . GLU B 1 344 ? -14.203 -30.344 -9.609 1 91.69 344 GLU B O 1
ATOM 5174 N N . ASN B 1 345 ? -15.383 -30.406 -11.492 1 91.19 345 ASN B N 1
ATOM 5175 C CA . ASN B 1 345 ? -14.703 -29.234 -12.039 1 91.19 345 ASN B CA 1
ATOM 5176 C C . ASN B 1 345 ? -14.945 -27.984 -11.188 1 91.19 345 ASN B C 1
ATOM 5178 O O . ASN B 1 345 ? -14.195 -27.016 -11.266 1 91.19 345 ASN B O 1
ATOM 5182 N N . ASP B 1 346 ? -15.844 -28.062 -10.336 1 93.5 346 ASP B N 1
ATOM 5183 C CA . ASP B 1 346 ? -16.219 -26.891 -9.531 1 93.5 346 ASP B CA 1
ATOM 5184 C C . ASP B 1 346 ? -15.109 -26.531 -8.547 1 93.5 346 ASP B C 1
ATOM 5186 O O . ASP B 1 346 ? -15.062 -25.406 -8.055 1 93.5 346 ASP B O 1
ATOM 5190 N N . ILE B 1 347 ? -14.25 -27.469 -8.32 1 94.56 347 ILE B N 1
ATOM 5191 C CA . ILE B 1 347 ? -13.18 -27.203 -7.363 1 94.56 347 ILE B CA 1
ATOM 5192 C C . ILE B 1 347 ? -12.195 -26.203 -7.953 1 94.56 347 ILE B C 1
ATOM 5194 O O . ILE B 1 347 ? -11.375 -25.625 -7.23 1 94.56 347 ILE B O 1
ATOM 5198 N N . PHE B 1 348 ? -12.32 -25.984 -9.32 1 96 348 PHE B N 1
ATOM 5199 C CA . PHE B 1 348 ? -11.422 -25.062 -10 1 96 348 PHE B CA 1
ATOM 5200 C C . PHE B 1 348 ? -12.07 -23.703 -10.188 1 96 348 PHE B C 1
ATOM 5202 O O . PHE B 1 348 ? -11.508 -22.812 -10.828 1 96 348 PHE B O 1
ATOM 5209 N N . LYS B 1 349 ? -13.289 -23.516 -9.633 1 95.56 349 LYS B N 1
ATOM 5210 C CA . LYS B 1 349 ? -13.961 -22.219 -9.703 1 95.56 349 LYS B CA 1
ATOM 5211 C C . LYS B 1 349 ? -13.242 -21.172 -8.859 1 95.56 349 LYS B C 1
ATOM 5213 O O . LYS B 1 349 ? -12.922 -21.422 -7.695 1 95.56 349 LYS B O 1
ATOM 5218 N N . PHE B 1 350 ? -13.031 -20.062 -9.508 1 92.56 350 PHE B N 1
ATOM 5219 C CA . PHE B 1 350 ? -12.312 -18.984 -8.828 1 92.56 350 PHE B CA 1
ATOM 5220 C C . PHE B 1 350 ? -13.07 -18.531 -7.59 1 92.56 350 PHE B C 1
ATOM 5222 O O . PHE B 1 350 ? -14.273 -18.281 -7.648 1 92.56 350 PHE B O 1
ATOM 5229 N N . MET B 1 351 ? -12.32 -18.391 -6.504 1 88.12 351 MET B N 1
ATOM 5230 C CA . MET B 1 351 ? -12.969 -18.141 -5.219 1 88.12 351 MET B CA 1
ATOM 5231 C C . MET B 1 351 ? -12.641 -16.734 -4.707 1 88.12 351 MET B C 1
ATOM 5233 O O . MET B 1 351 ? -12.773 -16.453 -3.514 1 88.12 351 MET B O 1
ATOM 5237 N N . GLY B 1 352 ? -12.18 -15.883 -5.574 1 81.38 352 GLY B N 1
ATOM 5238 C CA . GLY B 1 352 ? -11.961 -14.508 -5.152 1 81.38 352 GLY B CA 1
ATOM 5239 C C . GLY B 1 352 ? -13.219 -13.664 -5.172 1 81.38 352 GLY B C 1
ATOM 5240 O O . GLY B 1 352 ? -14.219 -14.055 -5.773 1 81.38 352 GLY B O 1
#

Nearest PDB structures (foldseek):
  4av3-assembly1_B  TM=1.686E-01  e=9.562E+00  Thermotoga maritima
  4av3-assembly1_B  TM=1.685E-01  e=9.149E+00  Thermotoga maritima

pLDDT: mean 93.24, std 5.92, range [40.06, 98.81]

Radius of gyration: 27.91 Å; Cα contacts (8 Å, |Δi|>4): 1475; chains: 2; bounding box: 50×84×67 Å

Foldseek 3Di:
DQLVVVQPDPVSLVLLLLLLLLVLCLQQPLQCLFCLLVLVVCCVPDVVSVVVNVVSQVSQLQSLLSSLLSSLVSSVDDPLLSNLSSLLLSLLQPQWDDDPNDTDGDGNRQQVLSSVLSSQLSVVCSVCVVPCPPVCNPCSNPPSSVVSSVVSNVCRVVVVVVLVVLLVVLLVLVPDDLLSNLLVLLLSLLVQLQDSHALLVSLVVNWDWFSSLLSLLLSVLLNLLLLLVLQVVPHPPVVNVSSLSRSNNSLSSLCVVPVVSSVLSSVLSNQLSNLSSVQRQIATSRQSRARCRSDSSLVRSLVPRPDPDSVVSNVSSCCSRPVSSNVSSVVVCCCCCPPVVVDDSCSSHRSD/DQLVVVQPDPVSLVLLLLLLLLVLCLQQPLQCLFCLLVLVVCCVVDVVSVVVNVVSQVSQLQSLLSSLLSSLVSSVDDPLLSNLSSLLLSLLQPQWDQDPNDTDGDGNRQQVLSSVLSSQLSVVCSVCVVPCPPVCNPCSNPPSSVVSSVVSNVCRVVVVVVLVVLLVVLLVLVPDDLLSNLLVLLLSLLVQLQDSHALLVSLVVNWDWFSSLLSLLLSVLLNLLLLLVLLVVPHPPVVNVSSLSRSNNSLSSLCVVPVVSSVLSSVLSNQLSNLSSVQRQIATSRQSRARCRSDSSLVRSLVPRPDPDSVVSNVSSCCSRPVSSNVSSVVVCCCCCPPVVVDDSCSSHRSD

Solvent-accessible surface area (backbone atoms only — not comparable to full-atom values): 31578 Å² total; per-residue (Å²): 127,59,71,54,73,73,50,77,52,69,67,45,48,52,48,33,43,34,25,13,39,15,43,18,43,36,38,17,46,37,29,27,33,57,44,31,54,54,21,61,65,43,29,81,79,40,68,68,26,50,55,51,30,50,46,31,53,46,25,26,54,38,25,26,28,33,22,11,27,37,24,30,50,63,66,71,49,52,75,62,55,18,40,17,19,9,27,14,1,28,43,4,13,45,16,64,39,80,54,94,92,38,44,30,51,53,59,49,35,37,52,55,35,14,53,51,14,19,50,47,26,48,54,52,45,49,71,40,58,86,75,44,62,65,40,38,65,49,45,41,23,36,50,44,18,42,48,25,16,46,52,12,54,69,46,35,66,61,54,50,48,54,51,49,50,52,29,52,54,52,57,58,37,68,74,46,59,59,42,62,22,10,17,52,39,0,30,52,31,28,50,31,45,38,38,66,51,58,39,42,60,36,24,47,74,63,57,32,45,41,47,54,7,23,13,21,9,34,1,30,23,10,30,46,32,36,48,37,62,39,17,56,75,61,39,56,68,29,55,29,51,39,32,60,28,55,34,44,43,37,47,29,46,32,43,73,75,36,57,70,59,48,53,60,27,39,52,20,4,31,54,26,5,34,53,26,32,71,73,52,42,19,31,35,23,82,30,15,42,41,8,56,27,65,39,38,23,54,56,46,22,58,75,57,46,88,53,94,46,68,66,56,41,52,49,51,44,45,38,41,55,45,48,44,12,40,51,45,24,51,52,45,48,48,42,40,37,70,71,65,52,74,54,64,62,70,60,43,37,80,68,93,127,60,71,55,74,74,51,77,54,70,67,45,50,51,49,34,43,32,24,12,39,16,43,18,43,35,38,18,45,35,28,25,32,59,45,31,52,55,22,60,65,44,29,80,79,40,67,68,27,49,56,50,29,51,46,30,52,48,25,26,54,38,25,25,30,35,20,12,26,36,25,29,51,63,66,70,50,50,72,61,55,20,41,16,20,9,26,15,1,27,43,5,14,45,18,65,39,82,54,96,92,40,45,31,51,52,58,49,37,37,51,55,33,13,52,50,15,20,50,49,26,48,53,54,45,50,72,41,58,86,74,43,63,64,39,38,66,49,45,41,21,36,50,44,18,41,48,25,17,48,53,12,54,66,44,34,67,62,54,48,47,54,51,51,50,51,30,51,53,52,57,59,37,67,74,45,60,60,41,62,23,10,17,52,38,0,28,52,31,28,49,31,48,38,40,67,52,56,38,43,60,35,24,48,73,62,57,32,44,41,47,55,7,22,13,20,9,35,1,31,23,10,30,45,32,36,48,38,61,40,16,56,75,62,41,56,69,31,56,29,51,38,31,61,29,55,35,43,43,38,48,28,45,34,42,71,76,37,56,69,58,50,53,59,27,40,54,20,3,32,55,27,4,35,53,26,33,72,71,52,43,20,31,35,23,83,30,16,41,42,8,56,27,66,40,39,24,57,56,44,22,59,74,57,48,88,54,92,43,68,64,57,43,50,50,52,47,45,38,41,54,42,48,45,11,40,48,45,23,51,52,44,49,47,42,39,37,69,71,66,54,74,53,66,62,68,60,43,38,80,67,94

Organism: Staphylococcus epidermidis (strain ATCC 35984 / DSM 28319 / BCRC 17069 / CCUG 31568 / BM 3577 / RP62A) (NCBI:txid176279)

InterPro domains:
  IPR003352 Phosphotransferase system, EIIC [PF13303] (16-349)

Sequence (704 aa):
MSTIKNIDGPKDFVFRVLSGVAIGIVAGLVPNAILGEIFKYFMQYHPIFKTLLGVVQAIQFTVPALIGALIAMKFNMTPLAIAVVASASYVGSGAAQFKQGTWVIAGIGDLINTMLTASIAVLLILLIEERVGSMALIVFPTVVGGLAATIGVFTLPYVRLITTGIGNMVNSFTELQPVFMSMLISMVFSFIIISPLSTVAIAIAIGLSGIAAGSASIGIAATEAVLLIGTSKVNHVGIPLSIFFGGVKMMMPNMVKYPVIMIPIFLTAAISGIASGIIGISGTKESAGFGFIGMVGPINAFKFMHVDSAWLSLLLIVIAFFVVPFLVAWILDLILRRLIHLYENDIFKFMGMSTIKNIDGPKDFVFRVLSGVAIGIVAGLVPNAILGEIFKYFMQYHPIFKTLLGVVQAIQFTVPALIGALIAMKFNMTPLAIAVVASASYVGSGAAQFKQGTWVIAGIGDLINTMLTASIAVLLILLIEERVGSMALIVFPTVVGGLAATIGVFTLPYVRLITTGIGNMVNSFTELQPVFMSMLISMVFSFIIISPLSTVAIAIAIGLSGIAAGSASIGIAATEAVLLIGTSKVNHVGIPLSIFFGGVKMMMPNMVKYPVIMIPIFLTAAISGIASGIIGISGTKESAGFGFIGMVGPINAFKFMHVDSAWLSLLLIVIAFFVVPFLVAWILDLILRRLIHLYENDIFKFMG

Secondary structure (DSSP, 8-state):
--GGGG--HHHHHHHHHHHHHHHHHHHHHHHIIIIIHHHHHHTTT-THHHHHHHHHHHHHTTHHHHHHHHHHHHTT--HHHHHHHHHHHHHHHT-EEEETTEEEE-TT--HHHHHHHHHHHHHHHHHHHHHHGGGHHHIIIIIIIHHHHHHHHHHHHHHHHHHHHHHHHHHHHTTS-HHHHHHHHHHHHHHHHHSSS-HHHHHHHHT--HHHHHHHHHHHHHHHHHHHHHHTTTS-THHHHHHHTTGGGGGHHHHHH-GGGHHHHHHHHHHHHHHHHHHT--B-TTTTTTTTGGGHHHHHHHHH---S-HHHHHHHHHIIIIIHHHHHHHHHHIIIIIIS----GGGGS---/--GGGG--HHHHHHHHHHHHHHHHHHHHHHHIIIIIHHHHHHTTT-THHHHHHHHHHHHHTTHHHHHHHHHHHHTT--HHHHHHHHHHHHHHHT-EEEETTEEEE-TT--HHHHHHHHHHHHHHHHHHHHHHGGGHHHIIIIIIIHHHHHHHHHHHHHHHHHHHHHHHHHHHHTTS-HHHHHHHHHHHHHHHHHSSS-HHHHHHHHT--HHHHHHHHHHHHHHHHHHHHHHTTTS-THHHHHHHTTGGGGGHHHHHH-GGGHHHHHHHHHHHHHHHHHHT--B-TTTTTTTTGGGHHHHHHHHH---S-HHHHHHHHHIIIIIHHHHHHHHHHIIIIIIS----GGGGS---